Protein AF-A0A836FWQ5-F1 (afdb_monomer)

InterPro domains:
  IPR000597 Large ribosomal subunit protein uL3 [PF00297] (107-430)
  IPR009000 Translation protein, beta-barrel domain superfamily [SSF50447] (106-430)
  IPR019926 Large ribosomal subunit protein uL3, conserved site [PS00474] (271-294)
  IPR044892 Ribosomal protein L3, domain 3, archaeal-type superfamily [G3DSA:4.10.960.10] (285-333)
  IPR045077 Large ribosomal subunit protein uL3, archaea/eukaryota [PTHR11363] (89-448)

Radius of gyration: 33.54 Å; Cα contacts (8 Å, |Δi|>4): 773; chains: 1; bounding box: 115×96×82 Å

pLDDT: mean 82.11, std 23.27, range [23.09, 98.0]

Solvent-accessible surface area (backbone atoms only — not comparable to full-atom values): 28708 Å² total; per-residue (Å²): 136,87,81,83,86,82,84,80,83,75,84,75,82,78,78,84,78,80,78,86,76,84,78,83,82,84,83,83,82,80,81,83,83,88,76,92,79,81,89,84,87,87,83,90,90,85,88,81,87,82,83,83,87,81,93,79,78,86,73,75,72,71,77,73,88,65,66,96,66,90,71,82,74,71,63,78,83,87,60,77,80,69,49,70,44,94,53,88,58,49,77,82,88,73,78,52,86,55,54,44,46,53,78,53,24,32,26,41,44,69,48,42,32,33,24,65,33,88,40,93,94,45,99,54,40,80,31,78,44,80,45,51,28,25,38,26,39,37,56,48,24,36,25,46,30,40,36,25,23,22,79,49,100,94,42,79,42,78,76,53,72,50,69,43,75,69,77,54,71,35,57,53,34,57,82,37,95,57,56,87,83,48,89,72,65,73,64,50,67,58,40,59,41,51,72,38,74,67,31,45,51,50,49,52,50,52,54,52,47,32,66,74,53,36,79,45,47,27,35,34,33,30,42,44,56,81,78,61,73,42,90,70,61,75,68,68,51,30,58,70,49,75,28,50,63,40,64,84,53,68,64,56,42,50,52,53,52,59,75,41,46,65,34,74,48,51,65,73,83,72,48,64,68,27,36,49,26,20,40,32,13,38,31,52,67,68,48,78,32,49,27,35,81,62,44,64,48,74,68,48,60,91,85,45,80,94,62,32,68,50,74,87,78,66,63,61,77,78,63,89,58,76,53,90,86,51,82,63,60,40,61,29,52,27,32,71,47,72,47,71,74,34,38,29,54,43,71,42,61,26,45,89,80,36,61,45,56,40,37,35,94,74,31,82,58,83,31,42,72,46,21,46,95,24,30,81,92,42,41,73,72,55,52,24,31,40,32,30,54,39,86,68,69,38,51,66,68,41,44,27,32,44,28,49,50,75,67,85,72,76,48,68,85,53,60,41,78,60,61,63,39,44,58,60,19,30,24,73,71,80,83,47,86,41,61,45,73,65,58,46,44,65,72,65,49,88,45,73,71,52,51,54,53,49,51,52,49,52,50,50,52,53,52,53,52,51,51,55,49,52,56,54,60,74,75,106

Mean predicted aligned error: 12.19 Å

Foldseek 3Di:
DDDDDDDDDDPDDDDPDDDDDDDDDDDDDDDDDDDDDDDDDDDDDDDDDDDDDDDDDPPPPDPDPDPPDDDPQLDDPPDPPPDFDPDLAFDPPDAAQAFKWFWWFFWFAKFKFWFQDCDPPDPRHRHIDIFIWTKTFWFWKAFFKKWFWFQDPVGTDTLDIGGFLDDDLLQLCVVDPDCVPDPSCPCVVVSVLCPDPVNVVVNVVSLVVRLVGGPWMKTKMWGDVVVQPWPLLPRSHIDIDIMTGHDDHSVVSSVVNVVRHRHTDTPCVRDPALAWWKKKHFAAWDWWDALCVQRVDDWADPPDPPHTRHDDDQDDVPVVDRDPSGRGIGTHTSHIDIHAGWTWHDWFAFCVVQVQGFAFPQRNPRHDLAAVVGRVSTGHRGGIMTMTTDDDGYDGRRIMIIGHGNDDQPDPSRNDRHGTNGIARFDPPPDGDDRDPVVVCVVVPQDPVNVVVVVVVVVVVVVVVVVVVVVVVVVD

Secondary structure (DSSP, 8-state):
---PPPP-----------------------------------------PPPP---------------SS----SS-TT-------S-SS---SS--SSS-EEEEEEEEEEEEEEEE---TTSTTTTSEEEEEEEEEEE--EEEEEEEEEEEETTEEEEEEEEE-SS--HHHHGGG-SSSTTS---TTHHHHHHHTSHHHHHHHHHHHHHHHHH-SEEEEEEEE-HHHH--TT----SPPEEEEE--SS-HHHHHHHHHHTBTSEEPSTTT--TT-EEEEEEEPPEEEEE-HHHHH-PPPPPTT-TT-SSS-S----SSSSS--TTS---EEEE--EEEEEEEEEEEEEPPTTT-TTTT--SS------SSPTT-BTTTB---SEEEEEES--SS-TT-EEEEE--SS-TTSHHHH-----SEE--S-SSS----SSHHHHHHHH-S-HHHHHHHHHHHHHHHHHHHHHHHHHHTT-

Nearest PDB structures (foldseek):
  8rxx-assembly1_LB  TM=9.877E-01  e=3.585E-64  Leishmania major strain Friedlin
  8ova-assembly1_Bf  TM=9.818E-01  e=2.870E-60  Trypanosoma brucei brucei
  3jcs-assembly1_B  TM=9.809E-01  e=3.199E-59  Leishmania donovani
  5t5h-assembly1_f  TM=9.812E-01  e=2.178E-58  Trypanosoma cruzi
  6zj3-assembly1_LQ  TM=9.698E-01  e=3.526E-45  Euglena gracilis

Sequence (476 aa):
MQPAPREGGTVGSQKCRWRRCSLEHEETVHLCAATKVGGIEPNVPTAFRPPHSLHSLFFLLPPLPLAKKLKYSHEQLRRPPYLTASSCIPATATLASFRGSAPAFPKAGATHIVRDVDRPGSKVNKKEVVEPLTILEALPMVIAGIVGYRQTPVGLKTIGTVWAHHTSVEFRRRYYKNWKQSAQLAFTRQKQFANTKEGKVAEARTLNAFAKKASVIRVIAHTQLRKLRNHRVRVKKAHVQEIQINGGNIAAKIALAKSLLEKEVRVDSVFQQSEACDVCSVTKGHGTEGVVKRWGVACLPRKTHRGLRKVACIGAWHPARVMYTVARAGQHGYHHRTQLNKKIYQIGRTVAVEPNQATTTYDLTAKTITPMGGFVGYGTVRNDYVMLKGSVSGPRRRVMILRRPMAPQTSRQLKEKIVLKFIDTSSKIGHGRFQTKKEKNQWFGPLKKDHIRREERLRKERAARAVERKAKTAKK

Structure (mmCIF, N/CA/C/O backbone):
data_AF-A0A836FWQ5-F1
#
_entry.id   AF-A0A836FWQ5-F1
#
loop_
_atom_site.group_PDB
_atom_site.id
_atom_site.type_symbol
_atom_site.label_atom_id
_atom_site.label_alt_id
_atom_site.label_comp_id
_atom_site.label_asym_id
_atom_site.label_entity_id
_atom_site.label_seq_id
_atom_site.pdbx_PDB_ins_code
_atom_site.Cartn_x
_atom_site.Cartn_y
_atom_site.Cartn_z
_atom_site.occupancy
_atom_site.B_iso_or_equiv
_atom_site.auth_seq_id
_atom_site.auth_comp_id
_atom_site.auth_asym_id
_atom_site.auth_atom_id
_atom_site.pdbx_PDB_model_num
ATOM 1 N N . MET A 1 1 ? 29.828 59.776 19.372 1.00 40.69 1 MET A N 1
ATOM 2 C CA . MET A 1 1 ? 28.974 59.580 18.180 1.00 40.69 1 MET A CA 1
ATOM 3 C C . MET A 1 1 ? 28.463 58.146 18.171 1.00 40.69 1 MET A C 1
ATOM 5 O O . MET A 1 1 ? 29.248 57.226 17.990 1.00 40.69 1 MET A O 1
ATOM 9 N N . GLN A 1 2 ? 27.178 57.960 18.471 1.00 26.41 2 GLN A N 1
ATOM 10 C CA . GLN A 1 2 ? 26.480 56.673 18.383 1.00 26.41 2 GLN A CA 1
ATOM 11 C C . GLN A 1 2 ? 26.198 56.311 16.916 1.00 26.41 2 GLN A C 1
ATOM 13 O O . GLN A 1 2 ? 25.947 57.214 16.117 1.00 26.41 2 GLN A O 1
ATOM 18 N N . PRO A 1 3 ? 26.079 55.016 16.588 1.00 35.44 3 PRO A N 1
ATOM 19 C CA . PRO A 1 3 ? 25.149 54.563 15.568 1.00 35.44 3 PRO A CA 1
ATOM 20 C C . PRO A 1 3 ? 23.999 53.758 16.195 1.00 35.44 3 PRO A C 1
ATOM 22 O O . PRO A 1 3 ? 24.201 52.867 17.019 1.00 35.44 3 PRO A O 1
ATOM 25 N N . ALA A 1 4 ? 22.784 54.124 15.790 1.00 32.44 4 ALA A N 1
ATOM 26 C CA . ALA A 1 4 ? 21.494 53.658 16.287 1.00 32.44 4 ALA A CA 1
ATOM 27 C C . ALA A 1 4 ? 21.219 52.146 16.076 1.00 32.44 4 ALA A C 1
ATOM 29 O O . ALA A 1 4 ? 21.748 51.541 15.136 1.00 32.44 4 ALA A O 1
ATOM 30 N N . PRO A 1 5 ? 20.348 51.530 16.902 1.00 33.69 5 PRO A N 1
ATOM 31 C CA . PRO A 1 5 ? 19.986 50.120 16.790 1.00 33.69 5 PRO A CA 1
ATOM 32 C C . PRO A 1 5 ? 18.973 49.878 15.659 1.00 33.69 5 PRO A C 1
ATOM 34 O O . PRO A 1 5 ? 17.991 50.600 15.509 1.00 33.69 5 PRO A O 1
ATOM 37 N N . ARG A 1 6 ? 19.198 48.819 14.869 1.00 31.66 6 ARG A N 1
ATOM 38 C CA . ARG A 1 6 ? 18.245 48.330 13.861 1.00 31.66 6 ARG A CA 1
ATOM 39 C C . ARG A 1 6 ? 17.145 47.517 14.541 1.00 31.66 6 ARG A C 1
ATOM 41 O O . ARG A 1 6 ? 17.424 46.498 15.170 1.00 31.66 6 ARG A O 1
ATOM 48 N N . GLU A 1 7 ? 15.906 47.960 14.374 1.00 29.78 7 GLU A N 1
ATOM 49 C CA . GLU A 1 7 ? 14.700 47.283 14.844 1.00 29.78 7 GLU A CA 1
ATOM 50 C C . GLU A 1 7 ? 14.543 45.889 14.214 1.00 29.78 7 GLU A C 1
ATOM 52 O O . GLU A 1 7 ? 14.527 45.712 12.993 1.00 29.78 7 GLU A O 1
ATOM 57 N N . GLY A 1 8 ? 14.412 44.879 15.075 1.00 27.28 8 GLY A N 1
ATOM 58 C CA . GLY A 1 8 ? 14.025 43.524 14.706 1.00 27.28 8 GLY A CA 1
ATOM 59 C C . GLY A 1 8 ? 12.507 43.411 14.597 1.00 27.28 8 GLY A C 1
ATOM 60 O O . GLY A 1 8 ? 11.810 43.326 15.606 1.00 27.28 8 GLY A O 1
ATOM 61 N N . GLY A 1 9 ? 11.993 43.362 13.368 1.00 25.41 9 GLY A N 1
ATOM 62 C CA . GLY A 1 9 ? 10.592 43.051 13.090 1.00 25.41 9 GLY A CA 1
ATOM 63 C C . GLY A 1 9 ? 10.250 41.613 13.483 1.00 25.41 9 GLY A C 1
ATOM 64 O O . GLY A 1 9 ? 10.668 40.648 12.841 1.00 25.41 9 GLY A O 1
ATOM 65 N N . THR A 1 10 ? 9.461 41.467 14.543 1.00 26.88 10 THR A N 1
ATOM 66 C CA . THR A 1 10 ? 8.831 40.214 14.955 1.00 26.88 10 THR A CA 1
ATOM 67 C C . THR A 1 10 ? 7.721 39.845 13.966 1.00 26.88 10 THR A C 1
ATOM 69 O O . THR A 1 10 ? 6.765 40.587 13.756 1.00 26.88 10 THR A O 1
ATOM 72 N N . VAL A 1 11 ? 7.820 38.665 13.344 1.00 29.00 11 VAL A N 1
ATOM 73 C CA . VAL A 1 11 ? 6.736 38.103 12.524 1.00 29.00 11 VAL A CA 1
ATOM 74 C C . VAL A 1 11 ? 5.619 37.642 13.460 1.00 29.00 11 VAL A C 1
ATOM 76 O O . VAL A 1 11 ? 5.648 36.540 14.011 1.00 29.00 11 VAL A O 1
ATOM 79 N N . GLY A 1 12 ? 4.631 38.512 13.656 1.00 25.30 12 GLY A N 1
ATOM 80 C CA . GLY A 1 12 ? 3.389 38.205 14.352 1.00 25.30 12 GLY A CA 1
ATOM 81 C C . GLY A 1 12 ? 2.617 37.091 13.643 1.00 25.30 12 GLY A C 1
ATOM 82 O O . GLY A 1 12 ? 2.091 37.259 12.545 1.00 25.30 12 GLY A O 1
ATOM 83 N N . SER A 1 13 ? 2.514 35.939 14.301 1.00 27.95 13 SER A N 1
ATOM 84 C CA . SER A 1 13 ? 1.574 34.871 13.962 1.00 27.95 13 SER A CA 1
ATOM 85 C C . SER A 1 13 ? 0.138 35.376 14.175 1.00 27.95 13 SER A C 1
ATOM 87 O O . SER A 1 13 ? -0.398 35.289 15.284 1.00 27.95 13 SER A O 1
ATOM 89 N N . GLN A 1 14 ? -0.523 35.859 13.121 1.00 27.41 14 GLN A N 1
ATOM 90 C CA . GLN A 1 14 ? -1.970 36.075 13.149 1.00 27.41 14 GLN A CA 1
ATOM 91 C C . GLN A 1 14 ? -2.697 34.725 13.258 1.00 27.41 14 GLN A C 1
ATOM 93 O O . GLN A 1 14 ? -2.849 33.969 12.298 1.00 27.41 14 GLN A O 1
ATOM 98 N N . LYS A 1 15 ? -3.177 34.425 14.469 1.00 25.61 15 LYS A N 1
ATOM 99 C CA . LYS A 1 15 ? -4.247 33.452 14.705 1.00 25.61 15 LYS A CA 1
ATOM 100 C C . LYS A 1 15 ? -5.527 33.985 14.051 1.00 25.61 15 LYS A C 1
ATOM 102 O O . LYS A 1 15 ? -6.195 34.842 14.622 1.00 25.61 15 LYS A O 1
ATOM 107 N N . CYS A 1 16 ? -5.913 33.447 12.894 1.00 25.22 16 CYS A N 1
ATOM 108 C CA . CYS A 1 16 ? -7.276 33.610 12.384 1.00 25.22 16 CYS A CA 1
ATOM 109 C C . CYS A 1 16 ? -8.263 32.915 13.334 1.00 25.22 16 CYS A C 1
ATOM 111 O O . CYS A 1 16 ? -8.414 31.690 13.335 1.00 25.22 16 CYS A O 1
ATOM 113 N N . ARG A 1 17 ? -8.929 33.722 14.160 1.00 23.09 17 ARG A N 1
ATOM 114 C CA . ARG A 1 17 ? -10.080 33.340 14.977 1.00 23.09 17 ARG A CA 1
ATOM 115 C C . ARG A 1 17 ? -11.294 33.254 14.049 1.00 23.09 17 ARG A C 1
ATOM 117 O O . ARG A 1 17 ? -11.836 34.273 13.640 1.00 23.09 17 ARG A O 1
ATOM 124 N N . TRP A 1 18 ? -11.702 32.041 13.690 1.00 24.38 18 TRP A N 1
ATOM 125 C CA . TRP A 1 18 ? -12.935 31.818 12.937 1.00 24.38 18 TRP A CA 1
ATOM 126 C C . TRP A 1 18 ? -14.138 32.132 13.833 1.00 24.38 18 TRP A C 1
ATOM 128 O O . TRP A 1 18 ? -14.396 31.412 14.800 1.00 24.38 18 TRP A O 1
ATOM 138 N N . ARG A 1 19 ? -14.869 33.211 13.521 1.00 23.22 19 ARG A N 1
ATOM 139 C CA . ARG A 1 19 ? -16.236 33.402 14.016 1.00 23.22 19 ARG A CA 1
ATOM 140 C C . ARG A 1 19 ? -17.137 32.391 13.310 1.00 23.22 19 ARG A C 1
ATOM 142 O O . ARG A 1 19 ? -17.136 32.274 12.088 1.00 23.22 19 ARG A O 1
ATOM 149 N N . ARG A 1 20 ? -17.869 31.637 14.123 1.00 23.50 20 ARG A N 1
ATOM 150 C CA . ARG A 1 20 ? -18.936 30.727 13.722 1.00 23.50 20 ARG A CA 1
ATOM 151 C C . ARG A 1 20 ? -20.109 31.608 13.277 1.00 23.50 20 ARG A C 1
ATOM 153 O O . ARG A 1 20 ? -20.725 32.244 14.120 1.00 23.50 20 ARG A O 1
ATOM 160 N N . CYS A 1 21 ? -20.335 31.718 11.971 1.00 23.19 21 CYS A N 1
ATOM 161 C CA . CYS A 1 21 ? -21.526 32.362 11.426 1.00 23.19 21 CYS A CA 1
ATOM 162 C C . CYS A 1 21 ? -22.594 31.276 11.270 1.00 23.19 21 CYS A C 1
ATOM 164 O O . CYS A 1 21 ? -22.398 30.305 10.535 1.00 23.19 21 CYS A O 1
ATOM 166 N N . SER A 1 22 ? -23.641 31.396 12.077 1.00 24.84 22 SER A N 1
ATOM 167 C CA . SER A 1 22 ? -24.874 30.622 12.022 1.00 24.84 22 SER A CA 1
ATOM 168 C C . SER A 1 22 ? -25.531 30.889 10.669 1.00 24.84 22 SER A C 1
ATOM 170 O O . SER A 1 22 ? -25.873 32.028 10.378 1.00 24.84 22 SER A O 1
ATOM 172 N N . LEU A 1 23 ? -25.644 29.866 9.825 1.00 28.00 23 LEU A N 1
ATOM 173 C CA . LEU A 1 23 ? -26.474 29.916 8.625 1.00 28.00 23 LEU A CA 1
ATOM 174 C C . LEU A 1 23 ? -27.812 29.283 8.990 1.00 28.00 23 LEU A C 1
ATOM 176 O O . LEU A 1 23 ? -27.917 28.057 9.068 1.00 28.00 23 LEU A O 1
ATOM 180 N N . GLU A 1 24 ? -28.792 30.136 9.261 1.00 25.58 24 GLU A N 1
ATOM 181 C CA . GLU A 1 24 ? -30.205 29.778 9.241 1.00 25.58 24 GLU A CA 1
ATOM 182 C C . GLU A 1 24 ? -30.552 29.296 7.823 1.00 25.58 24 GLU A C 1
ATOM 184 O O . GLU A 1 24 ? -30.154 29.896 6.823 1.00 25.58 24 GLU A O 1
ATOM 189 N N . HIS A 1 25 ? -31.175 28.121 7.748 1.00 26.64 25 HIS A N 1
ATOM 190 C CA . HIS A 1 25 ? -31.728 27.557 6.523 1.00 26.64 25 HIS A CA 1
ATOM 191 C C . HIS A 1 25 ? -33.131 28.133 6.342 1.00 26.64 25 HIS A C 1
ATOM 193 O O . HIS A 1 25 ? -34.018 27.800 7.122 1.00 26.64 25 HIS A O 1
ATOM 199 N N . GLU A 1 26 ? -33.341 28.936 5.301 1.00 26.06 26 GLU A N 1
ATOM 200 C CA . GLU A 1 26 ? -34.670 29.091 4.715 1.00 26.06 26 GLU A CA 1
ATOM 201 C C . GLU A 1 26 ? -34.849 28.012 3.644 1.00 26.06 26 GLU A C 1
ATOM 203 O O . GLU A 1 26 ? -34.188 27.995 2.602 1.00 26.06 26 GLU A O 1
ATOM 208 N N . GLU A 1 27 ? -35.719 27.056 3.960 1.00 26.47 27 GLU A N 1
ATOM 209 C CA . GLU A 1 27 ? -36.221 26.037 3.051 1.00 26.47 27 GLU A CA 1
ATOM 210 C C . GLU A 1 27 ? -37.269 26.665 2.123 1.00 26.47 27 GLU A C 1
ATOM 212 O O . GLU A 1 27 ? -38.349 27.049 2.560 1.00 26.47 27 GLU A O 1
ATOM 217 N N . THR A 1 28 ? -36.990 26.732 0.821 1.00 25.84 28 THR A N 1
ATOM 218 C CA . THR A 1 28 ? -38.036 26.878 -0.203 1.00 25.84 28 THR A CA 1
ATOM 219 C C . THR A 1 28 ? -38.283 25.513 -0.832 1.00 25.84 28 THR A C 1
ATOM 221 O O . THR A 1 28 ? -37.531 25.020 -1.674 1.00 25.84 28 THR A O 1
ATOM 224 N N . VAL A 1 29 ? -39.346 24.871 -0.351 1.00 26.84 29 VAL A N 1
ATOM 225 C CA . VAL A 1 29 ? -39.895 23.613 -0.853 1.00 26.84 29 VAL A CA 1
ATOM 226 C C . VAL A 1 29 ? -40.663 23.906 -2.144 1.00 26.84 29 VAL A C 1
ATOM 228 O O . VAL A 1 29 ? -41.748 24.477 -2.107 1.00 26.84 29 VAL A O 1
ATOM 231 N N . HIS A 1 30 ? -40.137 23.488 -3.296 1.00 27.27 30 HIS A N 1
ATOM 232 C CA . HIS A 1 30 ? -40.954 23.358 -4.504 1.00 27.27 30 HIS A CA 1
ATOM 233 C C . HIS A 1 30 ? -41.689 22.014 -4.464 1.00 27.27 30 HIS A C 1
ATOM 235 O O . HIS A 1 30 ? -41.099 20.956 -4.695 1.00 27.27 30 HIS A O 1
ATOM 241 N N . LEU A 1 31 ? -42.987 22.075 -4.152 1.00 26.61 31 LEU A N 1
ATOM 242 C CA . LEU A 1 31 ? -43.926 20.973 -4.330 1.00 26.61 31 LEU A CA 1
ATOM 243 C C . LEU A 1 31 ? -44.011 20.593 -5.814 1.00 26.61 31 LEU A C 1
ATOM 245 O O . LEU A 1 31 ? -44.342 21.409 -6.672 1.00 26.61 31 LEU A O 1
ATOM 249 N N . CYS A 1 32 ? -43.752 19.319 -6.091 1.00 25.22 32 CYS A N 1
ATOM 250 C CA . CYS A 1 32 ? -44.075 18.659 -7.345 1.00 25.22 32 CYS A CA 1
ATOM 251 C C . CYS A 1 32 ? -45.515 18.137 -7.217 1.00 25.22 32 CYS A C 1
ATOM 253 O O . CYS A 1 32 ? -45.751 17.144 -6.527 1.00 25.22 32 CYS A O 1
ATOM 255 N N . ALA A 1 33 ? -46.485 18.832 -7.814 1.00 28.22 33 ALA A N 1
ATOM 256 C CA . ALA A 1 33 ? -47.861 18.359 -7.901 1.00 28.22 33 ALA A CA 1
ATOM 257 C C . ALA A 1 33 ? -48.010 17.465 -9.138 1.00 28.22 33 ALA A C 1
ATOM 259 O O . ALA A 1 33 ? -47.867 17.911 -10.275 1.00 28.22 33 ALA A O 1
ATOM 260 N N . ALA A 1 34 ? -48.280 16.187 -8.891 1.00 27.75 34 ALA A N 1
ATOM 261 C CA . ALA A 1 34 ? -48.691 15.226 -9.896 1.00 27.75 34 ALA A CA 1
ATOM 262 C C . ALA A 1 34 ? -50.158 15.474 -10.272 1.00 27.75 34 ALA A C 1
ATOM 264 O O . ALA A 1 34 ? -51.036 15.402 -9.416 1.00 27.75 34 ALA A O 1
ATOM 265 N N . THR A 1 35 ? -50.435 15.690 -11.554 1.00 28.30 35 THR A N 1
ATOM 266 C CA . THR A 1 35 ? -51.776 15.531 -12.125 1.00 28.30 35 THR A CA 1
ATOM 267 C C . THR A 1 35 ? -51.698 14.560 -13.300 1.00 28.30 35 THR A C 1
ATOM 269 O O . THR A 1 35 ? -51.032 14.792 -14.304 1.00 28.30 35 THR A O 1
ATOM 272 N N . LYS A 1 36 ? -52.351 13.409 -13.111 1.00 27.17 36 LYS A N 1
ATOM 273 C CA . LYS A 1 36 ? -52.742 12.461 -14.157 1.00 27.17 36 LYS A CA 1
ATOM 274 C C . LYS A 1 36 ? -53.762 13.152 -15.059 1.00 27.17 36 LYS A C 1
ATOM 276 O O . LYS A 1 36 ? -54.812 13.534 -14.555 1.00 27.17 36 LYS A O 1
ATOM 281 N N . VAL A 1 37 ? -53.520 13.193 -16.364 1.00 29.11 37 VAL A N 1
ATOM 282 C CA . VAL A 1 37 ? -54.595 13.280 -17.360 1.00 29.11 37 VAL A CA 1
ATOM 283 C C . VAL A 1 37 ? -54.244 12.320 -18.490 1.00 29.11 37 VAL A C 1
ATOM 285 O O . VAL A 1 37 ? -53.177 12.415 -19.093 1.00 29.11 37 VAL A O 1
ATOM 288 N N . GLY A 1 38 ? -55.106 11.325 -18.683 1.00 25.75 38 GLY A N 1
ATOM 289 C CA . GLY A 1 38 ? -55.040 10.381 -19.788 1.00 25.75 38 GLY A CA 1
ATOM 290 C C . GLY A 1 38 ? -55.798 10.902 -21.006 1.00 25.75 38 GLY A C 1
ATOM 291 O O . GLY A 1 38 ? -56.756 11.646 -20.848 1.00 25.75 38 GLY A O 1
ATOM 292 N N . GLY A 1 39 ? -55.312 10.472 -22.173 1.00 24.03 39 GLY A N 1
ATOM 293 C CA . GLY A 1 39 ? -56.017 10.171 -23.425 1.00 24.03 39 GLY A CA 1
ATOM 294 C C . GLY A 1 39 ? -57.147 11.081 -23.907 1.00 24.03 39 GLY A C 1
ATOM 295 O O . GLY A 1 39 ? -58.186 11.160 -23.266 1.00 24.03 39 GLY A O 1
ATOM 296 N N . ILE A 1 40 ? -56.986 11.619 -25.121 1.00 26.81 40 ILE A N 1
ATOM 297 C CA . ILE A 1 40 ? -57.778 11.302 -26.333 1.00 26.81 40 ILE A CA 1
ATOM 298 C C . ILE A 1 40 ? -57.338 12.278 -27.452 1.00 26.81 40 ILE A C 1
ATOM 300 O O . ILE A 1 40 ? -57.400 13.494 -27.298 1.00 26.81 40 ILE A O 1
ATOM 304 N N . GLU A 1 41 ? -56.846 11.726 -28.561 1.00 25.61 41 GLU A N 1
ATOM 305 C CA . GLU A 1 41 ? -56.751 12.345 -29.902 1.00 25.61 41 GLU A CA 1
ATOM 306 C C . GLU A 1 41 ? -58.062 12.069 -30.687 1.00 25.61 41 GLU A C 1
ATOM 308 O O . GLU A 1 41 ? -58.831 11.219 -30.233 1.00 25.61 41 GLU A O 1
ATOM 313 N N . PRO A 1 42 ? -58.277 12.535 -31.941 1.00 51.38 42 PRO A N 1
ATOM 314 C CA . PRO A 1 42 ? -57.915 13.787 -32.638 1.00 51.38 42 PRO A CA 1
ATOM 315 C C . PRO A 1 42 ? -59.120 14.368 -33.449 1.00 51.38 42 PRO A C 1
ATOM 317 O O . PRO A 1 42 ? -60.153 13.716 -33.548 1.00 51.38 42 PRO A O 1
ATOM 320 N N . ASN A 1 43 ? -58.999 15.566 -34.060 1.00 28.30 43 ASN A N 1
ATOM 321 C CA . ASN A 1 43 ? -59.454 15.882 -35.446 1.00 28.30 43 ASN A CA 1
ATOM 322 C C . ASN A 1 43 ? -59.401 17.398 -35.811 1.00 28.30 43 ASN A C 1
ATOM 324 O O . ASN A 1 43 ? -60.175 18.196 -35.298 1.00 28.30 43 ASN A O 1
ATOM 328 N N . VAL A 1 44 ? -58.428 17.761 -36.668 1.00 29.30 44 VAL A N 1
ATOM 329 C CA . VAL A 1 44 ? -58.425 18.553 -37.944 1.00 29.30 44 VAL A CA 1
ATOM 330 C C . VAL A 1 44 ? -59.677 19.419 -38.311 1.00 29.30 44 VAL A C 1
ATOM 332 O O . VAL A 1 44 ? -60.781 18.989 -38.008 1.00 29.30 44 VAL A O 1
ATOM 335 N N . PRO A 1 45 ? -59.620 20.443 -39.214 1.00 43.41 45 PRO A N 1
ATOM 336 C CA . PRO A 1 45 ? -58.775 21.656 -39.369 1.00 43.41 45 PRO A CA 1
ATOM 337 C C . PRO A 1 45 ? -59.602 22.963 -39.637 1.00 43.41 45 PRO A C 1
ATOM 339 O O . PRO A 1 45 ? -60.806 22.903 -39.837 1.00 43.41 45 PRO A O 1
ATOM 342 N N . THR A 1 46 ? -58.941 24.130 -39.769 1.00 28.83 46 THR A N 1
ATOM 343 C CA . THR A 1 46 ? -59.091 25.165 -40.846 1.00 28.83 46 THR A CA 1
ATOM 344 C C . THR A 1 46 ? -58.995 26.636 -40.395 1.00 28.83 46 THR A C 1
ATOM 346 O O . THR A 1 46 ? -59.688 27.097 -39.502 1.00 28.83 46 THR A O 1
ATOM 349 N N . ALA A 1 47 ? -58.094 27.341 -41.095 1.00 30.09 47 ALA A N 1
ATOM 350 C CA . ALA A 1 47 ? -58.100 28.738 -41.545 1.00 30.09 47 ALA A CA 1
ATOM 351 C C . ALA A 1 47 ? -58.634 29.865 -40.637 1.00 30.09 47 ALA A C 1
ATOM 353 O O . ALA A 1 47 ? -59.834 30.013 -40.482 1.00 30.09 47 ALA A O 1
ATOM 354 N N . PHE A 1 48 ? -57.752 30.803 -40.265 1.00 27.45 48 PHE A N 1
ATOM 355 C CA . PHE A 1 48 ? -57.961 32.239 -40.526 1.00 27.45 48 PHE A CA 1
ATOM 356 C C . PHE A 1 48 ? -56.618 32.997 -40.453 1.00 27.45 48 PHE A C 1
ATOM 358 O O . PHE A 1 48 ? -55.841 32.832 -39.514 1.00 27.45 48 PHE A O 1
ATOM 365 N N . ARG A 1 49 ? -56.311 33.791 -41.487 1.00 28.19 49 ARG A N 1
ATOM 366 C CA . ARG A 1 49 ? -55.133 34.680 -41.568 1.00 28.19 49 ARG A CA 1
ATOM 367 C C . ARG A 1 49 ? -55.274 35.856 -40.585 1.00 28.19 49 ARG A C 1
ATOM 369 O O . ARG A 1 49 ? -56.364 36.420 -40.536 1.00 28.19 49 ARG A O 1
ATOM 376 N N . PRO A 1 50 ? -54.198 36.338 -39.934 1.00 31.91 50 PRO A N 1
ATOM 377 C CA . PRO A 1 50 ? -54.157 37.698 -39.407 1.00 31.91 50 PRO A CA 1
ATOM 378 C C . PRO A 1 50 ? -53.541 38.673 -40.437 1.00 31.91 50 PRO A C 1
ATOM 380 O O . PRO A 1 50 ? -52.680 38.268 -41.227 1.00 31.91 50 PRO A O 1
ATOM 383 N N . PRO A 1 51 ? -53.973 39.947 -40.458 1.00 34.34 51 PRO A N 1
ATOM 384 C CA . PRO A 1 51 ? -53.446 40.956 -41.361 1.00 34.34 51 PRO A CA 1
ATOM 385 C C . PRO A 1 51 ? -52.134 41.569 -40.852 1.00 34.34 51 PRO A C 1
ATOM 387 O O . PRO A 1 51 ? -51.646 41.311 -39.755 1.00 34.34 51 PRO A O 1
ATOM 390 N N . HIS A 1 52 ? -51.572 42.359 -41.753 1.00 31.59 52 HIS A N 1
ATOM 391 C CA . HIS A 1 52 ? -50.237 42.917 -41.814 1.00 31.59 52 HIS A CA 1
ATOM 392 C C . HIS A 1 52 ? -49.743 43.748 -40.619 1.00 31.59 52 HIS A C 1
ATOM 394 O O . HIS A 1 52 ? -50.494 44.357 -39.868 1.00 31.59 52 HIS A O 1
ATOM 400 N N . SER A 1 53 ? -48.408 43.848 -40.623 1.00 33.25 53 SER A N 1
ATOM 401 C CA . SER A 1 53 ? -47.561 44.928 -40.112 1.00 33.25 53 SER A CA 1
ATOM 402 C C . SER A 1 53 ? -47.487 45.111 -38.603 1.00 33.25 53 SER A C 1
ATOM 404 O O . SER A 1 53 ? -48.315 45.785 -38.015 1.00 33.25 53 SER A O 1
ATOM 406 N N . LEU A 1 54 ? -46.381 44.630 -38.031 1.00 31.03 54 LEU A N 1
ATOM 407 C CA . LEU A 1 54 ? -45.442 45.453 -37.265 1.00 31.03 54 LEU A CA 1
ATOM 408 C C . LEU A 1 54 ? -44.065 44.769 -37.330 1.00 31.03 54 LEU A C 1
ATOM 410 O O . LEU A 1 54 ? -43.743 43.855 -36.577 1.00 31.03 54 LEU A O 1
ATOM 414 N N . HIS A 1 55 ? -43.256 45.190 -38.301 1.00 34.69 55 HIS A N 1
ATOM 415 C CA . HIS A 1 55 ? -41.810 45.009 -38.238 1.00 34.69 55 HIS A CA 1
ATOM 416 C C . HIS A 1 55 ? -41.302 45.886 -37.090 1.00 34.69 55 HIS A C 1
ATOM 418 O O . HIS A 1 55 ? -41.394 47.105 -37.182 1.00 34.69 55 HIS A O 1
ATOM 424 N N . SER A 1 56 ? -40.765 45.294 -36.026 1.00 34.09 56 SER A N 1
ATOM 425 C CA . SER A 1 56 ? -39.519 45.756 -35.399 1.00 34.09 56 SER A CA 1
ATOM 426 C C . SER A 1 56 ? -39.176 44.937 -34.151 1.00 34.09 56 SER A C 1
ATOM 428 O O . SER A 1 56 ? -40.029 44.602 -33.339 1.00 34.09 56 SER A O 1
ATOM 430 N N . LEU A 1 57 ? -37.877 44.657 -34.015 1.00 35.22 57 LEU A N 1
ATOM 431 C CA . LEU A 1 57 ? -37.198 44.194 -32.801 1.00 35.22 57 LEU A CA 1
ATOM 432 C C . LEU A 1 57 ? -37.385 42.721 -32.402 1.00 35.22 57 LEU A C 1
ATOM 434 O O . LEU A 1 57 ? -37.588 42.385 -31.238 1.00 35.22 57 LEU A O 1
ATOM 438 N N . PHE A 1 58 ? -37.090 41.815 -33.341 1.00 28.88 58 PHE A N 1
ATOM 439 C CA . PHE A 1 58 ? -36.383 40.586 -32.966 1.00 28.88 58 PHE A CA 1
ATOM 440 C C . PHE A 1 58 ? -34.979 40.982 -32.479 1.00 28.88 58 PHE A C 1
ATOM 442 O O . PHE A 1 58 ? -34.031 41.091 -33.257 1.00 28.88 58 PHE A O 1
ATOM 449 N N . PHE A 1 59 ? -34.850 41.251 -31.178 1.00 31.36 59 PHE A N 1
ATOM 450 C CA . PHE A 1 59 ? -33.551 41.291 -30.521 1.00 31.36 59 PHE A CA 1
ATOM 451 C C . PHE A 1 59 ? -32.922 39.903 -30.673 1.00 31.36 59 PHE A C 1
ATOM 453 O O . PHE A 1 59 ? -33.284 38.945 -29.991 1.00 31.36 59 PHE A O 1
ATOM 460 N N . LEU A 1 60 ? -31.981 39.815 -31.611 1.00 39.44 60 LEU A N 1
ATOM 461 C CA . LEU A 1 60 ? -30.918 38.825 -31.647 1.00 39.44 60 LEU A CA 1
ATOM 462 C C . LEU A 1 60 ? -30.290 38.751 -30.249 1.00 39.44 60 LEU A C 1
ATOM 464 O O . LEU A 1 60 ? -29.398 39.530 -29.918 1.00 39.44 60 LEU A O 1
ATOM 468 N N . LEU A 1 61 ? -30.741 37.809 -29.420 1.00 36.78 61 LEU A N 1
ATOM 469 C CA . LEU A 1 61 ? -29.915 37.300 -28.335 1.00 36.78 61 LEU A CA 1
ATOM 470 C C . LEU A 1 61 ? -28.641 36.773 -29.009 1.00 36.78 61 LEU A C 1
ATOM 472 O O . LEU A 1 61 ? -28.735 35.832 -29.805 1.00 36.78 61 LEU A O 1
ATOM 476 N N . PRO A 1 62 ? -27.463 37.381 -28.770 1.00 39.44 62 PRO A N 1
ATOM 477 C CA . PRO A 1 62 ? -26.240 36.871 -29.355 1.00 39.44 62 PRO A CA 1
ATOM 478 C C . PRO A 1 62 ? -26.085 35.417 -28.897 1.00 39.44 62 PRO A C 1
ATOM 480 O O . PRO A 1 62 ? -26.341 35.125 -27.722 1.00 39.44 62 PRO A O 1
ATOM 483 N N . PRO A 1 63 ? -25.687 34.489 -29.786 1.00 45.44 63 PRO A N 1
ATOM 484 C CA . PRO A 1 63 ? -25.424 33.125 -29.370 1.00 45.44 63 PRO A CA 1
ATOM 485 C C . PRO A 1 63 ? -24.420 33.188 -28.220 1.00 45.44 63 PRO A C 1
ATOM 487 O O . PRO A 1 63 ? -23.346 33.782 -28.361 1.00 45.44 63 PRO A O 1
ATOM 490 N N . LEU A 1 64 ? -24.795 32.616 -27.068 1.00 48.81 64 LEU A N 1
ATOM 491 C CA . LEU A 1 64 ? -23.893 32.418 -25.933 1.00 48.81 64 LEU A CA 1
ATOM 492 C C . LEU A 1 64 ? -22.535 31.974 -26.488 1.00 48.81 64 LEU A C 1
ATOM 494 O O . LEU A 1 64 ? -22.530 31.100 -27.361 1.00 48.81 64 LEU A O 1
ATOM 498 N N . PRO A 1 65 ? -21.402 32.550 -26.046 1.00 49.97 65 PRO A N 1
ATOM 499 C CA . PRO A 1 65 ? -20.103 32.252 -26.628 1.00 49.97 65 PRO A CA 1
ATOM 500 C C . PRO A 1 65 ? -19.742 30.795 -26.335 1.00 49.97 65 PRO A C 1
ATOM 502 O O . PRO A 1 65 ? -19.094 30.458 -25.344 1.00 49.97 65 PRO A O 1
ATOM 505 N N . LEU A 1 66 ? -20.191 29.907 -27.213 1.00 56.16 66 LEU A N 1
ATOM 506 C CA . LEU A 1 66 ? -19.799 28.519 -27.250 1.00 56.16 66 LEU A CA 1
ATOM 507 C C . LEU A 1 66 ? -18.339 28.496 -27.688 1.00 56.16 66 LEU A C 1
ATOM 509 O O . LEU A 1 66 ? -17.915 29.224 -28.591 1.00 56.16 66 LEU A O 1
ATOM 513 N N . ALA A 1 67 ? -17.535 27.680 -27.011 1.00 65.44 67 ALA A N 1
ATOM 514 C CA . ALA A 1 67 ? -16.148 27.492 -27.400 1.00 65.44 67 ALA A CA 1
ATOM 515 C C . ALA A 1 67 ? -16.090 27.128 -28.893 1.00 65.44 67 ALA A C 1
ATOM 517 O O . ALA A 1 67 ? -16.751 26.182 -29.314 1.00 65.44 67 ALA A O 1
ATOM 518 N N . LYS A 1 68 ? -15.259 27.837 -29.677 1.00 76.12 68 LYS A N 1
ATOM 519 C CA . LYS A 1 68 ? -15.126 27.635 -31.139 1.00 76.12 68 LYS A CA 1
ATOM 520 C C . LYS A 1 68 ? -14.903 26.169 -31.543 1.00 76.12 68 LYS A C 1
ATOM 522 O O . LYS A 1 68 ? -15.195 25.789 -32.669 1.00 76.12 68 LYS A O 1
ATOM 527 N N . LYS A 1 69 ? -14.347 25.355 -30.638 1.00 82.31 69 LYS A N 1
ATOM 528 C CA . LYS A 1 69 ? -14.307 23.891 -30.726 1.00 82.31 69 LYS A CA 1
ATOM 529 C C . LYS A 1 69 ? -14.575 23.295 -29.349 1.00 82.31 69 LYS A C 1
ATOM 531 O O . LYS A 1 69 ? -13.945 23.705 -28.370 1.00 82.31 69 LYS A O 1
ATOM 536 N N . LEU A 1 70 ? -15.444 22.291 -29.292 1.00 81.75 70 LEU A N 1
ATOM 537 C CA . LEU A 1 70 ? -15.688 21.519 -28.079 1.00 81.75 70 LEU A CA 1
ATOM 538 C C . LEU A 1 70 ? -14.489 20.614 -27.780 1.00 81.75 70 LEU A C 1
ATOM 540 O O . LEU A 1 70 ? -13.949 19.939 -28.656 1.00 81.75 70 LEU A O 1
ATOM 544 N N . LYS A 1 71 ? -14.064 20.613 -26.519 1.00 80.69 71 LYS A N 1
ATOM 545 C CA . LYS A 1 71 ? -13.060 19.697 -25.975 1.00 80.69 71 LYS A CA 1
ATOM 546 C C . LYS A 1 71 ? -13.554 19.202 -24.626 1.00 80.69 71 LYS A C 1
ATOM 548 O O . LYS A 1 71 ? -14.200 19.953 -23.896 1.00 80.69 71 LYS A O 1
ATOM 553 N N . TYR A 1 72 ? -13.213 17.967 -24.274 1.00 82.44 72 TYR A N 1
ATOM 554 C CA . TYR A 1 72 ? -13.441 17.477 -22.918 1.00 82.44 72 TYR A CA 1
ATOM 555 C C . TYR A 1 72 ? -12.704 18.357 -21.906 1.00 82.44 72 TYR A C 1
ATOM 557 O O . TYR A 1 72 ? -11.581 18.808 -22.150 1.00 82.44 72 TYR A O 1
ATOM 565 N N . SER A 1 73 ? -13.326 18.580 -20.749 1.00 76.25 73 SER A N 1
ATOM 566 C CA . SER A 1 73 ? -12.663 19.235 -19.626 1.00 76.25 73 SER A CA 1
ATOM 567 C C . SER A 1 73 ? -11.411 18.451 -19.227 1.00 76.25 73 SER A C 1
ATOM 569 O O . SER A 1 73 ? -11.453 17.225 -19.125 1.00 76.25 73 SER A O 1
ATOM 571 N N . HIS A 1 74 ? -10.317 19.158 -18.946 1.00 70.50 74 HIS A N 1
ATOM 572 C CA . HIS A 1 74 ? -9.008 18.552 -18.686 1.00 70.50 74 HIS A CA 1
ATOM 573 C C . HIS A 1 74 ? -8.950 17.619 -17.452 1.00 70.50 74 HIS A C 1
ATOM 575 O O . HIS A 1 74 ? -8.017 16.827 -17.352 1.00 70.50 74 HIS A O 1
ATOM 581 N N . GLU A 1 75 ? -9.928 17.639 -16.532 1.00 64.75 75 GLU A N 1
ATOM 582 C CA . GLU A 1 75 ? -9.965 16.702 -15.397 1.00 64.75 75 GLU A CA 1
ATOM 583 C C . GLU A 1 75 ? -11.391 16.366 -14.914 1.00 64.75 75 GLU A C 1
ATOM 585 O O . GLU A 1 75 ? -12.355 17.085 -15.169 1.00 64.75 75 GLU A O 1
ATOM 590 N N . GLN A 1 76 ? -11.514 15.265 -14.161 1.00 63.22 76 GLN A N 1
ATOM 591 C CA . GLN A 1 76 ? -12.695 14.946 -13.357 1.00 63.22 76 GLN A CA 1
ATOM 592 C C . GLN A 1 76 ? -12.876 15.988 -12.239 1.00 63.22 76 GLN A C 1
ATOM 594 O O . GLN A 1 76 ? -12.232 15.912 -11.192 1.00 63.22 76 GLN A O 1
ATOM 599 N N . LEU A 1 77 ? -13.824 16.909 -12.415 1.00 57.25 77 LEU A N 1
ATOM 600 C CA . LEU A 1 77 ? -14.193 17.974 -11.463 1.00 57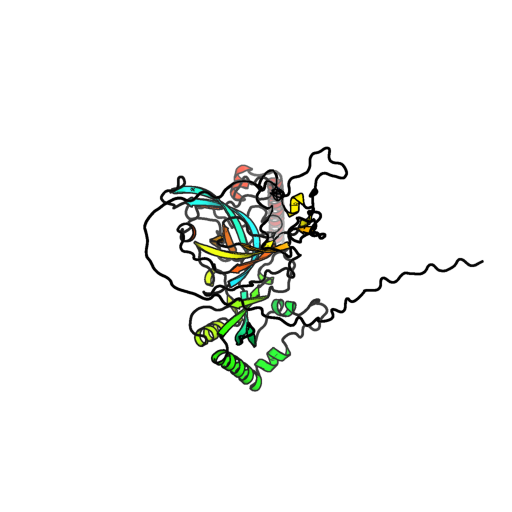.25 77 LEU A CA 1
ATOM 601 C C . LEU A 1 77 ? -14.640 17.484 -10.066 1.00 57.25 77 LEU A C 1
ATOM 603 O O . LEU A 1 77 ? -14.817 18.282 -9.154 1.00 57.25 77 LEU A O 1
ATOM 607 N N . ARG A 1 78 ? -14.786 16.169 -9.863 1.00 54.28 78 ARG A N 1
ATOM 608 C CA . ARG A 1 78 ? -15.291 15.539 -8.630 1.00 54.28 78 ARG A CA 1
ATOM 609 C C . ARG A 1 78 ? -14.242 15.326 -7.525 1.00 54.28 78 ARG A C 1
ATOM 611 O O . ARG A 1 78 ? -14.528 14.618 -6.564 1.00 54.28 78 ARG A O 1
ATOM 618 N N . ARG A 1 79 ? -13.011 15.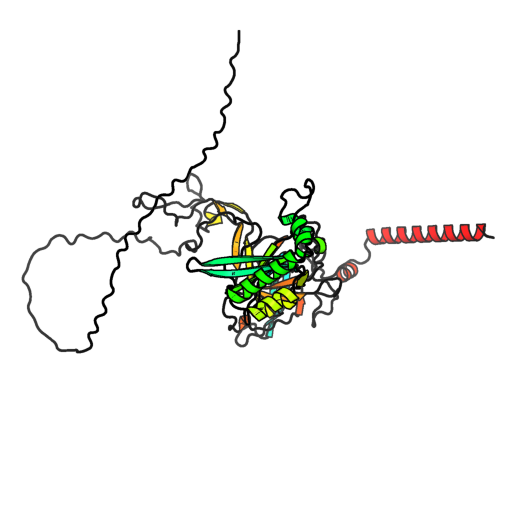837 -7.674 1.00 57.97 79 ARG A N 1
ATOM 619 C CA . ARG A 1 79 ? -11.897 15.587 -6.729 1.00 57.97 79 ARG A CA 1
ATOM 620 C C . ARG A 1 79 ? -11.189 16.811 -6.094 1.00 57.97 79 ARG A C 1
ATOM 622 O O . ARG A 1 79 ? -10.045 16.634 -5.664 1.00 57.97 79 ARG A O 1
ATOM 629 N N . PRO A 1 80 ? -11.781 18.015 -5.972 1.00 57.56 80 PRO A N 1
ATOM 630 C CA . PRO A 1 80 ? -11.256 19.028 -5.061 1.00 57.56 80 PRO A CA 1
ATOM 631 C C . PRO A 1 80 ? -11.588 18.672 -3.592 1.00 57.56 80 PRO A C 1
ATOM 633 O O . PRO A 1 80 ? -12.613 18.042 -3.338 1.00 57.56 80 PRO A O 1
ATOM 636 N N . PRO A 1 81 ? -10.753 19.066 -2.611 1.00 64.94 81 PRO A N 1
ATOM 637 C CA . PRO A 1 81 ? -9.511 19.821 -2.760 1.00 64.94 81 PRO A CA 1
ATOM 638 C C . PRO A 1 81 ? -8.286 18.928 -3.052 1.00 64.94 81 PRO A C 1
ATOM 640 O O . PRO A 1 81 ? -8.063 17.892 -2.423 1.00 64.94 81 PRO A O 1
ATOM 643 N N . TYR A 1 82 ? -7.435 19.367 -3.985 1.00 63.94 82 TYR A N 1
ATOM 644 C CA . TYR A 1 82 ? -6.154 18.721 -4.306 1.00 63.94 82 TYR A CA 1
ATOM 645 C C . TYR A 1 82 ? -5.055 19.206 -3.358 1.00 63.94 82 TYR A C 1
ATOM 647 O O . TYR A 1 82 ? -4.191 20.004 -3.731 1.00 63.94 82 TYR A O 1
ATOM 655 N N . LEU A 1 83 ? -5.144 18.742 -2.114 1.00 73.12 83 LEU A N 1
ATOM 656 C CA . LEU A 1 83 ? -4.202 19.030 -1.037 1.00 73.12 83 LEU A CA 1
ATOM 657 C C . LEU A 1 83 ? -3.379 17.791 -0.685 1.00 73.12 83 LEU A C 1
ATOM 659 O O . LEU A 1 83 ? -3.709 16.658 -1.052 1.00 73.12 83 LEU A O 1
ATOM 663 N N . THR A 1 84 ? -2.298 18.015 0.057 1.00 59.62 84 THR A N 1
ATOM 664 C CA . THR A 1 84 ? -1.535 16.932 0.670 1.00 59.62 84 THR A CA 1
ATOM 665 C C . THR A 1 84 ? -2.454 16.100 1.562 1.00 59.62 84 THR A C 1
ATOM 667 O O . THR A 1 84 ? -3.245 16.625 2.344 1.00 59.62 84 THR A O 1
ATOM 670 N N . ALA A 1 85 ? -2.368 14.774 1.440 1.00 64.56 85 ALA A N 1
ATOM 671 C CA . ALA A 1 85 ? -3.092 13.887 2.333 1.00 64.56 85 ALA A CA 1
ATOM 672 C C . ALA A 1 85 ? -2.686 14.176 3.787 1.00 64.56 85 ALA A C 1
ATOM 674 O O . ALA A 1 85 ? -1.500 14.255 4.106 1.0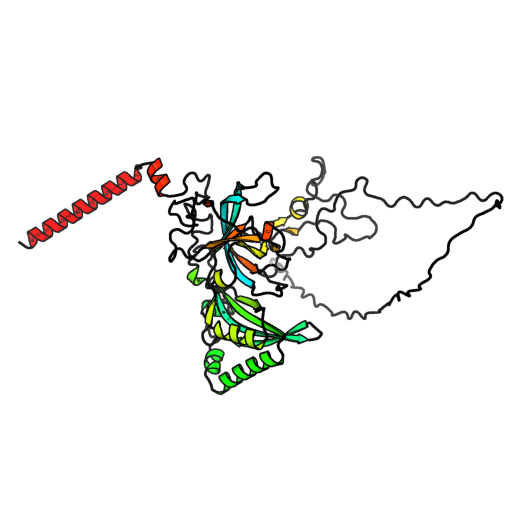0 64.56 85 ALA A O 1
ATOM 675 N N . SER A 1 86 ? -3.671 14.279 4.678 1.00 69.44 86 SER A N 1
ATOM 676 C CA . SER A 1 86 ? -3.453 14.566 6.102 1.00 69.44 86 SER A CA 1
ATOM 677 C C . SER A 1 86 ? -2.640 13.487 6.828 1.00 69.44 86 SER A C 1
ATOM 679 O O . SER A 1 86 ? -2.098 13.725 7.904 1.00 69.44 86 SER A O 1
ATOM 681 N N . SER A 1 87 ? -2.538 12.288 6.250 1.00 69.44 87 SER A N 1
ATOM 682 C CA . SER A 1 87 ? -1.872 11.140 6.855 1.00 69.44 87 SER A CA 1
ATOM 683 C C . SER A 1 87 ? -1.017 10.364 5.853 1.00 69.44 87 SER A C 1
ATOM 685 O O . SER A 1 87 ? -1.342 10.218 4.676 1.00 69.44 87 SER A O 1
ATOM 687 N N . CYS A 1 88 ? 0.108 9.837 6.346 1.00 56.12 88 CYS A N 1
ATOM 688 C CA . CYS A 1 88 ? 1.006 8.977 5.568 1.00 56.12 88 CYS A CA 1
ATOM 689 C C . CYS A 1 88 ? 0.449 7.556 5.371 1.00 56.12 88 CYS A C 1
ATOM 691 O O . CYS A 1 88 ? 0.939 6.820 4.514 1.00 56.12 88 CYS A O 1
ATOM 693 N N . ILE A 1 89 ? -0.517 7.162 6.208 1.00 67.38 89 ILE A N 1
ATOM 694 C CA . ILE A 1 89 ? -1.249 5.897 6.129 1.00 67.38 89 ILE A CA 1
ATOM 695 C C . ILE A 1 89 ? -2.593 6.230 5.483 1.00 67.38 89 ILE A C 1
ATOM 697 O O . ILE A 1 89 ? -3.253 7.144 5.968 1.00 67.38 89 ILE A O 1
ATOM 701 N N . PRO A 1 90 ? -2.996 5.542 4.409 1.00 58.59 90 PRO A N 1
ATOM 702 C CA . PRO A 1 90 ? -4.294 5.785 3.794 1.00 58.59 90 PRO A CA 1
ATOM 703 C C . PRO A 1 90 ? -5.429 5.492 4.785 1.00 58.59 90 PRO A C 1
ATOM 705 O O . PRO A 1 90 ? -5.278 4.667 5.680 1.00 58.59 90 PRO A O 1
ATOM 708 N N . ALA A 1 91 ? -6.564 6.162 4.621 1.00 63.62 91 ALA A N 1
ATOM 709 C CA . ALA A 1 91 ? -7.744 5.937 5.443 1.00 63.62 91 ALA A CA 1
ATOM 710 C C . ALA A 1 91 ? -8.809 5.222 4.609 1.00 63.62 91 ALA A C 1
ATOM 712 O O . ALA A 1 91 ? -9.172 5.665 3.519 1.00 63.62 91 ALA A O 1
ATOM 713 N N . THR A 1 92 ? -9.351 4.122 5.119 1.00 57.44 92 THR A N 1
ATOM 714 C CA . THR A 1 92 ? -10.543 3.498 4.537 1.00 57.44 92 THR A CA 1
ATOM 715 C C . THR A 1 92 ? -11.777 4.288 4.960 1.00 57.44 92 THR A C 1
ATOM 717 O O . THR A 1 92 ? -12.307 4.077 6.046 1.00 57.44 92 THR A O 1
ATOM 720 N N . ALA A 1 93 ? -12.211 5.218 4.104 1.00 43.38 93 ALA A N 1
ATOM 721 C CA . ALA A 1 93 ? -13.392 6.053 4.345 1.00 43.38 93 ALA A CA 1
ATOM 722 C C . ALA A 1 93 ? -14.703 5.244 4.346 1.00 43.38 93 ALA A C 1
ATOM 724 O O . ALA A 1 93 ? -15.611 5.540 5.114 1.00 43.38 93 ALA A O 1
ATOM 725 N N . THR A 1 94 ? -14.782 4.196 3.523 1.00 53.03 94 THR A N 1
ATOM 726 C CA . THR A 1 94 ? -15.912 3.263 3.463 1.00 53.03 94 THR A CA 1
ATOM 727 C C . THR A 1 94 ? -15.403 1.829 3.549 1.00 53.03 94 THR A C 1
ATOM 729 O O . THR A 1 94 ? -14.371 1.473 2.966 1.00 53.03 94 THR A O 1
ATOM 732 N N . LEU A 1 95 ? -16.113 1.006 4.316 1.00 54.31 95 LEU A N 1
ATOM 733 C CA . LEU A 1 95 ? -15.825 -0.414 4.477 1.00 54.31 95 LEU A CA 1
ATOM 734 C C . LEU A 1 95 ? -16.947 -1.204 3.801 1.00 54.31 95 LEU A C 1
ATOM 736 O O . LEU A 1 95 ? -18.120 -0.895 3.990 1.00 54.31 95 LEU A O 1
ATOM 740 N N . ALA A 1 96 ? -16.575 -2.185 2.974 1.00 39.00 96 ALA A N 1
ATOM 741 C CA . ALA A 1 96 ? -17.531 -3.073 2.320 1.00 39.00 96 ALA A CA 1
ATOM 742 C C . ALA A 1 96 ? -18.344 -3.852 3.367 1.00 39.00 96 ALA A C 1
ATOM 744 O O . ALA A 1 96 ? -17.854 -4.111 4.467 1.00 39.00 96 ALA A O 1
ATOM 745 N N . SER A 1 97 ? -19.557 -4.264 3.001 1.00 34.00 97 SER A N 1
ATOM 746 C CA . SER A 1 97 ? -20.507 -5.019 3.831 1.00 34.00 97 SER A CA 1
ATOM 747 C C . SER A 1 97 ? -20.115 -6.484 4.080 1.00 34.00 97 SER A C 1
ATOM 749 O O . SER A 1 97 ? -20.773 -7.168 4.861 1.00 34.00 97 SER A O 1
ATOM 751 N N . PHE A 1 98 ? -19.022 -6.978 3.487 1.00 28.30 98 PHE A N 1
ATOM 752 C CA . PHE A 1 98 ? -18.594 -8.376 3.605 1.00 28.30 98 PHE A CA 1
ATOM 753 C C . PHE A 1 98 ? -17.105 -8.507 3.984 1.00 28.30 98 PHE A C 1
ATOM 755 O O . PHE A 1 98 ? -16.306 -7.622 3.699 1.00 28.30 98 PHE A O 1
ATOM 762 N N . ARG A 1 99 ? -16.779 -9.556 4.754 1.00 36.06 99 ARG A N 1
ATOM 763 C CA . ARG A 1 99 ? -15.584 -9.800 5.612 1.00 36.06 99 ARG A CA 1
ATOM 764 C C . ARG A 1 99 ? -14.315 -8.956 5.349 1.00 36.06 99 ARG A C 1
ATOM 766 O O . ARG A 1 99 ? -13.662 -9.164 4.345 1.00 36.06 99 ARG A O 1
ATOM 773 N N . GLY A 1 100 ? -13.915 -8.120 6.319 1.00 40.06 100 GLY A N 1
ATOM 774 C CA . GLY A 1 100 ? -12.521 -7.721 6.599 1.00 40.06 100 GLY A CA 1
ATOM 775 C C . GLY A 1 100 ? -11.763 -6.871 5.559 1.00 40.06 100 GLY A C 1
ATOM 776 O O . GLY A 1 100 ? -11.595 -7.229 4.401 1.00 40.06 100 GLY A O 1
ATOM 777 N N . SER A 1 101 ? -11.197 -5.744 5.990 1.00 46.03 101 SER A N 1
ATOM 778 C CA . SER A 1 101 ? -10.084 -5.065 5.300 1.00 46.03 101 SER A CA 1
ATOM 779 C C . SER A 1 101 ? -8.753 -5.524 5.906 1.00 46.03 101 SER A C 1
ATOM 781 O O . SER A 1 101 ? -8.635 -5.459 7.126 1.00 46.03 101 SER A O 1
ATOM 783 N N . ALA A 1 102 ? -7.741 -5.919 5.126 1.00 48.25 102 ALA A N 1
ATOM 784 C CA . ALA A 1 102 ? -6.430 -6.268 5.686 1.00 48.25 102 ALA A CA 1
ATOM 785 C C . ALA A 1 102 ? -5.456 -5.061 5.668 1.00 48.25 102 ALA A C 1
ATOM 787 O O . ALA A 1 102 ? -5.205 -4.468 4.611 1.00 48.25 102 ALA A O 1
ATOM 788 N N . PRO A 1 103 ? -4.902 -4.666 6.827 1.00 54.75 103 PRO A N 1
ATOM 789 C CA . PRO A 1 103 ? -3.940 -3.578 6.927 1.00 54.75 103 PRO A CA 1
ATOM 790 C C . PRO A 1 103 ? -2.603 -3.795 6.210 1.00 54.75 103 PRO A C 1
ATOM 792 O O . PRO A 1 103 ? -1.961 -4.831 6.302 1.00 54.75 103 PRO A O 1
ATOM 795 N N . ALA A 1 104 ? -2.125 -2.683 5.657 1.00 57.62 104 ALA A N 1
ATOM 796 C CA . ALA A 1 104 ? -0.748 -2.212 5.745 1.00 57.62 104 ALA A CA 1
ATOM 797 C C . ALA A 1 104 ? 0.386 -3.095 5.179 1.00 57.62 104 ALA A C 1
ATOM 799 O O . ALA A 1 104 ? 1.287 -3.534 5.891 1.00 57.62 104 ALA A O 1
ATOM 800 N N . PHE A 1 105 ? 0.439 -3.177 3.853 1.00 71.00 105 PHE A N 1
ATOM 801 C CA . PHE A 1 105 ? 1.527 -3.797 3.106 1.00 71.00 105 PHE A CA 1
ATOM 802 C C . PHE A 1 105 ? 2.516 -2.740 2.596 1.00 71.00 105 PHE A C 1
ATOM 804 O O . PHE A 1 105 ? 2.120 -1.869 1.809 1.00 71.00 105 PHE A O 1
ATOM 811 N N . PRO A 1 106 ? 3.796 -2.738 3.008 1.00 83.44 106 PRO A N 1
ATOM 812 C CA . PRO A 1 106 ? 4.807 -1.946 2.327 1.00 83.44 106 PRO A CA 1
ATOM 813 C C . PRO A 1 106 ? 5.000 -2.425 0.882 1.00 83.44 106 PRO A C 1
ATOM 815 O O . PRO A 1 106 ? 5.329 -3.581 0.617 1.00 83.44 106 PRO A O 1
ATOM 818 N N . LYS A 1 107 ? 4.857 -1.505 -0.078 1.00 94.81 107 LYS A N 1
ATOM 819 C CA . LYS A 1 107 ? 5.187 -1.784 -1.483 1.00 94.81 107 LYS A CA 1
ATOM 820 C C . LYS A 1 107 ? 6.674 -2.096 -1.626 1.00 94.81 107 LYS A C 1
ATOM 822 O O . LYS A 1 107 ? 7.499 -1.198 -1.432 1.00 94.81 107 LYS A O 1
ATOM 827 N N . ALA A 1 108 ? 7.011 -3.322 -2.010 1.00 94.00 108 ALA A N 1
ATOM 828 C CA . ALA A 1 108 ? 8.393 -3.746 -2.197 1.00 94.00 108 ALA A CA 1
ATOM 829 C C . ALA A 1 108 ? 8.938 -3.266 -3.548 1.00 94.00 108 ALA A C 1
ATOM 831 O O . ALA A 1 108 ? 9.955 -2.574 -3.624 1.00 94.00 108 ALA A O 1
ATOM 832 N N . GLY A 1 109 ? 8.199 -3.551 -4.617 1.00 94.25 109 GLY A N 1
ATOM 833 C CA . GLY A 1 109 ? 8.607 -3.242 -5.979 1.00 94.25 109 GLY A CA 1
ATOM 834 C C . GLY A 1 109 ? 7.594 -3.723 -7.008 1.00 94.25 109 GLY A C 1
ATOM 835 O O . GLY A 1 109 ? 6.425 -3.944 -6.691 1.00 94.25 109 GLY A O 1
ATOM 836 N N . ALA A 1 110 ? 8.051 -3.841 -8.248 1.00 95.94 110 ALA A N 1
ATOM 837 C CA . ALA A 1 110 ? 7.277 -4.370 -9.359 1.00 95.94 110 ALA A CA 1
ATOM 838 C C . ALA A 1 110 ? 8.146 -5.331 -10.174 1.00 95.94 110 ALA A C 1
ATOM 840 O O . ALA A 1 110 ? 9.369 -5.178 -10.212 1.00 95.94 110 ALA A O 1
ATOM 841 N N . THR A 1 111 ? 7.504 -6.305 -10.802 1.00 96.75 111 THR A N 1
ATOM 842 C CA . THR A 1 111 ? 8.115 -7.199 -11.790 1.00 96.75 111 THR A CA 1
ATOM 843 C C . THR A 1 111 ? 7.070 -7.535 -12.861 1.00 96.75 111 THR A C 1
ATOM 845 O O . THR A 1 111 ? 6.049 -6.847 -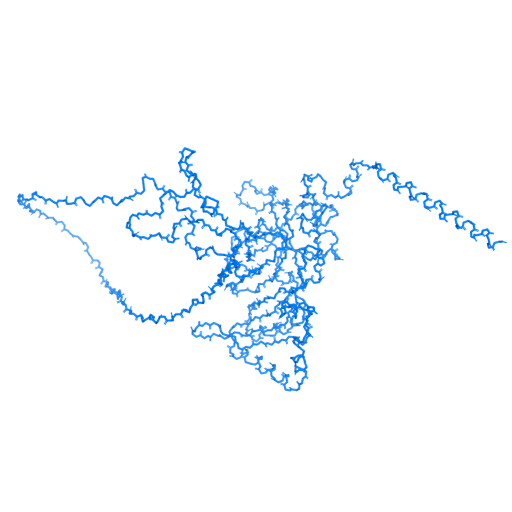12.945 1.00 96.75 111 THR A O 1
ATOM 848 N N . HIS A 1 112 ? 7.309 -8.537 -13.695 1.00 97.75 112 HIS A N 1
ATOM 849 C CA . HIS A 1 112 ? 6.322 -9.084 -14.617 1.00 97.75 112 HIS A CA 1
ATOM 850 C C . HIS A 1 112 ? 6.246 -10.609 -14.483 1.00 97.75 112 HIS A C 1
ATOM 852 O O . HIS A 1 112 ? 7.145 -11.245 -13.929 1.00 97.75 112 HIS A O 1
ATOM 858 N N . ILE A 1 113 ? 5.139 -11.169 -14.959 1.00 97.44 113 ILE A N 1
ATOM 859 C CA . ILE A 1 113 ? 4.892 -12.611 -15.042 1.00 97.44 113 ILE A CA 1
ATOM 860 C C . ILE A 1 113 ? 4.530 -13.005 -16.463 1.00 97.44 113 ILE A C 1
ATOM 862 O O . ILE A 1 113 ? 4.089 -12.155 -17.237 1.00 97.44 113 ILE A O 1
ATOM 866 N N . VAL A 1 114 ? 4.610 -14.303 -16.736 1.00 98.00 114 VAL A N 1
ATOM 867 C CA . VAL A 1 114 ? 3.902 -14.951 -17.841 1.00 98.00 114 VAL A CA 1
ATOM 868 C C . VAL A 1 114 ? 2.826 -15.860 -17.264 1.00 98.00 114 VAL A C 1
ATOM 870 O O . VAL A 1 114 ? 3.056 -16.584 -16.289 1.00 98.00 114 VAL A O 1
ATOM 873 N N . ARG A 1 115 ? 1.642 -15.818 -17.866 1.00 95.62 115 ARG A N 1
ATOM 874 C CA . ARG A 1 115 ? 0.542 -16.744 -17.592 1.00 95.62 115 ARG A CA 1
ATOM 875 C C . ARG A 1 115 ? -0.251 -16.999 -18.861 1.00 95.62 115 ARG A C 1
ATOM 877 O O . ARG A 1 115 ? -0.281 -16.139 -19.742 1.00 95.62 115 ARG A O 1
ATOM 884 N N . ASP A 1 116 ? -0.969 -18.110 -18.886 1.00 94.38 116 ASP A N 1
ATOM 885 C CA . ASP A 1 116 ? -2.008 -18.316 -19.887 1.00 94.38 116 ASP A CA 1
ATOM 886 C C . ASP A 1 116 ? -3.252 -17.502 -19.544 1.00 94.38 116 ASP A C 1
ATOM 888 O O . ASP A 1 116 ? -3.590 -17.266 -18.375 1.00 94.38 116 ASP A O 1
ATOM 892 N N . VAL A 1 117 ? -3.931 -17.039 -20.589 1.00 94.44 117 VAL A N 1
ATOM 893 C CA . VAL A 1 117 ? -5.198 -16.325 -20.470 1.00 94.44 117 VAL A CA 1
ATOM 894 C C . VAL A 1 117 ? -6.339 -17.245 -20.875 1.00 94.44 117 VAL A C 1
ATOM 896 O O . VAL A 1 117 ? -6.449 -17.623 -22.038 1.00 94.44 117 VAL A O 1
ATOM 899 N N . ASP A 1 118 ? -7.228 -17.545 -19.932 1.00 92.88 118 ASP A N 1
ATOM 900 C CA . ASP A 1 118 ? -8.471 -18.268 -20.204 1.00 92.88 118 ASP A CA 1
ATOM 901 C C . ASP A 1 118 ? -9.623 -17.270 -20.371 1.00 92.88 118 ASP A C 1
ATOM 903 O O . ASP A 1 118 ? -10.258 -16.813 -19.415 1.00 92.88 118 ASP A O 1
ATOM 907 N N . ARG A 1 119 ? -9.833 -16.842 -21.617 1.00 92.88 119 ARG A N 1
ATOM 908 C CA . ARG A 1 119 ? -10.885 -15.895 -22.001 1.00 92.88 119 ARG A CA 1
ATOM 909 C C . ARG A 1 119 ? -11.490 -16.304 -23.341 1.00 92.88 119 ARG A C 1
ATOM 911 O O . ARG A 1 119 ? -11.077 -15.768 -24.375 1.00 92.88 119 ARG A O 1
ATOM 918 N N . PRO A 1 120 ? -12.486 -17.208 -23.338 1.00 92.69 120 PRO A N 1
ATOM 919 C CA . PRO A 1 120 ? -13.224 -17.582 -24.540 1.00 92.69 120 PRO A CA 1
ATOM 920 C C . PRO A 1 120 ? -13.740 -16.346 -25.291 1.00 92.69 120 PRO A C 1
ATOM 922 O O . PRO A 1 120 ? -14.275 -15.426 -24.673 1.00 92.69 120 PRO A O 1
ATOM 925 N N . GLY A 1 121 ? -13.528 -16.311 -26.608 1.00 92.62 121 GLY A N 1
ATOM 926 C CA . GLY A 1 121 ? -13.868 -15.176 -27.478 1.00 92.62 121 GLY A CA 1
ATOM 927 C C . GLY A 1 121 ? -12.783 -14.096 -27.606 1.00 92.62 121 GLY A C 1
ATOM 928 O O . GLY A 1 121 ? -12.900 -13.208 -28.445 1.00 92.62 121 GLY A O 1
ATOM 929 N N . SER A 1 122 ? -11.701 -14.152 -26.822 1.00 94.69 122 SER A N 1
ATOM 930 C CA . SER A 1 122 ? -10.568 -13.233 -26.979 1.00 94.69 122 SER A CA 1
ATOM 931 C C . SER A 1 122 ? -9.531 -13.759 -27.975 1.00 94.69 122 SER A C 1
ATOM 933 O O . SER A 1 122 ? -9.213 -14.946 -27.976 1.00 94.69 122 SER A O 1
ATOM 935 N N . LYS A 1 123 ? -8.892 -12.864 -28.744 1.00 95.81 123 LYS A N 1
ATOM 936 C CA . LYS A 1 123 ? -7.754 -13.206 -29.629 1.00 95.81 123 LYS A CA 1
ATOM 937 C C . LYS A 1 123 ? -6.553 -13.810 -28.883 1.00 95.81 123 LYS A C 1
ATOM 939 O O . LYS A 1 123 ? -5.713 -14.476 -29.494 1.00 95.81 123 LYS A O 1
ATOM 944 N N . VAL A 1 124 ? -6.465 -13.546 -27.576 1.00 95.31 124 VAL A N 1
ATOM 945 C CA . VAL A 1 124 ? -5.413 -14.044 -26.674 1.00 95.31 124 VAL A CA 1
ATOM 946 C C . VAL A 1 124 ? -5.859 -15.245 -25.837 1.00 95.31 124 VAL A C 1
ATOM 948 O O . VAL A 1 124 ? -5.189 -15.593 -24.871 1.00 95.31 124 VAL A O 1
ATOM 951 N N . ASN A 1 125 ? -6.989 -15.876 -26.166 1.00 94.81 125 ASN A N 1
ATOM 952 C CA . ASN A 1 125 ? -7.434 -17.069 -25.456 1.00 94.81 125 ASN A CA 1
ATOM 953 C C . ASN A 1 125 ? -6.414 -18.207 -25.602 1.00 94.81 125 ASN A C 1
ATOM 955 O O . ASN A 1 125 ? -5.955 -18.469 -26.713 1.00 94.81 125 ASN A O 1
ATOM 959 N N . LYS A 1 126 ? -6.084 -18.879 -24.495 1.00 93.69 126 LYS A N 1
ATOM 960 C CA . LYS A 1 126 ? -5.081 -19.955 -24.412 1.00 93.69 126 LYS A CA 1
ATOM 961 C C . LYS A 1 126 ? -3.692 -19.560 -24.933 1.00 93.69 126 LYS A C 1
ATOM 963 O O . LYS A 1 126 ? -2.905 -20.420 -25.311 1.00 93.69 126 LYS A O 1
ATOM 968 N N . LYS A 1 127 ? -3.391 -18.259 -24.964 1.00 95.69 127 LYS A N 1
ATOM 969 C CA . LYS A 1 127 ? -2.062 -17.738 -25.286 1.00 95.69 127 LYS A CA 1
ATOM 970 C C . LYS A 1 127 ? -1.410 -17.178 -24.035 1.00 95.69 127 LYS A C 1
ATOM 972 O O . LYS A 1 127 ? -2.083 -16.677 -23.128 1.00 95.69 127 LYS A O 1
ATOM 977 N N . GLU A 1 128 ? -0.090 -17.232 -24.035 1.00 96.56 128 GLU A N 1
ATOM 978 C CA . GLU A 1 128 ? 0.730 -16.641 -22.994 1.00 96.56 128 GLU A CA 1
ATOM 979 C C . GLU A 1 128 ? 0.704 -15.118 -23.099 1.00 96.56 128 GLU A C 1
ATOM 981 O O . GLU A 1 128 ? 0.874 -14.537 -24.173 1.00 96.56 128 GLU A O 1
ATOM 986 N N . VAL A 1 129 ? 0.488 -14.456 -21.966 1.00 97.19 129 VAL A N 1
ATOM 987 C CA . VAL A 1 129 ? 0.531 -12.998 -21.872 1.00 97.19 129 VAL A CA 1
ATOM 988 C C . VAL A 1 129 ? 1.489 -12.590 -20.769 1.00 97.19 129 VAL A C 1
ATOM 990 O O . VAL A 1 129 ? 1.455 -13.117 -19.654 1.00 97.19 129 VAL A O 1
ATOM 993 N N . VAL A 1 130 ? 2.314 -11.592 -21.086 1.00 97.94 130 VAL A N 1
ATOM 994 C CA . VAL A 1 130 ? 3.177 -10.925 -20.118 1.00 97.94 130 VAL A CA 1
ATOM 995 C C . VAL A 1 130 ? 2.388 -9.825 -19.423 1.00 97.94 130 VAL A C 1
ATOM 997 O O . VAL A 1 130 ? 1.902 -8.894 -20.067 1.00 97.94 130 VAL A O 1
ATOM 1000 N N . GLU A 1 131 ? 2.270 -9.896 -18.100 1.00 97.25 131 GLU A N 1
ATOM 1001 C CA . GLU A 1 131 ? 1.561 -8.875 -17.330 1.00 97.25 131 GLU A CA 1
ATOM 1002 C C . GLU A 1 131 ? 2.459 -8.262 -16.246 1.00 97.25 131 GLU A C 1
ATOM 1004 O O . GLU A 1 131 ? 3.117 -8.987 -15.491 1.00 97.25 131 GLU A O 1
ATOM 1009 N N . PRO A 1 132 ? 2.484 -6.920 -16.122 1.00 97.56 132 PRO A N 1
ATOM 1010 C CA . PRO A 1 132 ? 3.200 -6.264 -15.044 1.00 97.56 132 PRO A CA 1
ATOM 1011 C C . PRO A 1 132 ? 2.462 -6.473 -13.724 1.00 97.56 132 PRO A C 1
ATOM 1013 O O . PRO A 1 132 ? 1.229 -6.476 -13.667 1.00 97.56 132 PRO A O 1
ATOM 1016 N N . LEU A 1 133 ? 3.221 -6.567 -12.641 1.00 95.88 133 LEU A N 1
ATOM 1017 C CA . LEU A 1 133 ? 2.694 -6.812 -11.308 1.00 95.88 133 LEU A CA 1
ATOM 1018 C C . LEU A 1 133 ? 3.442 -6.009 -10.251 1.00 95.88 133 LEU A C 1
ATOM 1020 O O . LEU A 1 133 ? 4.604 -5.631 -10.415 1.00 95.88 133 LEU A O 1
ATOM 1024 N N . THR A 1 134 ? 2.770 -5.756 -9.137 1.00 97.31 134 THR A N 1
ATOM 1025 C CA . THR A 1 134 ? 3.361 -5.124 -7.959 1.00 97.31 134 THR A CA 1
ATOM 1026 C C . THR A 1 134 ? 3.384 -6.091 -6.792 1.00 97.31 134 THR A C 1
ATOM 1028 O O . THR A 1 134 ? 2.411 -6.792 -6.528 1.00 97.31 134 THR A O 1
ATOM 1031 N N . ILE A 1 135 ? 4.514 -6.109 -6.088 1.00 96.75 135 ILE A N 1
ATOM 1032 C CA . ILE A 1 135 ? 4.727 -6.964 -4.923 1.00 96.75 135 ILE A CA 1
ATOM 1033 C C . ILE A 1 135 ? 4.575 -6.113 -3.675 1.00 96.75 135 ILE A C 1
ATOM 1035 O O . ILE A 1 135 ? 5.242 -5.081 -3.509 1.00 96.75 135 ILE A O 1
ATOM 1039 N N . LEU A 1 136 ? 3.687 -6.565 -2.804 1.00 95.81 136 LEU A N 1
ATOM 1040 C CA . LEU A 1 136 ? 3.401 -5.965 -1.518 1.00 95.81 136 LEU A CA 1
ATOM 1041 C C . LEU A 1 136 ? 3.833 -6.947 -0.431 1.00 95.81 136 LEU A C 1
ATOM 1043 O O . LEU A 1 136 ? 3.296 -8.047 -0.358 1.00 95.81 136 LEU A O 1
ATOM 1047 N N . GLU A 1 137 ? 4.810 -6.575 0.394 1.00 93.88 137 GLU A N 1
ATOM 1048 C CA . GLU A 1 137 ? 5.228 -7.434 1.505 1.00 93.88 137 GLU A CA 1
ATOM 1049 C C . GLU A 1 137 ? 4.187 -7.346 2.627 1.00 93.88 137 GLU A C 1
ATOM 1051 O O . GLU A 1 137 ? 3.750 -6.261 3.006 1.00 93.88 137 GLU A O 1
ATOM 1056 N N . ALA A 1 138 ? 3.766 -8.503 3.119 1.00 91.06 138 ALA A N 1
ATOM 1057 C CA . ALA A 1 138 ? 2.690 -8.719 4.065 1.00 91.06 138 ALA A CA 1
ATOM 1058 C C . ALA A 1 138 ? 3.265 -9.190 5.397 1.00 91.06 138 ALA A C 1
ATOM 1060 O O . ALA A 1 138 ? 3.777 -10.301 5.523 1.00 91.06 138 ALA A O 1
ATOM 1061 N N . LEU A 1 139 ? 3.175 -8.339 6.412 1.00 89.94 139 LEU A N 1
ATOM 1062 C CA . LEU A 1 139 ? 3.507 -8.737 7.774 1.00 89.94 139 LEU A CA 1
ATOM 1063 C C . LEU A 1 139 ? 2.256 -9.315 8.434 1.00 89.94 139 LEU A C 1
ATOM 1065 O O . LEU A 1 139 ? 1.181 -8.739 8.247 1.00 89.94 139 LEU A O 1
ATOM 1069 N N . PRO A 1 140 ? 2.374 -10.376 9.250 1.00 90.25 140 PRO A N 1
ATOM 1070 C CA . PRO A 1 140 ? 1.287 -10.743 10.140 1.00 90.25 140 PRO A CA 1
ATOM 1071 C C . PRO A 1 140 ? 0.979 -9.575 11.084 1.00 90.25 140 PRO A C 1
ATOM 1073 O O . PRO A 1 140 ? 1.857 -8.790 11.468 1.00 90.25 140 PRO A O 1
ATOM 1076 N N . MET A 1 141 ? -0.294 -9.435 11.427 1.00 90.44 141 MET A N 1
ATOM 1077 C CA . MET A 1 141 ? -0.799 -8.312 12.210 1.00 90.44 141 MET A CA 1
ATOM 1078 C C . MET A 1 141 ? -1.354 -8.813 13.520 1.00 90.44 141 MET A C 1
ATOM 1080 O O . MET A 1 141 ? -2.046 -9.821 13.544 1.00 90.44 141 MET A O 1
ATOM 1084 N N . VAL A 1 142 ? -1.097 -8.084 14.596 1.00 93.56 142 VAL A N 1
ATOM 1085 C CA . VAL A 1 142 ? -1.624 -8.438 15.915 1.00 93.56 142 VAL A CA 1
ATOM 1086 C C . VAL A 1 142 ? -2.870 -7.619 16.178 1.00 93.56 142 VAL A C 1
ATOM 1088 O O . VAL A 1 142 ? -2.869 -6.401 15.962 1.00 93.56 142 VAL A O 1
ATOM 1091 N N . ILE A 1 143 ? -3.920 -8.278 16.655 1.00 93.94 143 ILE A N 1
ATOM 1092 C CA . ILE A 1 143 ? -5.123 -7.599 17.130 1.00 93.94 143 ILE A CA 1
ATOM 1093 C C . ILE A 1 143 ? -4.914 -7.192 18.586 1.00 93.94 143 ILE A C 1
ATOM 1095 O O . ILE A 1 143 ? -4.700 -8.025 19.462 1.00 93.94 143 ILE A O 1
ATOM 1099 N N . ALA A 1 144 ? -4.971 -5.886 18.830 1.00 94.94 144 ALA A N 1
ATOM 1100 C CA . ALA A 1 144 ? -4.721 -5.275 20.129 1.00 94.94 144 ALA A CA 1
ATOM 1101 C C . ALA A 1 144 ? -5.999 -4.807 20.836 1.00 94.94 144 ALA A C 1
ATOM 1103 O O . ALA A 1 144 ? -5.935 -4.465 22.011 1.00 94.94 144 ALA A O 1
ATOM 1104 N N . GLY A 1 145 ? -7.146 -4.753 20.156 1.00 95.50 145 GLY A N 1
ATOM 1105 C CA . GLY A 1 145 ? -8.391 -4.323 20.788 1.00 95.50 145 GLY A CA 1
ATOM 1106 C C . GLY A 1 145 ? -9.632 -4.496 19.922 1.00 95.50 145 GLY A C 1
ATOM 1107 O O . GLY A 1 145 ? -9.544 -4.833 18.741 1.00 95.50 145 GLY A O 1
ATOM 1108 N N . ILE A 1 146 ? -10.791 -4.240 20.520 1.00 96.38 146 ILE A N 1
ATOM 1109 C CA . ILE A 1 146 ? -12.126 -4.361 19.931 1.00 96.38 146 ILE A CA 1
ATOM 1110 C C . ILE A 1 146 ? -12.881 -3.056 20.189 1.00 96.38 146 ILE A C 1
ATOM 1112 O O . ILE A 1 146 ? -12.892 -2.548 21.308 1.00 96.38 146 ILE A O 1
ATOM 1116 N N . VAL A 1 147 ? -13.532 -2.522 19.162 1.00 96.81 147 VAL A N 1
ATOM 1117 C CA . VAL A 1 147 ? -14.319 -1.286 19.208 1.00 96.81 147 VAL A CA 1
ATOM 1118 C C . VAL A 1 147 ? -15.742 -1.581 18.763 1.00 96.81 147 VAL A C 1
ATOM 1120 O O . VAL A 1 147 ? -15.960 -2.170 17.701 1.00 96.81 147 VAL A O 1
ATOM 1123 N N . GLY A 1 148 ? -16.712 -1.140 19.560 1.00 96.81 148 GLY A N 1
ATOM 1124 C CA . GLY A 1 148 ? -18.127 -1.171 19.202 1.00 96.81 148 GLY A CA 1
ATOM 1125 C C . GLY A 1 148 ? -18.634 0.208 18.795 1.00 96.81 148 GLY A C 1
ATOM 1126 O O . GLY A 1 148 ? -18.405 1.193 19.500 1.00 96.81 148 GLY A O 1
ATOM 1127 N N . TYR A 1 149 ? -19.362 0.275 17.684 1.00 96.75 149 TYR A N 1
ATOM 1128 C CA . TYR A 1 149 ? -20.053 1.475 17.222 1.00 96.75 149 TYR A CA 1
ATOM 1129 C C . TYR A 1 149 ? -21.559 1.281 17.301 1.00 96.75 149 TYR A C 1
ATOM 1131 O O . TYR A 1 149 ? -22.069 0.272 16.817 1.00 96.75 149 TYR A O 1
ATOM 1139 N N . ARG A 1 150 ? -22.264 2.273 17.848 1.00 96.44 150 ARG A N 1
ATOM 1140 C CA . ARG A 1 150 ? -23.726 2.370 17.783 1.00 96.44 150 ARG A CA 1
ATOM 1141 C C . ARG A 1 150 ? -24.152 3.335 16.687 1.00 96.44 150 ARG A C 1
ATOM 1143 O O . ARG A 1 150 ? -23.468 4.332 16.442 1.00 96.44 150 ARG A O 1
ATOM 1150 N N . GLN A 1 151 ? -25.294 3.059 16.077 1.00 96.44 151 GLN A N 1
ATOM 1151 C CA . GLN A 1 151 ? -25.948 3.982 15.160 1.00 96.44 151 GLN A CA 1
ATOM 1152 C C . GLN A 1 151 ? -26.699 5.050 15.957 1.00 96.44 151 GLN A C 1
ATOM 1154 O O . GLN A 1 151 ? -27.447 4.741 16.881 1.00 96.44 151 GLN A O 1
ATOM 1159 N N . THR A 1 152 ? -26.461 6.312 15.624 1.00 96.25 152 THR A N 1
ATOM 1160 C CA . THR A 1 152 ? -27.252 7.458 16.072 1.00 96.25 152 THR A CA 1
ATOM 1161 C C . THR A 1 152 ? -27.725 8.233 14.837 1.00 96.25 152 THR A C 1
ATOM 1163 O O . THR A 1 152 ? -27.143 8.048 13.766 1.00 96.25 152 THR A O 1
ATOM 1166 N N . PRO A 1 153 ? -28.727 9.124 14.947 1.00 96.12 153 PRO A N 1
ATOM 1167 C CA . PRO A 1 153 ? -29.194 9.923 13.805 1.00 96.12 153 PRO A CA 1
ATOM 1168 C C . PRO A 1 153 ? -28.084 10.753 13.134 1.00 96.12 153 PRO A C 1
ATOM 1170 O O . PRO A 1 153 ? -28.097 10.962 11.930 1.00 96.12 153 PRO A O 1
ATOM 1173 N N . VAL A 1 154 ? -27.068 11.161 13.904 1.00 95.38 154 VAL A N 1
ATOM 1174 C CA . VAL A 1 154 ? -25.892 11.902 13.406 1.00 95.38 154 VAL A CA 1
ATOM 1175 C C . VAL A 1 154 ? -24.888 10.997 12.670 1.00 95.38 154 VAL A C 1
ATOM 1177 O O . VAL A 1 154 ? -24.102 11.472 11.855 1.00 95.38 154 VAL A O 1
ATOM 1180 N N . GLY A 1 155 ? -24.849 9.697 12.981 1.00 93.75 155 GLY A N 1
ATOM 1181 C CA . GLY A 1 155 ? -23.909 8.740 12.394 1.00 93.75 155 GLY A CA 1
ATOM 1182 C C . GLY A 1 155 ? -23.465 7.648 13.368 1.00 93.75 155 GLY A C 1
ATOM 1183 O O . GLY A 1 155 ? -24.120 7.357 14.364 1.00 93.75 155 GLY A O 1
ATOM 1184 N N . LEU A 1 156 ? -22.320 7.018 13.097 1.00 94.50 156 LEU A N 1
ATOM 1185 C CA . LEU A 1 156 ? -21.770 5.981 13.975 1.00 94.50 156 LEU A CA 1
ATOM 1186 C C . LEU A 1 156 ? -20.941 6.606 15.105 1.00 94.50 156 LEU A C 1
ATOM 1188 O O . LEU A 1 156 ? -19.971 7.323 14.854 1.00 94.50 156 LEU A O 1
ATOM 1192 N N . LYS A 1 157 ? -21.288 6.301 16.359 1.00 96.12 157 LYS A N 1
ATOM 1193 C CA . LYS A 1 157 ? -20.552 6.751 17.553 1.00 96.12 157 LYS A CA 1
ATOM 1194 C C . LYS A 1 157 ? -19.936 5.568 18.290 1.00 96.12 157 LYS A C 1
ATOM 1196 O O . LYS A 1 157 ? -20.568 4.523 18.433 1.00 96.12 157 LYS A O 1
ATOM 1201 N N . THR A 1 158 ? -18.710 5.739 18.773 1.00 96.88 158 THR A N 1
ATOM 1202 C CA . THR A 1 158 ? -17.997 4.731 19.567 1.00 96.88 158 THR A CA 1
ATOM 1203 C C . THR A 1 158 ? -18.667 4.554 20.926 1.00 96.88 158 THR A C 1
ATOM 1205 O O . THR A 1 158 ? -18.875 5.535 21.636 1.00 96.88 158 THR A O 1
ATOM 1208 N N . ILE A 1 159 ? -18.979 3.314 21.296 1.00 96.12 159 ILE A N 1
ATOM 1209 C CA . ILE A 1 159 ? -19.476 2.960 22.634 1.00 96.12 159 ILE A CA 1
ATOM 1210 C C . ILE A 1 159 ? -18.306 2.907 23.620 1.00 96.12 159 ILE A C 1
ATOM 1212 O O . ILE A 1 159 ? -18.386 3.437 24.720 1.00 96.12 159 ILE A O 1
ATOM 1216 N N . GLY A 1 160 ? -17.216 2.263 23.209 1.00 95.19 160 GLY A N 1
ATOM 1217 C CA . GLY A 1 160 ? -16.024 2.047 24.016 1.00 95.19 160 GLY A CA 1
ATOM 1218 C C . GLY A 1 160 ? -15.034 1.158 23.275 1.00 95.19 160 GLY A C 1
ATOM 1219 O O . GLY A 1 160 ? -15.322 0.674 22.175 1.00 95.19 160 GLY A O 1
ATOM 1220 N N . THR A 1 161 ? -13.873 0.938 23.886 1.00 96.19 161 THR A N 1
ATOM 1221 C CA . THR A 1 161 ? -12.838 0.054 23.347 1.00 96.19 161 THR A CA 1
ATOM 1222 C C . THR A 1 161 ? -12.365 -0.917 24.414 1.00 96.19 161 THR A C 1
ATOM 1224 O O . THR A 1 161 ? -11.960 -0.492 25.495 1.00 96.19 161 THR A O 1
ATOM 1227 N N . VAL A 1 162 ? -12.362 -2.201 24.082 1.00 95.75 162 VAL A N 1
ATOM 1228 C CA . VAL A 1 162 ? -11.736 -3.248 24.889 1.00 95.75 162 VAL A CA 1
ATOM 1229 C C . VAL A 1 162 ? -10.329 -3.465 24.354 1.00 95.75 162 VAL A C 1
ATOM 1231 O O . VAL A 1 162 ? -10.146 -3.578 23.143 1.00 95.75 162 VAL A O 1
ATOM 1234 N N . TRP A 1 163 ? -9.335 -3.490 25.234 1.00 96.06 163 TRP A N 1
ATOM 1235 C CA . TRP A 1 163 ? -7.931 -3.668 24.869 1.00 96.06 163 TRP A CA 1
ATOM 1236 C C . TRP A 1 163 ? -7.443 -5.053 25.278 1.00 96.06 163 TRP A C 1
ATOM 1238 O O . TRP A 1 163 ? -7.915 -5.612 26.259 1.00 96.06 163 TRP A O 1
ATOM 1248 N N . ALA A 1 164 ? -6.460 -5.566 24.546 1.00 93.88 164 ALA A N 1
ATOM 1249 C CA . ALA A 1 164 ? -5.664 -6.716 24.945 1.00 93.88 164 ALA A CA 1
ATOM 1250 C C . ALA A 1 164 ? -4.916 -6.452 26.265 1.00 93.88 164 ALA A C 1
ATOM 1252 O O . ALA A 1 164 ? -4.481 -5.325 26.525 1.00 93.88 164 ALA A O 1
ATOM 1253 N N . HIS A 1 165 ? -4.695 -7.501 27.058 1.00 91.75 165 HIS A N 1
ATOM 1254 C CA . HIS A 1 165 ? -3.897 -7.439 28.285 1.00 91.75 165 HIS A CA 1
ATOM 1255 C C . HIS A 1 165 ? -2.407 -7.247 27.963 1.00 91.75 165 HIS A C 1
ATOM 1257 O O . HIS A 1 165 ? -1.680 -6.525 28.657 1.00 91.75 165 HIS A O 1
ATOM 1263 N N . HIS A 1 166 ? -1.942 -7.857 26.872 1.00 92.75 166 HIS A N 1
ATOM 1264 C CA . HIS A 1 166 ? -0.565 -7.787 26.409 1.00 92.75 166 HIS A CA 1
ATOM 1265 C C . HIS A 1 166 ? -0.452 -6.952 25.132 1.00 92.75 166 HIS A C 1
ATOM 1267 O O . HIS A 1 166 ? -0.838 -7.359 24.040 1.00 92.75 166 HIS A O 1
ATOM 1273 N N . THR A 1 167 ? 0.149 -5.766 25.256 1.00 93.69 167 THR A N 1
ATOM 1274 C CA . THR A 1 167 ? 0.422 -4.882 24.116 1.00 93.69 167 THR A CA 1
ATOM 1275 C C . THR A 1 167 ? 1.900 -4.876 23.740 1.00 93.69 167 THR A C 1
ATOM 1277 O O . THR A 1 167 ? 2.798 -4.833 24.585 1.00 93.69 167 THR A O 1
ATOM 1280 N N . SER A 1 168 ? 2.171 -4.884 22.434 1.00 93.88 168 SER A N 1
ATOM 1281 C CA . SER A 1 168 ? 3.535 -4.843 21.912 1.00 93.88 168 SER A CA 1
ATOM 1282 C C . SER A 1 168 ? 4.190 -3.465 22.101 1.00 93.88 168 SER A C 1
ATOM 1284 O O . SER A 1 168 ? 3.543 -2.412 22.098 1.00 93.88 168 SER A O 1
ATOM 1286 N N . VAL A 1 169 ? 5.523 -3.446 22.200 1.00 94.56 169 VAL A N 1
ATOM 1287 C CA . VAL A 1 169 ? 6.299 -2.196 22.305 1.00 94.56 169 VAL A CA 1
ATOM 1288 C C . VAL A 1 169 ? 6.116 -1.314 21.061 1.00 94.56 169 VAL A C 1
ATOM 1290 O O . VAL A 1 169 ? 6.041 -0.092 21.160 1.00 94.56 169 VAL A O 1
ATOM 1293 N N . GLU A 1 170 ? 6.031 -1.913 19.871 1.00 93.25 170 GLU A N 1
ATOM 1294 C CA . GLU A 1 170 ? 5.829 -1.183 18.611 1.00 93.25 170 GLU A CA 1
ATOM 1295 C C . GLU A 1 170 ? 4.441 -0.541 18.494 1.00 93.25 170 GLU A C 1
ATOM 1297 O O . GLU A 1 170 ? 4.327 0.536 17.903 1.00 93.25 170 GLU A O 1
ATOM 1302 N N . PHE A 1 171 ? 3.418 -1.149 19.102 1.00 95.19 171 PHE A N 1
ATOM 1303 C CA . PHE A 1 171 ? 2.090 -0.561 19.238 1.00 95.19 171 PHE A CA 1
ATOM 1304 C C . PHE A 1 171 ? 2.115 0.640 20.187 1.00 95.19 171 PHE A C 1
ATOM 1306 O O . PHE A 1 171 ? 1.745 1.748 19.795 1.00 95.19 171 PHE A O 1
ATOM 1313 N N . ARG A 1 172 ? 2.673 0.472 21.394 1.00 95.19 172 ARG A N 1
ATOM 1314 C CA . ARG A 1 172 ? 2.826 1.559 22.380 1.00 95.19 172 ARG A CA 1
ATOM 1315 C C . ARG A 1 172 ? 3.637 2.739 21.844 1.00 95.19 172 ARG A C 1
ATOM 1317 O O . ARG A 1 172 ? 3.314 3.888 22.134 1.00 95.19 172 ARG A O 1
ATOM 1324 N N . ARG A 1 173 ? 4.631 2.493 20.981 1.00 95.50 173 ARG A N 1
ATOM 1325 C CA . ARG A 1 173 ? 5.395 3.545 20.280 1.00 95.50 173 ARG A CA 1
ATOM 1326 C C . ARG A 1 173 ? 4.530 4.510 19.478 1.00 95.50 173 ARG A C 1
ATOM 1328 O O . ARG A 1 173 ? 4.984 5.619 19.216 1.00 95.50 173 ARG A O 1
ATOM 1335 N N . ARG A 1 174 ? 3.314 4.129 19.075 1.00 94.38 174 ARG A N 1
ATOM 1336 C CA . ARG A 1 174 ? 2.411 5.019 18.335 1.00 94.38 174 ARG A CA 1
ATOM 1337 C C . ARG A 1 174 ? 1.922 6.205 19.173 1.00 94.38 174 ARG A C 1
ATOM 1339 O O . ARG A 1 174 ? 1.641 7.250 18.592 1.00 94.38 174 ARG A O 1
ATOM 1346 N N . TYR A 1 175 ? 1.876 6.056 20.495 1.00 95.75 175 TYR A N 1
ATOM 1347 C CA . TYR A 1 175 ? 1.417 7.082 21.437 1.00 95.75 175 TYR A CA 1
ATOM 1348 C C . TYR A 1 175 ? 2.490 8.127 21.760 1.00 95.75 175 TYR A C 1
ATOM 1350 O O . TYR A 1 175 ? 2.180 9.180 22.306 1.00 95.75 175 TYR A O 1
ATOM 1358 N N . TYR A 1 176 ? 3.746 7.876 21.383 1.00 96.00 176 TYR A N 1
ATOM 1359 C CA . TYR A 1 176 ? 4.864 8.771 21.655 1.00 96.00 176 TYR A CA 1
ATOM 1360 C C . TYR A 1 176 ? 5.411 9.373 20.365 1.00 96.00 176 TYR A C 1
ATOM 1362 O O . TYR A 1 176 ? 5.709 8.662 19.403 1.00 96.00 176 TYR A O 1
ATOM 1370 N N . LYS A 1 177 ? 5.627 10.693 20.362 1.00 94.62 177 LYS A N 1
ATOM 1371 C CA . LYS A 1 177 ? 6.433 11.346 19.319 1.00 94.62 177 LYS A CA 1
ATOM 1372 C C . LYS A 1 177 ? 7.915 10.997 19.494 1.00 94.62 177 LYS A C 1
ATOM 1374 O O . LYS A 1 177 ? 8.556 10.580 18.532 1.00 94.62 177 LYS A O 1
ATOM 1379 N N . ASN A 1 178 ? 8.418 11.079 20.729 1.00 95.81 178 ASN A N 1
ATOM 1380 C CA . ASN A 1 178 ? 9.760 10.645 21.110 1.00 95.81 178 ASN A CA 1
ATOM 1381 C C . ASN A 1 178 ? 9.676 9.494 22.124 1.00 95.81 178 ASN A C 1
ATOM 1383 O O . ASN A 1 178 ? 9.392 9.702 23.294 1.00 95.81 178 ASN A O 1
ATOM 1387 N N . TRP A 1 179 ? 9.887 8.260 21.660 1.00 95.44 179 TRP A N 1
ATOM 1388 C CA . TRP A 1 179 ? 9.820 7.070 22.520 1.00 95.44 179 TRP A CA 1
ATOM 1389 C C . TRP A 1 179 ? 11.025 6.941 23.457 1.00 95.44 179 TRP A C 1
ATOM 1391 O O . TRP A 1 179 ? 10.876 6.538 24.605 1.00 95.44 179 TRP A O 1
ATOM 1401 N N . LYS A 1 180 ? 12.233 7.220 22.949 1.00 95.75 180 LYS A N 1
ATOM 1402 C CA . LYS A 1 180 ? 13.477 6.948 23.685 1.00 95.75 180 LYS A CA 1
ATOM 1403 C C . LYS A 1 180 ? 13.639 7.884 24.881 1.00 95.75 180 LYS A C 1
ATOM 1405 O O . LYS A 1 180 ? 14.077 7.435 25.926 1.00 95.75 180 LYS A O 1
ATOM 1410 N N . GLN A 1 181 ? 13.237 9.140 24.718 1.00 96.44 181 GLN A N 1
ATOM 1411 C CA . GLN A 1 181 ? 13.247 10.159 25.763 1.00 96.44 181 GLN A CA 1
ATOM 1412 C C . GLN A 1 181 ? 11.853 10.275 26.392 1.00 96.44 181 GLN A C 1
ATOM 1414 O O . GLN A 1 181 ? 11.196 11.308 26.325 1.00 96.44 181 GLN A O 1
ATOM 1419 N N . SER A 1 182 ? 11.335 9.164 26.903 1.00 96.06 182 SER A N 1
ATOM 1420 C CA . SER A 1 182 ? 10.057 9.148 27.612 1.00 96.06 182 SER A CA 1
ATOM 1421 C C . SER A 1 182 ? 10.086 8.074 28.687 1.00 96.06 182 SER A C 1
ATOM 1423 O O . SER A 1 182 ? 10.840 7.110 28.566 1.00 96.06 182 SER A O 1
ATOM 1425 N N . ALA A 1 183 ? 9.212 8.192 29.685 1.00 95.69 183 ALA A N 1
ATOM 1426 C CA . ALA A 1 183 ? 9.036 7.163 30.710 1.00 95.69 183 ALA A CA 1
ATOM 1427 C C . ALA A 1 183 ? 8.382 5.869 30.171 1.00 95.69 183 ALA A C 1
ATOM 1429 O O . ALA A 1 183 ? 8.320 4.863 30.866 1.00 95.69 183 ALA A O 1
ATOM 1430 N N . GLN A 1 184 ? 7.877 5.876 28.927 1.00 95.44 184 GLN A N 1
ATOM 1431 C CA . GLN A 1 184 ? 7.296 4.707 28.247 1.00 95.44 184 GLN A CA 1
ATOM 1432 C C . GLN A 1 184 ? 6.114 4.041 28.991 1.00 95.44 184 GLN A C 1
ATOM 1434 O O . GLN A 1 184 ? 5.824 2.872 28.756 1.00 95.44 184 GLN A O 1
ATOM 1439 N N . LEU A 1 185 ? 5.373 4.778 29.823 1.00 95.50 185 LEU A N 1
ATOM 1440 C CA . LEU A 1 185 ? 4.282 4.275 30.677 1.00 95.50 185 LEU A CA 1
ATOM 1441 C C . LEU A 1 185 ? 2.911 4.067 29.986 1.00 95.50 185 LEU A C 1
ATOM 1443 O O . LEU A 1 185 ? 1.903 3.848 30.653 1.00 95.50 185 LEU A O 1
ATOM 1447 N N . ALA A 1 186 ? 2.812 4.127 28.656 1.00 94.50 186 ALA A N 1
ATOM 1448 C CA . ALA A 1 186 ? 1.539 3.880 27.972 1.00 94.50 186 ALA A CA 1
ATOM 1449 C C . ALA A 1 186 ? 1.048 2.441 28.217 1.00 94.50 186 ALA A C 1
ATOM 1451 O O . ALA A 1 186 ? 1.825 1.495 28.077 1.00 94.50 186 ALA A O 1
ATOM 1452 N N . PHE A 1 187 ? -0.248 2.295 28.521 1.00 95.12 187 PHE A N 1
ATOM 1453 C CA . PHE A 1 187 ? -0.942 1.037 28.854 1.00 95.12 187 PHE A CA 1
ATOM 1454 C C . PHE A 1 187 ? -0.507 0.335 30.152 1.00 95.12 187 PHE A C 1
ATOM 1456 O O . PHE A 1 187 ? -1.026 -0.736 30.446 1.00 95.12 187 PHE A O 1
ATOM 1463 N N . THR A 1 188 ? 0.373 0.910 30.979 1.00 94.25 188 THR A N 1
ATOM 1464 C CA . THR A 1 188 ? 0.809 0.242 32.225 1.00 94.25 188 THR A CA 1
ATOM 1465 C C . THR A 1 188 ? -0.318 0.141 33.254 1.00 94.25 188 THR A C 1
ATOM 1467 O O . THR A 1 188 ? -0.626 -0.956 33.711 1.00 94.25 188 THR A O 1
ATOM 1470 N N . ARG A 1 189 ? -0.995 1.259 33.553 1.00 94.12 189 ARG A N 1
ATOM 1471 C CA . ARG A 1 189 ? -2.130 1.291 34.494 1.00 94.12 189 ARG A CA 1
ATOM 1472 C C . ARG A 1 189 ? -3.317 0.474 33.995 1.00 94.12 189 ARG A C 1
ATOM 1474 O O . ARG A 1 189 ? -3.937 -0.235 34.775 1.00 94.12 189 ARG A O 1
ATOM 1481 N N . GLN A 1 190 ? -3.610 0.538 32.694 1.00 93.44 190 GLN A N 1
ATOM 1482 C CA . GLN A 1 190 ? -4.693 -0.254 32.105 1.00 93.44 190 GLN A CA 1
ATOM 1483 C C . GLN A 1 190 ? -4.397 -1.754 32.204 1.00 93.44 190 GLN A C 1
ATOM 1485 O O . GLN A 1 190 ? -5.296 -2.506 32.559 1.00 93.44 190 GLN A O 1
ATOM 1490 N N . LYS A 1 191 ? -3.148 -2.181 31.976 1.00 93.31 191 LYS A N 1
ATOM 1491 C CA . LYS A 1 191 ? -2.741 -3.581 32.141 1.00 93.31 191 LYS A CA 1
ATOM 1492 C C . LYS A 1 191 ? -2.899 -4.060 33.587 1.00 93.31 191 LYS A C 1
ATOM 1494 O O . LYS A 1 191 ? -3.387 -5.161 33.806 1.00 93.31 191 LYS A O 1
ATOM 1499 N N . GLN A 1 192 ? -2.497 -3.242 34.561 1.00 93.62 192 GLN A N 1
ATOM 1500 C CA . GLN A 1 192 ? -2.671 -3.554 35.986 1.00 93.62 192 GLN A CA 1
ATOM 1501 C C . GLN A 1 192 ? -4.156 -3.646 36.353 1.00 93.62 192 GLN A C 1
ATOM 1503 O O . GLN A 1 192 ? -4.582 -4.629 36.951 1.00 93.62 192 GLN A O 1
ATOM 1508 N N . PHE A 1 193 ? -4.952 -2.661 35.929 1.00 94.25 193 PHE A N 1
ATOM 1509 C CA . PHE A 1 193 ? -6.386 -2.608 36.196 1.00 94.25 193 PHE A CA 1
ATOM 1510 C C . PHE A 1 193 ? -7.146 -3.771 35.552 1.00 94.25 193 PHE A C 1
ATOM 1512 O O . PHE A 1 193 ? -7.995 -4.362 36.198 1.00 94.25 193 PHE A O 1
ATOM 1519 N N . ALA A 1 194 ? -6.812 -4.170 34.322 1.00 91.81 194 ALA A N 1
ATOM 1520 C CA . ALA A 1 194 ? -7.495 -5.268 33.630 1.00 91.81 194 ALA A CA 1
ATOM 1521 C C . ALA A 1 194 ? -7.400 -6.619 34.369 1.00 91.81 194 ALA A C 1
ATOM 1523 O O . ALA A 1 194 ? -8.237 -7.494 34.161 1.00 91.81 194 ALA A O 1
ATOM 1524 N N . ASN A 1 195 ? -6.407 -6.785 35.250 1.00 92.12 195 ASN A N 1
ATOM 1525 C CA . ASN A 1 195 ? -6.237 -7.998 36.046 1.00 92.12 195 ASN A CA 1
ATOM 1526 C C . ASN A 1 195 ? -7.014 -7.974 37.374 1.00 92.12 195 ASN A C 1
ATOM 1528 O O . ASN A 1 195 ? -7.202 -9.035 37.973 1.00 92.12 195 ASN A O 1
ATOM 1532 N N . THR A 1 196 ? -7.481 -6.808 37.836 1.00 95.62 196 THR A N 1
ATOM 1533 C CA . THR A 1 196 ? -8.269 -6.699 39.072 1.00 95.62 196 THR A CA 1
ATOM 1534 C C . THR A 1 196 ? -9.695 -7.217 38.868 1.00 95.62 196 THR A C 1
ATOM 1536 O O . THR A 1 196 ? -10.191 -7.310 37.741 1.00 95.62 196 THR A O 1
ATOM 1539 N N . LYS A 1 197 ? -10.386 -7.556 39.968 1.00 94.69 197 LYS A N 1
ATOM 1540 C CA . LYS A 1 197 ? -11.795 -7.994 39.922 1.00 94.69 197 LYS A CA 1
ATOM 1541 C C . LYS A 1 197 ? -12.679 -6.934 39.251 1.00 94.69 197 LYS A C 1
ATOM 1543 O O . LYS A 1 197 ? -13.450 -7.255 38.351 1.00 94.69 197 LYS A O 1
ATOM 1548 N N . GLU A 1 198 ? -12.497 -5.669 39.622 1.00 94.94 198 GLU A N 1
ATOM 1549 C CA . GLU A 1 198 ? -13.232 -4.538 39.046 1.00 94.94 198 GLU A CA 1
ATOM 1550 C C . GLU A 1 198 ? -12.946 -4.335 37.555 1.00 94.94 198 GLU A C 1
ATOM 1552 O O . GLU A 1 198 ? -13.871 -4.079 36.783 1.00 94.94 198 GLU A O 1
ATOM 1557 N N . GLY A 1 199 ? -11.692 -4.497 37.119 1.00 93.81 199 GLY A N 1
ATOM 1558 C CA . GLY A 1 199 ? -11.327 -4.358 35.711 1.00 93.81 199 GLY A CA 1
ATOM 1559 C C . GLY A 1 199 ? -11.962 -5.419 34.821 1.00 93.81 199 GLY A C 1
ATOM 1560 O O . GLY A 1 199 ? -12.491 -5.086 33.760 1.00 93.81 199 GLY A O 1
ATOM 1561 N N . LYS A 1 200 ? -12.010 -6.674 35.284 1.00 93.50 200 LYS A N 1
ATOM 1562 C CA . LYS A 1 200 ? -12.707 -7.763 34.579 1.00 93.50 200 LYS A CA 1
ATOM 1563 C C . LYS A 1 200 ? -14.210 -7.497 34.466 1.00 93.50 200 LYS A C 1
ATOM 1565 O O . LYS A 1 200 ? -14.802 -7.714 33.407 1.00 93.50 200 LYS A O 1
ATOM 1570 N N . VAL A 1 201 ? -14.828 -6.968 35.526 1.00 96.00 201 VAL A N 1
ATOM 1571 C CA . VAL A 1 201 ? -16.243 -6.558 35.509 1.00 96.00 201 VAL A CA 1
ATOM 1572 C C . VAL A 1 201 ? -16.465 -5.396 34.536 1.00 96.00 201 VAL A C 1
ATOM 1574 O O . VAL A 1 201 ? -17.438 -5.408 33.780 1.00 96.00 201 VAL A O 1
ATOM 1577 N N . ALA A 1 202 ? -15.567 -4.409 34.503 1.00 94.56 202 ALA A N 1
ATOM 1578 C CA . ALA A 1 202 ? -15.642 -3.289 33.567 1.00 94.56 202 ALA A CA 1
ATOM 1579 C C . ALA A 1 202 ? -15.514 -3.753 32.106 1.00 94.56 202 ALA A C 1
ATOM 1581 O O . ALA A 1 202 ? -16.283 -3.315 31.247 1.00 94.56 202 ALA A O 1
ATOM 1582 N N . GLU A 1 203 ? -14.604 -4.685 31.821 1.00 93.56 203 GLU A N 1
ATOM 1583 C CA . GLU A 1 203 ? -14.457 -5.280 30.495 1.00 93.56 203 GLU A CA 1
ATOM 1584 C C . GLU A 1 203 ? -15.734 -6.019 30.073 1.00 93.56 203 GLU A C 1
ATOM 1586 O O . GLU A 1 203 ? -16.313 -5.715 29.024 1.00 93.56 203 GLU A O 1
ATOM 1591 N N . ALA A 1 204 ? -16.250 -6.911 30.925 1.00 95.00 204 ALA A N 1
ATOM 1592 C CA . ALA A 1 204 ? -17.504 -7.619 30.677 1.00 95.00 204 ALA A CA 1
ATOM 1593 C C . ALA A 1 204 ? -18.680 -6.650 30.468 1.00 95.00 204 ALA A C 1
ATOM 1595 O O . ALA A 1 204 ? -19.480 -6.831 29.549 1.00 95.00 204 ALA A O 1
ATOM 1596 N N . ARG A 1 205 ? -18.747 -5.559 31.245 1.00 96.00 205 ARG A N 1
ATOM 1597 C CA . ARG A 1 205 ? -19.748 -4.493 31.087 1.00 96.00 205 ARG A CA 1
ATOM 1598 C C . ARG A 1 205 ? -19.672 -3.845 29.706 1.00 96.00 205 ARG A C 1
ATOM 1600 O O . ARG A 1 205 ? -20.708 -3.660 29.068 1.00 96.00 205 ARG A O 1
ATOM 1607 N N . THR A 1 206 ? -18.473 -3.520 29.219 1.00 95.44 206 THR A N 1
ATOM 1608 C CA . THR A 1 206 ? -18.303 -2.935 27.876 1.00 95.44 206 THR A CA 1
ATOM 1609 C C . THR A 1 206 ? -18.656 -3.915 26.758 1.00 95.44 206 THR A C 1
ATOM 1611 O O . THR A 1 206 ? -19.325 -3.532 25.801 1.00 95.44 206 THR A O 1
ATOM 1614 N N . LEU A 1 207 ? -18.306 -5.194 26.904 1.00 95.19 207 LEU A N 1
ATOM 1615 C CA . LEU A 1 207 ? -18.672 -6.246 25.954 1.00 95.19 207 LEU A CA 1
ATOM 1616 C C . LEU A 1 207 ? -20.189 -6.478 25.914 1.00 95.19 207 LEU A C 1
ATOM 1618 O O . LEU A 1 207 ? -20.766 -6.603 24.834 1.00 95.19 207 LEU A O 1
ATOM 1622 N N . ASN A 1 208 ? -20.851 -6.445 27.072 1.00 96.75 208 ASN A N 1
ATOM 1623 C CA . ASN A 1 208 ? -22.309 -6.501 27.168 1.00 96.75 208 ASN A CA 1
ATOM 1624 C C . ASN A 1 208 ? -22.958 -5.258 26.541 1.00 96.75 208 ASN A C 1
ATOM 1626 O O . ASN A 1 208 ? -23.976 -5.364 25.857 1.00 96.75 208 ASN A O 1
ATOM 1630 N N . ALA A 1 209 ? -22.353 -4.078 26.705 1.00 96.50 209 ALA A N 1
ATOM 1631 C CA . ALA A 1 209 ? -22.806 -2.867 26.026 1.00 96.50 209 ALA A CA 1
ATOM 1632 C C . ALA A 1 209 ? -22.666 -2.978 24.498 1.00 96.50 209 ALA A C 1
ATOM 1634 O O . ALA A 1 209 ? -23.545 -2.501 23.779 1.00 96.50 209 ALA A O 1
ATOM 1635 N N . PHE A 1 210 ? -21.616 -3.637 23.993 1.00 96.44 210 PHE A N 1
ATOM 1636 C CA . PHE A 1 210 ? -21.488 -3.926 22.563 1.00 96.44 210 PHE A CA 1
ATOM 1637 C C . PHE A 1 210 ? -22.591 -4.862 22.079 1.00 96.44 210 PHE A C 1
ATOM 1639 O O . PHE A 1 210 ? -23.218 -4.563 21.069 1.00 96.44 210 PHE A O 1
ATOM 1646 N N . ALA A 1 211 ? -22.874 -5.942 22.809 1.00 95.81 211 ALA A N 1
ATOM 1647 C CA . ALA A 1 211 ? -23.933 -6.879 22.442 1.00 95.81 211 ALA A CA 1
ATOM 1648 C C . ALA A 1 211 ? -25.318 -6.208 22.370 1.00 95.81 211 ALA A C 1
ATOM 1650 O O . ALA A 1 211 ? -26.099 -6.530 21.482 1.00 95.81 211 ALA A O 1
ATOM 1651 N N . LYS A 1 212 ? -25.601 -5.252 23.268 1.00 96.00 212 LYS A N 1
ATOM 1652 C CA . LYS A 1 212 ? -26.895 -4.552 23.333 1.00 96.00 212 LYS A CA 1
ATOM 1653 C C . LYS A 1 212 ? -27.036 -3.395 22.339 1.00 96.00 212 LYS A C 1
ATOM 1655 O O . LYS A 1 212 ? -28.111 -3.196 21.793 1.00 96.00 212 LYS A O 1
ATOM 1660 N N . LYS A 1 213 ? -25.993 -2.570 22.175 1.00 95.94 213 LYS A N 1
ATOM 1661 C CA . LYS A 1 213 ? -26.098 -1.257 21.499 1.00 95.94 213 LYS A CA 1
ATOM 1662 C C . LYS A 1 213 ? -25.285 -1.141 20.213 1.00 95.94 213 LYS A C 1
ATOM 1664 O O . LYS A 1 213 ? -25.511 -0.196 19.456 1.00 95.94 213 LYS A O 1
ATOM 1669 N N . ALA A 1 214 ? -24.284 -1.995 19.992 1.00 95.50 214 ALA A N 1
ATOM 1670 C CA . ALA A 1 214 ? -23.460 -1.867 18.795 1.00 95.50 214 ALA A CA 1
ATOM 1671 C C . ALA A 1 214 ? -24.252 -2.326 17.573 1.00 95.50 214 ALA A C 1
ATOM 1673 O O . ALA A 1 214 ? -24.997 -3.287 17.658 1.00 95.50 214 ALA A O 1
ATOM 1674 N N . SER A 1 215 ? -24.046 -1.671 16.436 1.00 93.44 215 SER A N 1
ATOM 1675 C CA . SER A 1 215 ? -24.425 -2.166 15.109 1.00 93.44 215 SER A CA 1
ATOM 1676 C C . SER A 1 215 ? -23.198 -2.657 14.332 1.00 93.44 215 SER A C 1
ATOM 1678 O O . SER A 1 215 ? -23.265 -3.618 13.562 1.00 93.44 215 SER A O 1
ATOM 1680 N N . VAL A 1 216 ? -22.037 -2.038 14.577 1.00 94.44 216 VAL A N 1
ATOM 1681 C CA . VAL A 1 216 ? -20.775 -2.344 13.897 1.00 94.44 216 VAL A CA 1
ATOM 1682 C C . VAL A 1 216 ? -19.688 -2.661 14.917 1.00 94.44 216 VAL A C 1
ATOM 1684 O O . VAL A 1 216 ? -19.428 -1.880 15.830 1.00 94.44 216 VAL A O 1
ATOM 1687 N N . ILE A 1 217 ? -19.012 -3.793 14.721 1.00 95.19 217 ILE A N 1
ATOM 1688 C CA . ILE A 1 217 ? -17.845 -4.206 15.506 1.00 95.19 217 ILE A CA 1
ATOM 1689 C C . ILE A 1 217 ? -16.596 -4.105 14.635 1.00 95.19 217 ILE A C 1
ATOM 1691 O O . ILE A 1 217 ? -16.567 -4.585 13.495 1.00 95.19 217 ILE A O 1
ATOM 1695 N N . ARG A 1 218 ? -15.549 -3.491 15.184 1.00 94.69 218 ARG A N 1
ATOM 1696 C CA . ARG A 1 218 ? -14.227 -3.403 14.565 1.00 94.69 218 ARG A CA 1
ATOM 1697 C C . ARG A 1 218 ? -13.157 -3.921 15.513 1.00 94.69 218 ARG A C 1
ATOM 1699 O O . ARG A 1 218 ? -13.297 -3.816 16.724 1.00 94.69 218 ARG A O 1
ATOM 1706 N N . VAL A 1 219 ? -12.074 -4.444 14.960 1.00 94.38 219 VAL A N 1
ATOM 1707 C CA . VAL A 1 219 ? -10.866 -4.805 15.705 1.00 94.38 219 VAL A CA 1
ATOM 1708 C C . VAL A 1 219 ? -9.754 -3.817 15.397 1.00 94.38 219 VAL A C 1
ATOM 1710 O O . VAL A 1 219 ? -9.565 -3.427 14.248 1.00 94.38 219 VAL A O 1
ATOM 1713 N N . ILE A 1 220 ? -9.011 -3.404 16.416 1.00 94.31 220 ILE A N 1
ATOM 1714 C CA . ILE A 1 220 ? -7.809 -2.587 16.273 1.00 94.31 220 ILE A CA 1
ATOM 1715 C C . ILE A 1 220 ? -6.651 -3.539 16.023 1.00 94.31 220 ILE A C 1
ATOM 1717 O O . ILE A 1 220 ? -6.269 -4.307 16.904 1.00 94.31 220 ILE A O 1
ATOM 1721 N N . ALA A 1 221 ? -6.083 -3.472 14.827 1.00 91.88 221 ALA A N 1
ATOM 1722 C CA . ALA A 1 221 ? -4.936 -4.269 14.432 1.00 91.88 221 ALA A CA 1
ATOM 1723 C C . ALA A 1 221 ? -3.721 -3.377 14.183 1.00 91.88 221 ALA A C 1
ATOM 1725 O O . ALA A 1 221 ? -3.844 -2.220 13.762 1.00 91.88 221 ALA A O 1
ATOM 1726 N N . HIS A 1 222 ? -2.532 -3.927 14.412 1.00 92.12 222 HIS A N 1
ATOM 1727 C CA . HIS A 1 222 ? -1.289 -3.245 14.092 1.00 92.12 222 HIS A CA 1
ATOM 1728 C C . HIS A 1 222 ? -0.284 -4.145 13.371 1.00 92.12 222 HIS A C 1
ATOM 1730 O O . HIS A 1 222 ? -0.213 -5.351 13.597 1.00 92.12 222 HIS A O 1
ATOM 1736 N N . THR A 1 223 ? 0.534 -3.538 12.511 1.00 90.56 223 THR A N 1
ATOM 1737 C CA . THR A 1 223 ? 1.627 -4.231 11.808 1.00 90.56 223 THR A CA 1
ATOM 1738 C C . THR A 1 223 ? 2.777 -4.582 12.742 1.00 90.56 223 THR A C 1
ATOM 1740 O O . THR A 1 223 ? 3.124 -3.761 13.598 1.00 90.56 223 THR A O 1
ATOM 1743 N N . GLN A 1 224 ? 3.451 -5.704 12.483 1.00 90.56 224 GLN A N 1
ATOM 1744 C CA . GLN A 1 224 ? 4.679 -6.091 13.179 1.00 90.56 224 GLN A CA 1
ATOM 1745 C C . GLN A 1 224 ? 5.953 -5.667 12.435 1.00 90.56 224 GLN A C 1
ATOM 1747 O O . GLN A 1 224 ? 6.590 -6.445 11.722 1.00 90.56 224 GLN A O 1
ATOM 1752 N N . LEU A 1 225 ? 6.369 -4.411 12.596 1.00 90.31 225 LEU A N 1
ATOM 1753 C CA . LEU A 1 225 ? 7.493 -3.838 11.844 1.00 90.31 225 LEU A CA 1
ATOM 1754 C C . LEU A 1 225 ? 8.851 -4.413 12.249 1.00 90.31 225 LEU A C 1
ATOM 1756 O O . LEU A 1 225 ? 9.784 -4.404 11.445 1.00 90.31 225 LEU A O 1
ATOM 1760 N N . ARG A 1 226 ? 8.983 -4.956 13.465 1.00 90.00 226 ARG A N 1
ATOM 1761 C CA . ARG A 1 226 ? 10.220 -5.644 13.871 1.00 90.00 226 ARG A CA 1
ATOM 1762 C C . ARG A 1 226 ? 10.493 -6.888 13.013 1.00 90.00 226 ARG A C 1
ATOM 1764 O O . ARG A 1 226 ? 11.658 -7.168 12.725 1.00 90.00 226 ARG A O 1
ATOM 1771 N N . LYS A 1 227 ? 9.446 -7.596 12.565 1.00 90.38 227 LYS A N 1
ATOM 1772 C CA . LYS A 1 227 ? 9.565 -8.777 11.690 1.00 90.38 227 LYS A CA 1
ATOM 1773 C C . LYS A 1 227 ? 9.919 -8.419 10.246 1.00 90.38 227 LYS A C 1
ATOM 1775 O O . LYS A 1 227 ? 10.585 -9.199 9.573 1.00 90.38 227 LYS A O 1
ATOM 1780 N N . LEU A 1 228 ? 9.603 -7.198 9.805 1.00 87.69 228 LEU A N 1
ATOM 1781 C CA . LEU A 1 228 ? 9.960 -6.715 8.467 1.00 87.69 228 LEU A CA 1
ATOM 1782 C C . LEU A 1 228 ? 11.470 -6.767 8.205 1.00 87.69 228 LEU A C 1
ATOM 1784 O O . LEU A 1 228 ? 11.890 -7.009 7.079 1.00 87.69 228 LEU A O 1
ATOM 1788 N N . ARG A 1 229 ? 12.292 -6.540 9.243 1.00 86.19 229 ARG A N 1
ATOM 1789 C CA . ARG A 1 229 ? 13.768 -6.544 9.178 1.00 86.19 229 ARG A CA 1
ATOM 1790 C C . ARG A 1 229 ? 14.312 -5.839 7.920 1.00 86.19 229 ARG A C 1
ATOM 1792 O O . ARG A 1 229 ? 15.266 -6.310 7.299 1.00 86.19 229 ARG A O 1
ATOM 1799 N N . ASN A 1 230 ? 13.706 -4.711 7.541 1.00 88.19 230 ASN A N 1
ATOM 1800 C CA . ASN A 1 230 ? 14.062 -3.957 6.343 1.00 88.19 230 ASN A CA 1
ATOM 1801 C C . ASN A 1 230 ? 14.859 -2.696 6.710 1.00 88.19 230 ASN A C 1
ATOM 1803 O O . ASN A 1 230 ? 14.347 -1.774 7.340 1.00 88.19 230 ASN A O 1
ATOM 1807 N N . HIS A 1 231 ? 16.111 -2.634 6.253 1.00 85.50 231 HIS A N 1
ATOM 1808 C CA . HIS A 1 231 ? 17.046 -1.534 6.514 1.00 85.50 231 HIS A CA 1
ATOM 1809 C C . HIS A 1 231 ? 16.584 -0.162 5.983 1.00 85.50 231 HIS A C 1
ATOM 1811 O O . HIS A 1 231 ? 17.005 0.880 6.494 1.00 85.50 231 HIS A O 1
ATOM 1817 N N . ARG A 1 232 ? 15.720 -0.127 4.957 1.00 91.19 232 ARG A N 1
ATOM 1818 C CA . ARG A 1 232 ? 15.234 1.124 4.345 1.00 91.19 232 ARG A CA 1
ATOM 1819 C C . ARG A 1 232 ? 13.934 1.621 4.956 1.00 91.19 232 ARG A C 1
ATOM 1821 O O . ARG A 1 232 ? 13.640 2.812 4.847 1.00 91.19 232 ARG A O 1
ATOM 1828 N N . VAL A 1 233 ? 13.164 0.737 5.585 1.00 90.06 233 VAL A N 1
ATOM 1829 C CA . VAL A 1 233 ? 11.964 1.082 6.351 1.00 90.06 233 VAL A CA 1
ATOM 1830 C C . VAL A 1 233 ? 12.391 1.271 7.804 1.00 90.06 233 VAL A C 1
ATOM 1832 O O . VAL A 1 233 ? 12.334 0.364 8.621 1.00 90.06 233 VAL A O 1
ATOM 1835 N N . ARG A 1 234 ? 12.874 2.476 8.123 1.00 89.19 234 ARG A N 1
ATOM 1836 C CA . ARG A 1 234 ? 13.443 2.789 9.449 1.00 89.19 234 ARG A CA 1
ATOM 1837 C C . ARG A 1 234 ? 12.396 3.040 10.536 1.00 89.19 234 ARG A C 1
ATOM 1839 O O . ARG A 1 234 ? 12.746 3.187 11.706 1.00 89.19 234 ARG A O 1
ATOM 1846 N N . VAL A 1 235 ? 11.121 3.140 10.161 1.00 91.44 235 VAL A N 1
ATOM 1847 C CA . VAL A 1 235 ? 10.037 3.391 11.110 1.00 91.44 235 VAL A CA 1
ATOM 1848 C C . VAL A 1 235 ? 9.877 2.186 12.042 1.00 91.44 235 VAL A C 1
ATOM 1850 O O . VAL A 1 235 ? 9.741 1.057 11.590 1.00 91.44 235 VAL A O 1
ATOM 1853 N N . LYS A 1 236 ? 9.925 2.438 13.356 1.00 91.88 236 LYS A N 1
ATOM 1854 C CA . LYS A 1 236 ? 9.752 1.413 14.407 1.00 91.88 236 LYS A CA 1
ATOM 1855 C C . LYS A 1 236 ? 8.390 1.481 15.108 1.00 91.88 236 LYS A C 1
ATOM 1857 O O . LYS A 1 236 ? 8.098 0.635 15.944 1.00 91.88 236 LYS A O 1
ATOM 1862 N N . LYS A 1 237 ? 7.594 2.523 14.838 1.00 92.62 237 LYS A N 1
ATOM 1863 C CA . LYS A 1 237 ? 6.225 2.666 15.360 1.00 92.62 237 LYS A CA 1
ATOM 1864 C C . LYS A 1 237 ? 5.268 1.896 14.462 1.00 92.62 237 LYS A C 1
ATOM 1866 O O . LYS A 1 237 ? 5.298 2.111 13.253 1.00 92.62 237 LYS A O 1
ATOM 1871 N N . ALA A 1 238 ? 4.431 1.043 15.036 1.00 92.75 238 ALA A N 1
ATOM 1872 C CA . ALA A 1 238 ? 3.495 0.249 14.258 1.00 92.75 238 ALA A CA 1
ATOM 1873 C C . ALA A 1 238 ? 2.458 1.127 13.540 1.00 92.75 238 ALA A C 1
ATOM 1875 O O . ALA A 1 238 ? 2.046 2.203 14.007 1.00 92.75 238 ALA A O 1
ATOM 1876 N N . HIS A 1 239 ? 2.020 0.649 12.380 1.00 91.44 239 HIS A N 1
ATOM 1877 C CA . HIS A 1 239 ? 0.852 1.182 11.703 1.00 91.44 239 HIS A CA 1
ATOM 1878 C C . HIS A 1 239 ? -0.377 0.527 12.328 1.00 91.44 239 HIS A C 1
ATOM 1880 O O . HIS A 1 239 ? -0.496 -0.691 12.296 1.00 91.44 239 HIS A O 1
ATOM 1886 N N . VAL A 1 240 ? -1.234 1.344 12.941 1.00 91.56 240 VAL A N 1
ATOM 1887 C CA . VAL A 1 240 ? -2.456 0.922 13.633 1.00 91.56 240 VAL A CA 1
ATOM 1888 C C . VAL A 1 240 ? -3.646 1.324 12.779 1.00 91.56 240 VAL A C 1
ATOM 1890 O O . VAL A 1 240 ? -3.679 2.461 12.297 1.00 91.56 240 VAL A O 1
ATOM 1893 N N . GLN A 1 241 ? -4.602 0.418 12.612 1.00 90.12 241 GLN A N 1
ATOM 1894 C CA . GLN A 1 241 ? -5.892 0.719 12.004 1.00 90.12 241 GLN A CA 1
ATOM 1895 C C . GLN A 1 241 ? -6.995 -0.149 12.602 1.00 90.12 241 GLN A C 1
ATOM 1897 O O . GLN A 1 241 ? -6.741 -1.221 13.149 1.00 90.12 241 GLN A O 1
ATOM 1902 N N . GLU A 1 242 ? -8.228 0.295 12.421 1.00 90.62 242 GLU A N 1
ATOM 1903 C CA . GLU A 1 242 ? -9.404 -0.516 12.693 1.00 90.62 242 GLU A CA 1
ATOM 1904 C C . GLU A 1 242 ? -9.795 -1.334 11.462 1.00 90.62 242 GLU A C 1
ATOM 1906 O O . GLU A 1 242 ? -9.748 -0.851 10.330 1.00 90.62 242 GLU A O 1
ATOM 1911 N N . ILE A 1 243 ? -10.223 -2.568 11.693 1.00 90.19 243 ILE A N 1
ATOM 1912 C CA . ILE A 1 243 ? -10.742 -3.484 10.685 1.00 90.19 243 ILE A CA 1
ATOM 1913 C C . ILE A 1 243 ? -12.154 -3.864 11.090 1.00 90.19 243 ILE A C 1
ATOM 1915 O O . ILE A 1 243 ? -12.372 -4.381 12.182 1.00 90.19 243 ILE A O 1
ATOM 1919 N N . GLN A 1 244 ? -13.120 -3.654 10.208 1.00 91.81 244 GLN A N 1
ATOM 1920 C CA . GLN A 1 244 ? -14.489 -4.078 10.471 1.00 91.81 244 GLN A CA 1
ATOM 1921 C C . GLN A 1 244 ? -14.663 -5.584 10.276 1.00 91.81 244 GLN A C 1
ATOM 1923 O O . GLN A 1 244 ? -14.256 -6.142 9.252 1.00 91.81 244 GLN A O 1
ATOM 1928 N N . ILE A 1 245 ? -15.304 -6.227 11.254 1.00 91.19 245 ILE A N 1
ATOM 1929 C CA . ILE A 1 245 ? -15.738 -7.618 11.146 1.00 91.19 245 ILE A CA 1
ATOM 1930 C C . ILE A 1 245 ? -17.127 -7.623 10.513 1.00 91.19 245 ILE A C 1
ATOM 1932 O O . ILE A 1 245 ? -18.067 -7.002 11.013 1.00 91.19 245 ILE A O 1
ATOM 1936 N N . ASN A 1 246 ? -17.255 -8.352 9.412 1.00 88.81 246 ASN A N 1
ATOM 1937 C CA . ASN A 1 246 ? -18.509 -8.500 8.683 1.00 88.81 246 ASN A CA 1
ATOM 1938 C C . ASN A 1 246 ? -18.944 -9.969 8.663 1.00 88.81 246 ASN A C 1
ATOM 1940 O O . ASN A 1 246 ? -18.102 -10.866 8.731 1.00 88.81 246 ASN A O 1
ATOM 1944 N N . GLY A 1 247 ? -20.248 -10.189 8.487 1.00 85.44 247 GLY A N 1
ATOM 1945 C CA . GLY A 1 247 ? -20.889 -11.505 8.534 1.00 85.44 247 GLY A CA 1
ATOM 1946 C C . GLY A 1 247 ? -21.401 -11.877 9.930 1.00 85.44 247 GLY A C 1
ATOM 1947 O O . GLY A 1 247 ? -20.825 -11.456 10.934 1.00 85.44 247 GLY A O 1
ATOM 1948 N N . GLY A 1 248 ? -22.489 -12.653 9.962 1.00 90.44 248 GLY A N 1
ATOM 1949 C CA . GLY A 1 248 ? -23.127 -13.160 11.180 1.00 90.44 248 GLY A CA 1
ATOM 1950 C C . GLY A 1 248 ? -23.758 -12.094 12.084 1.00 90.44 248 GLY A C 1
ATOM 1951 O O . GLY A 1 248 ? -23.743 -10.893 11.792 1.00 90.44 248 GLY A O 1
ATOM 1952 N N . ASN A 1 249 ? -24.280 -12.564 13.218 1.00 94.25 249 ASN A N 1
ATOM 1953 C CA . ASN A 1 249 ? -24.881 -11.730 14.259 1.00 94.25 249 ASN A CA 1
ATOM 1954 C C . ASN A 1 249 ? -23.801 -11.021 15.090 1.00 94.25 249 ASN A C 1
ATOM 1956 O O . ASN A 1 249 ? -22.633 -11.413 15.109 1.00 94.25 249 ASN A O 1
ATOM 1960 N N . ILE A 1 250 ? -24.183 -9.976 15.822 1.00 94.31 250 ILE A N 1
ATOM 1961 C CA . ILE A 1 250 ? -23.247 -9.151 16.605 1.00 94.31 250 ILE A CA 1
ATOM 1962 C C . ILE A 1 250 ? -22.529 -9.973 17.680 1.00 94.31 250 ILE A C 1
ATOM 1964 O O . ILE A 1 250 ? -21.317 -9.834 17.843 1.00 94.31 250 ILE A O 1
ATOM 1968 N N . ALA A 1 251 ? -23.236 -10.899 18.331 1.00 94.88 251 ALA A N 1
ATOM 1969 C CA . ALA A 1 251 ? -22.644 -11.841 19.278 1.00 94.88 251 ALA A CA 1
ATOM 1970 C C . ALA A 1 251 ? -21.535 -12.695 18.632 1.00 94.88 251 ALA A C 1
ATOM 1972 O O . ALA A 1 251 ? -20.436 -12.793 19.176 1.00 94.88 251 ALA A O 1
ATOM 1973 N N . ALA A 1 252 ? -21.775 -13.222 17.425 1.00 94.94 252 ALA A N 1
ATOM 1974 C CA . ALA A 1 252 ? -20.783 -13.997 16.679 1.00 94.94 252 ALA A CA 1
ATOM 1975 C C . ALA A 1 252 ? -19.562 -13.145 16.285 1.00 94.94 252 ALA A C 1
ATOM 1977 O O . ALA A 1 252 ? -18.424 -13.606 16.375 1.00 94.94 252 ALA A O 1
ATOM 1978 N N . LYS A 1 253 ? -19.772 -11.871 15.918 1.00 94.12 253 LYS A N 1
ATOM 1979 C CA . LYS A 1 253 ? -18.673 -10.929 15.639 1.00 94.12 253 LYS A CA 1
ATOM 1980 C C . LYS A 1 253 ? -17.813 -10.675 16.875 1.00 94.12 253 LYS A C 1
ATOM 1982 O O . LYS A 1 253 ? -16.592 -10.644 16.758 1.00 94.12 253 LYS A O 1
ATOM 1987 N N . ILE A 1 254 ? -18.433 -10.505 18.044 1.00 94.88 254 ILE A N 1
ATOM 1988 C CA . ILE A 1 254 ? -17.720 -10.315 19.316 1.00 94.88 254 ILE A CA 1
ATOM 1989 C C . ILE A 1 254 ? -16.939 -11.581 19.682 1.00 94.88 254 ILE A C 1
ATOM 1991 O O . ILE A 1 254 ? -15.776 -11.475 20.063 1.00 94.88 254 ILE A O 1
ATOM 1995 N N . ALA A 1 255 ? -17.533 -12.768 19.528 1.00 95.31 255 ALA A N 1
ATOM 1996 C CA . ALA A 1 255 ? -16.859 -14.039 19.792 1.00 95.31 255 ALA A CA 1
ATOM 1997 C C . ALA A 1 255 ? -15.616 -14.218 18.904 1.00 95.31 255 ALA A C 1
ATOM 1999 O O . ALA A 1 255 ? -14.527 -14.497 19.408 1.00 95.31 255 ALA A O 1
ATOM 2000 N N . LEU A 1 256 ? -15.745 -13.948 17.600 1.00 94.00 256 LEU A N 1
ATOM 2001 C CA . LEU A 1 256 ? -14.616 -13.962 16.670 1.00 94.00 256 LEU A CA 1
ATOM 2002 C C . LEU A 1 256 ? -13.551 -12.931 17.070 1.00 94.00 256 LEU A C 1
ATOM 2004 O O . LEU A 1 256 ? -12.371 -13.267 17.136 1.00 94.00 256 LEU A O 1
ATOM 2008 N N . ALA A 1 257 ? -13.954 -11.699 17.393 1.00 93.88 257 ALA A N 1
ATOM 2009 C CA . ALA A 1 257 ? -13.040 -10.639 17.818 1.00 93.88 257 ALA A CA 1
ATOM 2010 C C . ALA A 1 257 ? -12.245 -11.019 19.079 1.00 93.88 257 ALA A C 1
ATOM 2012 O O . ALA A 1 257 ? -11.035 -10.811 19.119 1.00 93.88 257 ALA A O 1
ATOM 2013 N N . LYS A 1 258 ? -12.907 -11.622 20.076 1.00 94.25 258 LYS A N 1
ATOM 2014 C CA . LYS A 1 258 ? -12.269 -12.139 21.295 1.00 94.25 258 LYS A CA 1
ATOM 2015 C C . LYS A 1 258 ? -11.298 -13.274 20.986 1.00 94.25 258 LYS A C 1
ATOM 2017 O O . LYS A 1 258 ? -10.183 -13.270 21.488 1.00 94.25 258 LYS A O 1
ATOM 2022 N N . SER A 1 259 ? -11.693 -14.216 20.127 1.00 95.00 259 SER A N 1
ATOM 2023 C CA . SER A 1 259 ? -10.857 -15.374 19.781 1.00 95.00 259 SER A CA 1
ATOM 2024 C C . SER A 1 259 ? -9.535 -14.991 19.107 1.00 95.00 259 SER A C 1
ATOM 2026 O O . SER A 1 259 ? -8.552 -15.726 19.227 1.00 95.00 259 SER A O 1
ATOM 2028 N N . LEU A 1 260 ? -9.528 -13.853 18.403 1.00 92.62 260 LEU A N 1
ATOM 2029 C CA . LEU A 1 260 ? -8.389 -13.313 17.668 1.00 92.62 260 LEU A CA 1
ATOM 2030 C C . LEU A 1 260 ? -7.592 -12.261 18.457 1.00 92.62 260 LEU A C 1
ATOM 2032 O O . LEU A 1 260 ? -6.556 -11.809 17.971 1.00 92.62 260 LEU A O 1
ATOM 2036 N N . LEU A 1 261 ? -8.056 -11.853 19.641 1.00 92.56 261 LEU A N 1
ATOM 2037 C CA . LEU A 1 261 ? -7.358 -10.887 20.489 1.00 92.56 261 LEU A CA 1
ATOM 2038 C C . LEU A 1 261 ? -5.982 -11.447 20.888 1.00 92.56 261 LEU A C 1
ATOM 2040 O O . LEU A 1 261 ? -5.859 -12.637 21.162 1.00 92.56 261 LEU A O 1
ATOM 2044 N N . GLU A 1 262 ? -4.943 -10.607 20.854 1.00 91.25 262 GLU A N 1
ATOM 2045 C CA . GLU A 1 262 ? -3.528 -10.966 21.099 1.00 91.25 262 GLU A CA 1
ATOM 2046 C C . GLU A 1 262 ? -2.891 -11.926 20.083 1.00 91.25 262 GLU A C 1
ATOM 2048 O O . GLU A 1 262 ? -1.679 -12.145 20.114 1.00 91.25 262 GLU A O 1
ATOM 2053 N N . LYS A 1 263 ? -3.664 -12.445 19.126 1.00 93.00 263 LYS A N 1
ATOM 2054 C CA . LYS A 1 263 ? -3.172 -13.363 18.100 1.00 93.00 263 LYS A CA 1
ATOM 2055 C C . LYS A 1 263 ? -2.755 -12.635 16.831 1.00 93.00 263 LYS A C 1
ATOM 2057 O O . LYS A 1 263 ? -3.195 -11.525 16.517 1.00 93.00 263 LYS A O 1
ATOM 2062 N N . GLU A 1 264 ? -1.885 -13.306 16.086 1.00 91.44 264 GLU A N 1
ATOM 2063 C CA . GLU A 1 264 ? -1.424 -12.866 14.778 1.00 91.44 264 GLU A CA 1
ATOM 2064 C C . GLU A 1 264 ? -2.384 -13.325 13.677 1.00 91.44 264 GLU A C 1
ATOM 2066 O O . GLU A 1 264 ? -2.648 -14.514 13.512 1.00 91.44 264 GLU A O 1
ATOM 2071 N N . VAL A 1 265 ? -2.867 -12.373 12.884 1.00 91.19 265 VAL A N 1
ATOM 2072 C CA . VAL A 1 265 ? -3.659 -12.605 11.679 1.00 91.19 265 VAL A CA 1
ATOM 2073 C C . VAL A 1 265 ? -2.759 -12.435 10.465 1.00 91.19 265 VAL A C 1
ATOM 2075 O O . VAL A 1 265 ? -2.124 -11.393 10.271 1.00 91.19 265 VAL A O 1
ATOM 2078 N N . ARG A 1 266 ? -2.701 -13.483 9.649 1.00 91.19 266 ARG A N 1
ATOM 2079 C CA . ARG A 1 266 ? -1.941 -13.527 8.401 1.00 91.19 266 ARG A CA 1
ATOM 2080 C C . ARG A 1 266 ? -2.800 -13.074 7.220 1.00 91.19 266 ARG A C 1
ATOM 2082 O O . ARG A 1 266 ? -4.005 -12.887 7.346 1.00 91.19 266 ARG A O 1
ATOM 2089 N N . VAL A 1 267 ? -2.173 -12.838 6.069 1.00 90.44 267 VAL A N 1
ATOM 2090 C CA . VAL A 1 267 ? -2.881 -12.307 4.892 1.00 90.44 267 VAL A CA 1
ATOM 2091 C C . VAL A 1 267 ? -3.733 -13.357 4.173 1.00 90.44 267 VAL A C 1
ATOM 2093 O O . VAL A 1 267 ? -4.800 -13.027 3.666 1.00 90.44 267 VAL A O 1
ATOM 2096 N N . ASP A 1 268 ? -3.287 -14.608 4.173 1.00 90.88 268 ASP A N 1
ATOM 2097 C CA . ASP A 1 268 ? -3.954 -15.777 3.586 1.00 90.88 268 ASP A CA 1
ATOM 2098 C C . ASP A 1 268 ? -5.292 -16.116 4.259 1.00 90.88 268 ASP A C 1
ATOM 2100 O O . ASP A 1 268 ? -6.199 -16.629 3.613 1.00 90.88 268 ASP A O 1
ATOM 2104 N N . SER A 1 269 ? -5.457 -15.789 5.544 1.00 90.56 269 SER A N 1
ATOM 2105 C CA . SER A 1 269 ? -6.744 -15.956 6.229 1.00 90.56 269 SER A CA 1
ATOM 2106 C C . SER A 1 269 ? -7.756 -14.852 5.898 1.00 90.56 269 SER A C 1
ATOM 2108 O O . SER A 1 269 ? -8.953 -15.021 6.135 1.00 90.56 269 SER A O 1
ATOM 2110 N N . VAL A 1 270 ? -7.303 -13.722 5.339 1.00 89.94 270 VAL A N 1
ATOM 2111 C CA . VAL A 1 270 ? -8.166 -12.584 4.976 1.00 89.94 270 VAL A CA 1
ATOM 2112 C C . VAL A 1 270 ? -8.476 -12.566 3.486 1.00 89.94 270 VAL A C 1
ATOM 2114 O O . VAL A 1 270 ? -9.622 -12.294 3.111 1.00 89.94 270 VAL A O 1
ATOM 2117 N N . PHE A 1 271 ? -7.479 -12.852 2.651 1.00 92.50 271 PHE A N 1
ATOM 2118 C CA . PHE A 1 271 ? -7.602 -12.857 1.203 1.00 92.50 271 PHE A CA 1
ATOM 2119 C C . PHE A 1 271 ? -7.272 -14.219 0.604 1.00 92.50 271 PHE A C 1
ATOM 2121 O O . PHE A 1 271 ? -6.430 -14.953 1.111 1.00 92.50 271 PHE A O 1
ATOM 2128 N N . GLN A 1 272 ? -7.908 -14.519 -0.518 1.00 93.44 272 GLN A N 1
ATOM 2129 C CA . GLN A 1 272 ? -7.711 -15.731 -1.295 1.00 93.44 272 GLN A CA 1
ATOM 2130 C C . GLN A 1 272 ? -6.904 -15.449 -2.564 1.00 93.44 272 GLN A C 1
ATOM 2132 O O . GLN A 1 272 ? -6.882 -14.342 -3.108 1.00 93.44 272 GLN A O 1
ATOM 2137 N N . GLN A 1 273 ? -6.228 -16.477 -3.070 1.00 93.44 273 GLN A N 1
ATOM 2138 C CA . GLN A 1 273 ? -5.587 -16.390 -4.374 1.00 93.44 273 GLN A CA 1
ATOM 2139 C C . GLN A 1 273 ? -6.648 -16.252 -5.473 1.00 93.44 273 GLN A C 1
ATOM 2141 O O . GLN A 1 273 ? -7.714 -16.856 -5.401 1.00 93.44 273 GLN A O 1
ATOM 2146 N N . SER A 1 274 ? -6.348 -15.482 -6.522 1.00 94.69 274 SER A N 1
ATOM 2147 C CA . SER A 1 274 ? -7.271 -15.234 -7.636 1.00 94.69 274 SER A CA 1
ATOM 2148 C C . SER A 1 274 ? -8.565 -14.510 -7.258 1.00 94.69 274 SER A C 1
ATOM 2150 O O . SER A 1 274 ? -9.527 -14.574 -8.015 1.00 94.69 274 SER A O 1
ATOM 2152 N N . GLU A 1 275 ? -8.624 -13.755 -6.165 1.00 93.75 275 GLU A N 1
ATOM 2153 C CA . GLU A 1 275 ? -9.707 -12.783 -5.957 1.00 93.75 275 GLU A CA 1
ATOM 2154 C C . GLU A 1 275 ? -9.251 -11.358 -6.303 1.00 93.75 275 GLU A C 1
ATOM 2156 O O . GLU A 1 275 ? -8.074 -11.109 -6.570 1.00 93.75 275 GLU A O 1
ATOM 2161 N N . ALA A 1 276 ? -10.175 -10.400 -6.346 1.00 93.94 276 ALA A N 1
ATOM 2162 C CA . ALA A 1 276 ? -9.827 -8.990 -6.488 1.00 93.94 276 ALA A CA 1
ATOM 2163 C C . ALA A 1 276 ? -9.859 -8.274 -5.139 1.00 93.94 276 ALA A C 1
ATOM 2165 O O . ALA A 1 276 ? -10.605 -8.648 -4.243 1.00 93.94 276 ALA A O 1
ATOM 2166 N N . CYS A 1 277 ? -9.086 -7.203 -5.022 1.00 93.19 277 CYS A N 1
ATOM 2167 C CA . CYS A 1 277 ? -9.075 -6.308 -3.876 1.00 93.19 277 CYS A CA 1
ATOM 2168 C C . CYS A 1 277 ? -9.070 -4.844 -4.329 1.00 93.19 277 CYS A C 1
ATOM 2170 O O . CYS A 1 277 ? -8.656 -4.506 -5.440 1.00 93.19 277 CYS A O 1
ATOM 2172 N N . ASP A 1 278 ? -9.495 -3.964 -3.436 1.00 93.12 278 ASP A N 1
ATOM 2173 C CA . ASP A 1 278 ? -9.349 -2.525 -3.578 1.00 93.12 278 ASP A CA 1
ATOM 2174 C C . ASP A 1 278 ? -8.104 -2.076 -2.811 1.00 93.12 278 ASP A C 1
ATOM 2176 O O . ASP A 1 278 ? -7.875 -2.490 -1.674 1.00 93.12 278 ASP A O 1
ATOM 2180 N N . VAL A 1 279 ? -7.306 -1.192 -3.407 1.00 92.50 279 VAL A N 1
ATOM 2181 C CA . VAL A 1 279 ? -6.075 -0.694 -2.789 1.00 92.50 279 VAL A CA 1
ATOM 2182 C C . VAL A 1 279 ? -6.223 0.767 -2.410 1.00 92.50 279 VAL A C 1
ATOM 2184 O O . VAL A 1 279 ? -6.165 1.660 -3.262 1.00 92.50 279 VAL A O 1
ATOM 2187 N N . CYS A 1 280 ? -6.380 1.017 -1.114 1.00 91.75 280 CYS A N 1
ATOM 2188 C CA . CYS A 1 280 ? -6.324 2.352 -0.540 1.00 91.75 280 CYS A CA 1
ATOM 2189 C C . CYS A 1 280 ? -4.860 2.718 -0.296 1.00 91.75 280 CYS A C 1
ATOM 2191 O O . CYS A 1 280 ? -4.117 2.003 0.379 1.00 91.75 280 CYS A O 1
ATOM 2193 N N . SER A 1 281 ? -4.416 3.827 -0.879 1.00 91.06 281 SER A N 1
ATOM 2194 C CA . SER A 1 281 ? -3.019 4.254 -0.822 1.00 91.06 281 SER A CA 1
ATOM 2195 C C . SER A 1 281 ? -2.879 5.758 -1.035 1.00 91.06 281 SER A C 1
ATOM 2197 O O . SER A 1 281 ? -3.766 6.434 -1.554 1.00 91.06 281 SER A O 1
ATOM 2199 N N . VAL A 1 282 ? -1.737 6.302 -0.621 1.00 91.69 282 VAL A N 1
ATOM 2200 C CA . VAL A 1 282 ? -1.359 7.686 -0.928 1.00 91.69 282 VAL A CA 1
ATOM 2201 C C . VAL A 1 282 ? -0.463 7.677 -2.168 1.00 91.69 282 VAL A C 1
ATOM 2203 O O . VAL A 1 282 ? 0.474 6.876 -2.244 1.00 91.69 282 VAL A O 1
ATOM 2206 N N . THR A 1 283 ? -0.700 8.563 -3.136 1.00 94.50 283 THR A N 1
ATOM 2207 C CA . THR A 1 283 ? 0.080 8.653 -4.386 1.00 94.50 283 THR A CA 1
ATOM 2208 C C . THR A 1 283 ? 1.475 9.240 -4.166 1.00 94.50 283 THR A C 1
ATOM 2210 O O . THR A 1 283 ? 1.734 9.913 -3.166 1.00 94.50 283 THR A O 1
ATOM 2213 N N . LYS A 1 284 ? 2.425 8.993 -5.077 1.00 95.75 284 LYS A N 1
ATOM 2214 C CA . LYS A 1 284 ? 3.765 9.605 -4.997 1.00 95.75 284 LYS A CA 1
ATOM 2215 C C . LYS A 1 284 ? 3.626 11.135 -4.991 1.00 95.75 284 LYS A C 1
ATOM 2217 O O . LYS A 1 284 ? 2.781 11.662 -5.701 1.00 95.75 284 LYS A O 1
ATOM 2222 N N . GLY A 1 285 ? 4.379 11.817 -4.128 1.00 94.38 285 GLY A N 1
ATOM 2223 C CA . GLY A 1 285 ? 4.388 13.280 -4.068 1.00 94.38 285 GLY A CA 1
ATOM 2224 C C . GLY A 1 285 ? 5.314 13.854 -5.132 1.00 94.38 285 GLY A C 1
ATOM 2225 O O . GLY A 1 285 ? 6.400 13.309 -5.332 1.00 94.38 285 GLY A O 1
ATOM 2226 N N . HIS A 1 286 ? 4.872 14.927 -5.783 1.00 95.69 286 HIS A N 1
ATOM 2227 C CA . HIS A 1 286 ? 5.646 15.680 -6.773 1.00 95.69 286 HIS A CA 1
ATOM 2228 C C . HIS A 1 286 ? 5.843 17.154 -6.373 1.00 95.69 286 HIS A C 1
ATOM 2230 O O . HIS A 1 286 ? 6.572 17.866 -7.047 1.00 95.69 286 HIS A O 1
ATOM 2236 N N . GLY A 1 287 ? 5.265 17.588 -5.246 1.00 94.69 287 GLY A N 1
ATOM 2237 C CA . GLY A 1 287 ? 5.391 18.958 -4.745 1.00 94.69 287 GLY A CA 1
ATOM 2238 C C . GLY A 1 287 ? 4.498 19.931 -5.512 1.00 94.69 287 GLY A C 1
ATOM 2239 O O . GLY A 1 287 ? 3.449 19.537 -6.030 1.00 94.69 287 GLY A O 1
ATOM 2240 N N . THR A 1 288 ? 4.906 21.196 -5.566 1.00 96.44 288 THR A N 1
ATOM 2241 C CA . THR A 1 288 ? 4.222 22.229 -6.349 1.00 96.44 288 THR A CA 1
ATOM 2242 C C . THR A 1 288 ? 4.545 22.052 -7.828 1.00 96.44 288 THR A C 1
ATOM 2244 O O . THR A 1 288 ? 5.690 22.205 -8.239 1.00 96.44 288 THR A O 1
ATOM 2247 N N . GLU A 1 289 ? 3.529 21.758 -8.633 1.00 96.81 289 GLU A N 1
ATOM 2248 C CA . GLU A 1 289 ? 3.651 21.596 -10.081 1.00 96.81 289 GLU A CA 1
ATOM 2249 C C . GLU A 1 289 ? 2.816 22.646 -10.825 1.00 96.81 289 GLU A C 1
ATOM 2251 O O . GLU A 1 289 ? 1.765 23.107 -10.360 1.00 96.81 289 GLU A O 1
ATOM 2256 N N . GLY A 1 290 ? 3.290 23.013 -12.018 1.00 95.06 290 GLY A N 1
ATOM 2257 C CA . GLY A 1 290 ? 2.589 23.926 -12.920 1.00 95.06 290 GLY A CA 1
ATOM 2258 C C . GLY A 1 290 ? 1.334 23.300 -13.540 1.00 95.06 290 GLY A C 1
ATOM 2259 O O . GLY A 1 290 ? 1.158 22.080 -13.549 1.00 95.06 290 GLY A O 1
ATOM 2260 N N . VAL A 1 291 ? 0.474 24.137 -14.126 1.00 94.75 291 VAL A N 1
ATOM 2261 C CA . VAL A 1 291 ? -0.829 23.720 -14.684 1.00 94.75 291 VAL A CA 1
ATOM 2262 C C . VAL A 1 291 ? -0.735 22.605 -15.727 1.00 94.75 291 VAL A C 1
ATOM 2264 O O . VAL A 1 291 ? -1.570 21.708 -15.734 1.00 94.75 291 VAL A O 1
ATOM 2267 N N . VAL A 1 292 ? 0.318 22.614 -16.548 1.00 94.50 292 VAL A N 1
ATOM 2268 C CA . VAL A 1 292 ? 0.527 21.620 -17.610 1.00 94.50 292 VAL A CA 1
ATOM 2269 C C . VAL A 1 292 ? 0.710 20.218 -17.032 1.00 94.50 292 VAL A C 1
ATOM 2271 O O . VAL A 1 292 ? 0.006 19.299 -17.427 1.00 94.50 292 VAL A O 1
ATOM 2274 N N . LYS A 1 293 ? 1.628 20.030 -16.073 1.00 94.12 293 LYS A N 1
ATOM 2275 C CA . LYS A 1 293 ? 1.841 18.701 -15.475 1.00 94.12 293 LYS A CA 1
ATOM 2276 C C . LYS A 1 293 ? 0.727 18.322 -14.508 1.00 94.12 293 LYS A C 1
ATOM 2278 O O . LYS A 1 293 ? 0.394 17.147 -14.401 1.00 94.12 293 LYS A O 1
ATOM 2283 N N . ARG A 1 294 ? 0.168 19.305 -13.794 1.00 92.69 294 ARG A N 1
ATOM 2284 C CA . ARG A 1 294 ? -0.839 19.051 -12.767 1.00 92.69 294 ARG A CA 1
ATOM 2285 C C . ARG A 1 294 ? -2.178 18.609 -13.353 1.00 92.69 294 ARG A C 1
ATOM 2287 O O . ARG A 1 294 ? -2.744 17.663 -12.820 1.00 92.69 294 ARG A O 1
ATOM 2294 N N . TRP A 1 295 ? -2.622 19.275 -14.421 1.00 91.69 295 TRP A N 1
ATOM 2295 C CA . TRP A 1 295 ? -3.953 19.115 -15.020 1.00 91.69 295 TRP A CA 1
ATOM 2296 C C . TRP A 1 295 ? -3.925 18.604 -16.468 1.00 91.69 295 TRP A C 1
ATOM 2298 O O . TRP A 1 295 ? -4.977 18.366 -17.043 1.00 91.69 295 TRP A O 1
ATOM 2308 N N . GLY A 1 296 ? -2.755 18.472 -17.104 1.00 92.44 296 GLY A N 1
ATOM 2309 C CA . GLY A 1 296 ? -2.670 18.025 -18.501 1.00 92.44 296 GLY A CA 1
ATOM 2310 C C . GLY A 1 296 ? -3.167 19.056 -19.521 1.00 92.44 296 GLY A C 1
ATOM 2311 O O . GLY A 1 296 ? -3.637 18.680 -20.594 1.00 92.44 296 GLY A O 1
ATOM 2312 N N . VAL A 1 297 ? -3.103 20.354 -19.197 1.00 92.38 297 VAL A N 1
ATOM 2313 C CA . VAL A 1 297 ? -3.463 21.427 -20.142 1.00 92.38 297 VAL A CA 1
ATOM 2314 C C . VAL A 1 297 ? -2.423 21.505 -21.261 1.00 92.38 297 VAL A C 1
ATOM 2316 O O . VAL A 1 297 ? -1.226 21.354 -21.010 1.00 92.38 297 VAL A O 1
ATOM 2319 N N . ALA A 1 298 ? -2.876 21.772 -22.486 1.00 93.44 298 ALA A N 1
ATOM 2320 C CA . ALA A 1 298 ? -1.990 21.989 -23.625 1.00 93.44 298 ALA A CA 1
ATOM 2321 C C . ALA A 1 298 ? -1.034 23.173 -23.379 1.00 93.44 298 ALA A C 1
ATOM 2323 O O . ALA A 1 298 ? -1.436 24.217 -22.863 1.00 93.44 298 ALA A O 1
ATOM 2324 N N . CYS A 1 299 ? 0.233 23.016 -23.765 1.00 95.75 299 CYS A N 1
ATOM 2325 C CA . CYS A 1 299 ? 1.196 24.116 -23.759 1.00 95.75 299 CYS A CA 1
ATOM 2326 C C . CYS A 1 299 ? 0.830 25.161 -24.820 1.00 95.75 299 CYS A C 1
ATOM 2328 O O . CYS A 1 299 ? 0.345 24.815 -25.897 1.00 95.75 299 CYS A O 1
ATOM 2330 N N . LEU A 1 300 ? 1.115 26.430 -24.532 1.00 96.44 300 LEU A N 1
ATOM 2331 C CA . LEU A 1 300 ? 0.973 27.503 -25.510 1.00 96.44 300 LEU A CA 1
ATOM 2332 C C . LEU A 1 300 ? 2.084 27.445 -26.579 1.00 96.44 300 LEU A C 1
ATOM 2334 O O . LEU A 1 300 ? 3.116 26.802 -26.359 1.00 96.44 300 LEU A O 1
ATOM 2338 N N . PRO A 1 301 ? 1.899 28.118 -27.731 1.00 97.44 301 PRO A N 1
ATOM 2339 C CA . PRO A 1 301 ? 2.916 28.189 -28.776 1.00 97.44 301 PRO A CA 1
ATOM 2340 C C . PRO A 1 301 ? 4.259 28.736 -28.279 1.00 97.44 301 PRO A C 1
ATOM 2342 O O . PRO A 1 301 ? 4.318 29.589 -27.398 1.00 97.44 301 PRO A O 1
ATOM 2345 N N . ARG A 1 302 ? 5.359 28.312 -28.912 1.00 97.38 302 ARG A N 1
ATOM 2346 C CA . ARG A 1 302 ? 6.729 28.718 -28.540 1.00 97.38 302 ARG A CA 1
ATOM 2347 C C . ARG A 1 302 ? 6.924 30.241 -28.471 1.00 97.38 302 ARG A C 1
ATOM 2349 O O . ARG A 1 302 ? 7.690 30.709 -27.638 1.00 97.38 302 ARG A O 1
ATOM 2356 N N . LYS A 1 303 ? 6.239 31.002 -29.334 1.00 96.94 303 LYS A N 1
ATOM 2357 C CA . LYS A 1 303 ? 6.367 32.467 -29.458 1.00 96.94 303 LYS A CA 1
ATOM 2358 C C . LYS A 1 303 ? 5.574 33.262 -28.406 1.00 96.94 303 LYS A C 1
ATOM 2360 O O . LYS A 1 303 ? 5.529 34.483 -28.483 1.00 96.94 303 LYS A O 1
ATOM 2365 N N . THR A 1 304 ? 4.925 32.619 -27.432 1.00 95.94 304 THR A N 1
ATOM 2366 C CA . THR A 1 304 ? 4.186 33.366 -26.404 1.00 95.94 304 THR A CA 1
ATOM 2367 C C . THR A 1 304 ? 5.113 34.098 -25.444 1.00 95.94 304 THR A C 1
ATOM 2369 O O . THR A 1 304 ? 5.961 33.485 -24.793 1.00 95.94 304 THR A O 1
ATOM 2372 N N . HIS A 1 305 ? 4.871 35.393 -25.275 1.00 94.44 305 HIS A N 1
ATOM 2373 C CA . HIS A 1 305 ? 5.562 36.204 -24.286 1.00 94.44 305 HIS A CA 1
ATOM 2374 C C . HIS A 1 305 ? 5.180 35.800 -22.843 1.00 94.44 305 HIS A C 1
ATOM 2376 O O . HIS A 1 305 ? 4.048 35.382 -22.554 1.00 94.44 305 HIS A O 1
ATOM 2382 N N . ARG A 1 306 ? 6.143 35.919 -21.914 1.00 92.31 306 ARG A N 1
ATOM 2383 C CA . ARG A 1 306 ? 6.015 35.541 -20.489 1.00 92.31 306 ARG A CA 1
ATOM 2384 C C . ARG A 1 306 ? 5.644 34.065 -20.274 1.00 92.31 306 ARG A C 1
ATOM 2386 O O . ARG A 1 306 ? 4.800 33.738 -19.436 1.00 92.31 306 ARG A O 1
ATOM 2393 N N . GLY A 1 307 ? 6.252 33.181 -21.064 1.00 93.69 307 GLY A N 1
ATOM 2394 C CA . GLY A 1 307 ? 6.220 31.732 -20.872 1.00 93.69 307 GLY A CA 1
ATOM 2395 C C . GLY A 1 307 ? 5.006 31.011 -21.463 1.00 93.69 307 GLY A C 1
ATOM 2396 O O . GLY A 1 307 ? 3.907 31.552 -21.572 1.00 93.69 307 GLY A O 1
ATOM 2397 N N . LEU A 1 308 ? 5.227 29.739 -21.800 1.00 95.88 308 LEU A N 1
ATOM 2398 C CA . LEU A 1 308 ? 4.289 28.894 -22.549 1.00 95.88 308 LEU A CA 1
ATOM 2399 C C . LEU A 1 308 ? 3.507 27.879 -21.694 1.00 95.88 308 LEU A C 1
ATOM 2401 O O . LEU A 1 308 ? 2.496 27.333 -22.129 1.00 95.88 308 LEU A O 1
ATOM 2405 N N . ARG A 1 309 ? 3.952 27.598 -20.462 1.00 95.81 309 ARG A N 1
ATOM 2406 C CA . ARG A 1 309 ? 3.384 26.544 -19.593 1.00 95.81 309 ARG A CA 1
ATOM 2407 C C . ARG A 1 309 ? 2.308 27.088 -18.646 1.00 95.81 309 ARG A C 1
ATOM 2409 O O . ARG A 1 309 ? 2.376 26.871 -17.436 1.00 95.81 309 ARG A O 1
ATOM 2416 N N . LYS A 1 310 ? 1.331 27.808 -19.197 1.00 95.06 310 LYS A N 1
ATOM 2417 C CA . LYS A 1 310 ? 0.247 28.473 -18.457 1.00 95.06 310 LYS A CA 1
ATOM 2418 C C . LYS A 1 310 ? -1.107 28.247 -19.128 1.00 95.06 310 LYS A C 1
ATOM 2420 O O . LYS A 1 310 ? -1.168 27.930 -20.310 1.00 95.06 310 LYS A O 1
ATOM 2425 N N . VAL A 1 311 ? -2.184 28.435 -18.370 1.00 94.62 311 VAL A N 1
ATOM 2426 C CA . VAL A 1 311 ? -3.528 28.585 -18.944 1.00 94.62 311 VAL A CA 1
ATOM 2427 C C . VAL A 1 311 ? -3.636 30.021 -19.451 1.00 94.62 311 VAL A C 1
ATOM 2429 O O . VAL A 1 311 ? -3.305 30.939 -18.702 1.00 94.62 311 VAL A O 1
ATOM 2432 N N . ALA A 1 312 ? -4.050 30.213 -20.705 1.00 94.00 312 ALA A N 1
ATOM 2433 C CA . ALA A 1 312 ? -4.154 31.547 -21.299 1.00 94.00 312 ALA A CA 1
ATOM 2434 C C . ALA A 1 312 ? -5.316 32.356 -20.698 1.00 94.00 312 ALA A C 1
ATOM 2436 O O . ALA A 1 312 ? -5.081 33.390 -20.085 1.00 94.00 312 ALA A O 1
ATOM 2437 N N . CYS A 1 313 ? -6.551 31.863 -20.827 1.00 92.94 313 CYS A N 1
ATOM 2438 C CA . CYS A 1 313 ? -7.745 32.498 -20.269 1.00 92.94 313 CYS A CA 1
ATOM 2439 C C . CYS A 1 313 ? -8.203 31.752 -19.006 1.00 92.94 313 CYS A C 1
ATOM 2441 O O . CYS A 1 313 ? -8.463 30.550 -19.061 1.00 92.94 313 CYS A O 1
ATOM 2443 N N . ILE A 1 314 ? -8.270 32.451 -17.868 1.00 93.31 314 ILE A N 1
ATOM 2444 C CA . ILE A 1 314 ? -8.632 31.880 -16.555 1.00 93.31 314 ILE A CA 1
ATOM 2445 C C . ILE A 1 314 ? -10.099 32.117 -16.164 1.00 93.31 314 ILE A C 1
ATOM 2447 O O . ILE A 1 314 ? -10.502 31.711 -15.078 1.00 93.31 314 ILE A O 1
ATOM 2451 N N . GLY A 1 315 ? -10.885 32.768 -17.018 1.00 92.44 315 GLY A N 1
ATOM 2452 C CA . GLY A 1 315 ? -12.292 33.082 -16.783 1.00 92.44 315 GLY A CA 1
ATOM 2453 C C . GLY A 1 315 ? -12.794 34.145 -17.758 1.00 92.44 315 GLY A C 1
ATOM 2454 O O . GLY A 1 315 ? -11.993 34.874 -18.342 1.00 92.44 315 GLY A O 1
ATOM 2455 N N . ALA A 1 316 ? -14.111 34.211 -17.940 1.00 93.06 316 ALA A N 1
ATOM 2456 C CA . ALA A 1 316 ? -14.758 35.342 -18.600 1.00 93.06 316 ALA A CA 1
ATOM 2457 C C . ALA A 1 316 ? -14.764 36.572 -17.671 1.00 93.06 316 ALA A C 1
ATOM 2459 O O . ALA A 1 316 ? -14.433 36.458 -16.492 1.00 93.06 316 ALA A O 1
ATOM 2460 N N . TRP A 1 317 ? -15.161 37.737 -18.191 1.00 91.88 317 TRP A N 1
ATOM 2461 C CA . TRP A 1 317 ? -15.333 38.947 -17.376 1.00 91.88 317 TRP A CA 1
ATOM 2462 C C . TRP A 1 317 ? -16.384 38.723 -16.280 1.00 91.88 317 TRP A C 1
ATOM 2464 O O . TRP A 1 317 ? -16.125 38.963 -15.103 1.00 91.88 317 TRP A O 1
ATOM 2474 N N . HIS A 1 318 ? -17.544 38.185 -16.658 1.00 91.19 318 HIS A N 1
ATOM 2475 C CA . HIS A 1 318 ? -18.634 37.863 -15.745 1.00 91.19 318 HIS A CA 1
ATOM 2476 C C . HIS A 1 318 ? -18.796 36.337 -15.677 1.00 91.19 318 HIS A C 1
ATOM 2478 O O . HIS A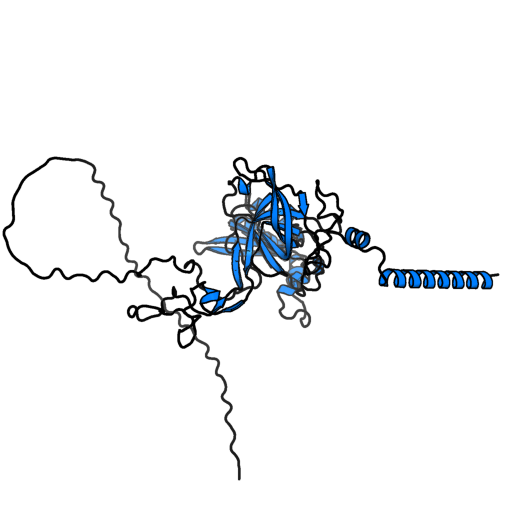 1 318 ? -18.964 35.706 -16.723 1.00 91.19 318 HIS A O 1
ATOM 2484 N N . PRO A 1 319 ? -18.727 35.710 -14.488 1.00 93.25 319 PRO A N 1
ATOM 2485 C CA . PRO A 1 319 ? -18.585 36.313 -13.158 1.00 93.25 319 PRO A CA 1
ATOM 2486 C C . PRO A 1 319 ? -17.162 36.832 -12.879 1.00 93.25 319 PRO A C 1
ATOM 2488 O O . PRO A 1 319 ? -16.189 36.159 -13.213 1.00 93.25 319 PRO A O 1
ATOM 2491 N N . ALA A 1 320 ? -17.049 37.972 -12.185 1.00 94.44 320 ALA A N 1
ATOM 2492 C CA . ALA A 1 320 ? -15.785 38.653 -11.856 1.00 94.44 320 ALA A CA 1
ATOM 2493 C C . ALA A 1 320 ? -14.978 37.948 -10.743 1.00 94.44 320 ALA A C 1
ATOM 2495 O O . ALA A 1 320 ? -14.543 38.544 -9.760 1.00 94.44 320 ALA A O 1
ATOM 2496 N N . ARG A 1 321 ? -14.811 36.629 -10.868 1.00 93.75 321 ARG A N 1
ATOM 2497 C CA . ARG A 1 321 ? -14.039 35.777 -9.962 1.00 93.75 321 ARG A CA 1
ATOM 2498 C C . ARG A 1 321 ? -13.487 34.577 -10.715 1.00 93.75 321 ARG A C 1
ATOM 2500 O O . ARG A 1 321 ? -14.155 33.992 -11.566 1.00 93.75 321 ARG A O 1
ATOM 2507 N N . VAL A 1 322 ? -12.291 34.138 -10.339 1.00 92.69 322 VAL A N 1
ATOM 2508 C CA . VAL A 1 322 ? -11.738 32.884 -10.863 1.00 92.69 322 VAL A CA 1
ATOM 2509 C C . VAL A 1 322 ? -12.516 31.719 -10.259 1.00 92.69 322 VAL A C 1
ATOM 2511 O O . VAL A 1 322 ? -12.560 31.549 -9.041 1.00 92.69 322 VAL A O 1
ATOM 2514 N N . MET A 1 323 ? -13.135 30.904 -11.110 1.00 90.69 323 MET A N 1
ATOM 2515 C CA . MET A 1 323 ? -13.874 29.731 -10.654 1.00 90.69 323 MET A CA 1
ATOM 2516 C C . MET A 1 323 ? -12.918 28.645 -10.150 1.00 90.69 323 MET A C 1
ATOM 2518 O O . MET A 1 323 ? -11.830 28.442 -10.689 1.00 90.69 323 MET A O 1
ATOM 2522 N N . TYR A 1 324 ? -13.356 27.877 -9.152 1.00 89.31 324 TYR A N 1
ATOM 2523 C CA . TYR A 1 324 ? -12.591 26.743 -8.618 1.00 89.31 324 TYR A CA 1
ATOM 2524 C C . TYR A 1 324 ? -12.353 25.626 -9.653 1.00 89.31 324 TYR A C 1
ATOM 2526 O O . TYR A 1 324 ? -11.477 24.783 -9.468 1.00 89.31 324 TYR A O 1
ATOM 2534 N N . THR A 1 325 ? -13.147 25.608 -10.726 1.00 88.69 325 THR A N 1
ATOM 2535 C CA . THR A 1 325 ? -13.056 24.664 -11.846 1.00 88.69 325 THR A CA 1
ATOM 2536 C C . THR A 1 325 ? -11.850 24.933 -12.748 1.00 88.69 325 THR A C 1
ATOM 2538 O O . THR A 1 325 ? -11.429 24.051 -13.497 1.00 88.69 325 THR A O 1
ATOM 2541 N N . VAL A 1 326 ? -11.273 26.136 -12.678 1.00 90.62 326 VAL A N 1
ATOM 2542 C CA . VAL A 1 326 ? -10.152 26.559 -13.516 1.00 90.62 326 VAL A CA 1
ATOM 2543 C C . VAL A 1 326 ? -8.872 25.868 -13.054 1.00 90.62 326 VAL A C 1
ATOM 2545 O O . VAL A 1 326 ? -8.517 25.877 -11.875 1.00 90.62 326 VAL A O 1
ATOM 2548 N N . ALA A 1 327 ? -8.128 25.301 -14.002 1.00 92.19 327 ALA A N 1
ATOM 2549 C CA . ALA A 1 327 ? -6.849 24.661 -13.725 1.00 92.19 327 ALA A CA 1
ATOM 2550 C C . ALA A 1 327 ? -5.815 25.678 -13.202 1.00 92.19 327 ALA A C 1
ATOM 2552 O O . ALA A 1 327 ? -5.441 26.633 -13.886 1.00 92.19 327 ALA A O 1
ATOM 2553 N N . ARG A 1 328 ? -5.303 25.451 -11.986 1.00 93.56 328 ARG A N 1
ATOM 2554 C CA . ARG A 1 328 ? -4.285 26.300 -11.333 1.00 93.56 328 ARG A CA 1
ATOM 2555 C C . ARG A 1 328 ? -3.074 25.491 -10.881 1.00 93.56 328 ARG A C 1
ATOM 2557 O O . ARG A 1 328 ? -3.190 24.308 -10.558 1.00 93.56 328 ARG A O 1
ATOM 2564 N N . ALA A 1 329 ? -1.900 26.114 -10.841 1.00 95.06 329 ALA A N 1
ATOM 2565 C CA . ALA A 1 329 ? -0.702 25.484 -10.285 1.00 95.06 329 ALA A CA 1
ATOM 2566 C C . ALA A 1 329 ? -0.892 25.168 -8.789 1.00 95.06 329 ALA A C 1
ATOM 2568 O O . ALA A 1 329 ? -1.771 25.732 -8.135 1.00 95.06 329 ALA A O 1
ATOM 2569 N N . GLY A 1 330 ? -0.116 24.229 -8.255 1.00 94.81 330 GLY A N 1
ATOM 2570 C CA . GLY A 1 330 ? -0.187 23.856 -6.841 1.00 94.81 330 GLY A CA 1
ATOM 2571 C C . GLY A 1 330 ? 0.252 22.421 -6.589 1.00 94.81 330 GLY A C 1
ATOM 2572 O O . GLY A 1 330 ? 0.908 21.809 -7.429 1.00 94.81 330 GLY A O 1
ATOM 2573 N N . GLN A 1 331 ? -0.135 21.875 -5.436 1.00 94.00 331 GLN A N 1
ATOM 2574 C CA . GLN A 1 331 ? 0.245 20.523 -5.031 1.00 94.00 331 GLN A CA 1
ATOM 2575 C C . GLN A 1 331 ? -0.184 19.471 -6.067 1.00 94.00 331 GLN A C 1
ATOM 2577 O O . GLN A 1 331 ? -1.361 19.373 -6.435 1.00 94.00 331 GLN A O 1
ATOM 2582 N N . HIS A 1 332 ? 0.775 18.650 -6.494 1.00 94.25 332 HIS A N 1
ATOM 2583 C CA . HIS A 1 332 ? 0.553 17.469 -7.314 1.00 94.25 332 HIS A CA 1
ATOM 2584 C C . H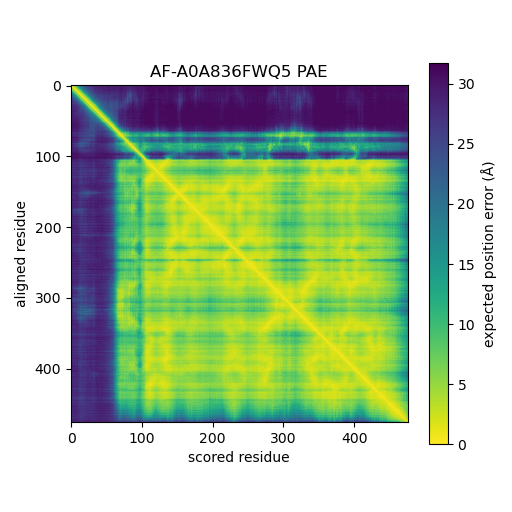IS A 1 332 ? 1.121 16.222 -6.630 1.00 94.25 332 HIS A C 1
ATOM 2586 O O . HIS A 1 332 ? 2.277 16.155 -6.200 1.00 94.25 332 HIS A O 1
ATOM 2592 N N . GLY A 1 333 ? 0.284 15.193 -6.535 1.00 93.31 333 GLY A N 1
ATOM 2593 C CA . GLY A 1 333 ? 0.638 13.955 -5.858 1.00 93.31 333 GLY A CA 1
ATOM 2594 C C . GLY A 1 333 ? 0.617 14.069 -4.332 1.00 93.31 333 GLY A C 1
ATOM 2595 O O . GLY A 1 333 ? 0.346 15.120 -3.760 1.00 93.31 333 GLY A O 1
ATOM 2596 N N . TYR A 1 334 ? 0.897 12.956 -3.653 1.00 94.19 334 TYR A N 1
ATOM 2597 C CA . TYR A 1 334 ? 0.625 12.795 -2.219 1.00 94.19 334 TYR A CA 1
ATOM 2598 C C . TYR A 1 334 ? -0.868 12.920 -1.873 1.00 94.19 334 TYR A C 1
ATOM 2600 O O . TYR A 1 334 ? -1.248 13.403 -0.813 1.00 94.19 334 TYR A O 1
ATOM 2608 N N . HIS A 1 335 ? -1.729 12.456 -2.777 1.00 92.44 335 HIS A N 1
ATOM 2609 C CA . HIS A 1 335 ? -3.176 12.445 -2.593 1.00 92.44 335 HIS A CA 1
ATOM 2610 C C . HIS A 1 335 ? -3.646 11.061 -2.144 1.00 92.44 335 HIS A C 1
ATOM 2612 O O . HIS A 1 335 ? -3.095 10.045 -2.576 1.00 92.44 335 HIS A O 1
ATOM 2618 N N . HIS A 1 336 ? -4.700 11.008 -1.333 1.00 90.00 336 HIS A N 1
ATOM 2619 C CA . HIS A 1 336 ? -5.366 9.750 -1.008 1.00 90.00 336 HIS A CA 1
ATOM 2620 C C . HIS A 1 336 ? -6.145 9.227 -2.222 1.00 90.00 336 HIS A C 1
ATOM 2622 O O . HIS A 1 336 ? -6.920 9.970 -2.834 1.00 90.00 336 HIS A O 1
ATOM 2628 N N . ARG A 1 337 ? -5.936 7.964 -2.601 1.00 90.31 337 ARG A N 1
ATOM 2629 C CA . ARG A 1 337 ? -6.622 7.312 -3.723 1.00 90.31 337 ARG A CA 1
ATOM 2630 C C . ARG A 1 337 ? -6.968 5.870 -3.375 1.00 90.31 337 ARG A C 1
ATOM 2632 O O . ARG A 1 337 ? -6.185 5.163 -2.745 1.00 90.31 337 ARG A O 1
ATOM 2639 N N . THR A 1 338 ? -8.117 5.433 -3.873 1.00 90.44 338 THR A N 1
ATOM 2640 C CA . THR A 1 338 ? -8.530 4.032 -3.844 1.00 90.44 338 THR A CA 1
ATOM 2641 C C . THR A 1 338 ? -8.559 3.524 -5.275 1.00 90.44 338 THR A C 1
ATOM 2643 O O . THR A 1 338 ? -9.266 4.077 -6.115 1.00 90.44 338 THR A O 1
ATOM 2646 N N . GLN A 1 339 ? -7.756 2.506 -5.568 1.00 92.75 339 GLN A N 1
ATOM 2647 C CA . GLN A 1 339 ? -7.776 1.816 -6.854 1.00 92.75 339 GLN A CA 1
ATOM 2648 C C . GLN A 1 339 ? -8.602 0.546 -6.699 1.00 92.75 339 GLN A C 1
ATOM 2650 O O . GLN A 1 339 ? -8.217 -0.331 -5.931 1.00 92.75 339 GLN A O 1
ATOM 2655 N N . LEU A 1 340 ? -9.732 0.473 -7.396 1.00 93.38 340 LEU A N 1
ATOM 2656 C CA . LEU A 1 340 ? -10.646 -0.662 -7.310 1.00 93.38 340 LEU A CA 1
ATOM 2657 C C . LEU A 1 340 ? -10.186 -1.823 -8.202 1.00 93.38 340 LEU A C 1
ATOM 2659 O O . LEU A 1 340 ? -9.426 -1.611 -9.153 1.00 93.38 340 LEU A O 1
ATOM 2663 N N . ASN A 1 341 ? -10.698 -3.023 -7.924 1.00 94.31 341 ASN A N 1
ATOM 2664 C CA . ASN A 1 341 ? -10.603 -4.196 -8.805 1.00 94.31 341 ASN A CA 1
ATOM 2665 C C . ASN A 1 341 ? -9.161 -4.613 -9.166 1.00 94.31 341 ASN A C 1
ATOM 2667 O O . ASN A 1 341 ? -8.863 -5.004 -10.297 1.00 94.31 341 ASN A O 1
ATOM 2671 N N . LYS A 1 342 ? -8.234 -4.540 -8.207 1.00 95.44 342 LYS A N 1
ATOM 2672 C CA . LYS A 1 342 ? -6.874 -5.070 -8.363 1.00 95.44 342 LYS A CA 1
ATOM 2673 C C . LYS A 1 342 ? -6.872 -6.561 -8.058 1.00 95.44 342 LYS A C 1
ATOM 2675 O O . LYS A 1 342 ? -7.037 -6.963 -6.913 1.00 95.44 342 LYS A O 1
ATOM 2680 N N . LYS A 1 343 ? -6.688 -7.378 -9.093 1.00 96.00 343 LYS A N 1
ATOM 2681 C CA . LYS A 1 343 ? -6.651 -8.842 -8.992 1.00 96.00 343 LYS A CA 1
ATOM 2682 C C . LYS A 1 343 ? -5.382 -9.315 -8.268 1.00 96.00 343 LYS A C 1
ATOM 2684 O O . LYS A 1 343 ? -4.286 -8.852 -8.594 1.00 96.00 343 LYS A O 1
ATOM 2689 N N . ILE A 1 344 ? -5.545 -10.227 -7.314 1.00 96.31 344 ILE A N 1
ATOM 2690 C CA . ILE A 1 344 ? -4.479 -10.941 -6.608 1.00 96.31 344 ILE A CA 1
ATOM 2691 C C . ILE A 1 344 ? -4.099 -12.167 -7.435 1.00 96.31 344 ILE A C 1
ATOM 2693 O O . ILE A 1 344 ? -4.950 -12.991 -7.755 1.00 96.31 344 ILE A O 1
ATOM 2697 N N . TYR A 1 345 ? -2.824 -12.287 -7.793 1.00 96.25 345 TYR A N 1
ATOM 2698 C CA . TYR A 1 345 ? -2.313 -13.398 -8.606 1.00 96.25 345 TYR A CA 1
ATOM 2699 C C . TYR A 1 345 ? -1.709 -14.507 -7.758 1.00 96.25 345 TYR A C 1
ATOM 2701 O O . TYR A 1 345 ? -1.934 -15.684 -8.022 1.00 96.25 345 TYR A O 1
ATOM 2709 N N . GLN A 1 346 ? -0.993 -14.131 -6.705 1.00 95.19 346 GLN A N 1
ATOM 2710 C CA . GLN A 1 346 ? -0.361 -15.069 -5.791 1.00 95.19 346 GLN A CA 1
ATOM 2711 C C . GLN A 1 346 ? -0.285 -14.446 -4.399 1.00 95.19 346 GLN A C 1
ATOM 2713 O O . GLN A 1 346 ? 0.010 -13.254 -4.258 1.00 95.19 346 GLN A O 1
ATOM 2718 N N . ILE A 1 347 ? -0.531 -15.267 -3.383 1.00 95.25 347 ILE A N 1
ATOM 2719 C CA . ILE A 1 347 ? -0.199 -14.969 -1.992 1.00 95.25 347 ILE A CA 1
ATOM 2720 C C . ILE A 1 347 ? 0.976 -15.879 -1.649 1.00 95.25 347 ILE A C 1
ATOM 2722 O O . ILE A 1 347 ? 0.829 -17.095 -1.609 1.00 95.25 347 ILE A O 1
ATOM 2726 N N . GLY A 1 348 ? 2.159 -15.294 -1.498 1.00 93.31 348 GLY A N 1
ATOM 2727 C CA . GLY A 1 348 ? 3.376 -16.036 -1.204 1.00 93.31 348 GLY A CA 1
ATOM 2728 C C . GLY A 1 348 ? 3.648 -16.127 0.290 1.00 93.31 348 GLY A C 1
ATOM 2729 O O . GLY A 1 348 ? 3.292 -15.226 1.056 1.00 93.31 348 GLY A O 1
ATOM 2730 N N . ARG A 1 349 ? 4.313 -17.211 0.692 1.00 93.62 349 ARG A N 1
ATOM 2731 C CA . ARG A 1 349 ? 4.725 -17.465 2.075 1.00 93.62 349 ARG A CA 1
ATOM 2732 C C . ARG A 1 349 ? 6.112 -16.899 2.360 1.00 93.62 349 ARG A C 1
ATOM 2734 O O . ARG A 1 349 ? 6.894 -16.692 1.441 1.00 93.62 349 ARG A O 1
ATOM 2741 N N . THR A 1 350 ? 6.433 -16.671 3.631 1.00 92.94 350 THR A N 1
ATOM 2742 C CA . THR A 1 350 ? 7.773 -16.263 4.095 1.00 92.94 350 THR A CA 1
ATOM 2743 C C . THR A 1 350 ? 8.893 -17.139 3.519 1.00 92.94 350 THR A C 1
ATOM 2745 O O . THR A 1 350 ? 8.726 -18.352 3.411 1.00 92.94 350 THR A O 1
ATOM 2748 N N . VAL A 1 351 ? 10.068 -16.542 3.279 1.00 92.38 351 VAL A N 1
ATOM 2749 C CA . VAL A 1 351 ? 11.264 -17.243 2.757 1.00 92.38 351 VAL A CA 1
ATOM 2750 C C . VAL A 1 351 ? 11.742 -18.359 3.693 1.00 92.38 351 VAL A C 1
ATOM 2752 O O . VAL A 1 351 ? 12.353 -19.320 3.246 1.00 92.38 351 VAL A O 1
ATOM 2755 N N . ALA A 1 352 ? 11.479 -18.236 4.997 1.00 91.31 352 ALA A N 1
ATOM 2756 C CA . ALA A 1 352 ? 11.872 -19.242 5.983 1.00 91.31 352 ALA A CA 1
ATOM 2757 C C . ALA A 1 352 ? 11.021 -20.520 5.912 1.00 91.31 352 ALA A C 1
ATOM 2759 O O . ALA A 1 352 ? 11.454 -21.553 6.403 1.00 91.31 352 ALA A O 1
ATOM 2760 N N . VAL A 1 353 ? 9.816 -20.430 5.340 1.00 92.62 353 VAL A N 1
ATOM 2761 C CA . VAL A 1 353 ? 8.918 -21.578 5.143 1.00 92.62 353 VAL A CA 1
ATOM 2762 C C . VAL A 1 353 ? 9.085 -22.099 3.723 1.00 92.62 353 VAL A C 1
ATOM 2764 O O . VAL A 1 353 ? 9.351 -23.273 3.527 1.00 92.62 353 VAL A O 1
ATOM 2767 N N . GLU A 1 354 ? 8.998 -21.196 2.746 1.00 91.69 354 GLU A N 1
ATOM 2768 C CA . GLU A 1 354 ? 9.114 -21.516 1.329 1.00 91.69 354 GLU A CA 1
ATOM 2769 C C . GLU A 1 354 ? 10.344 -20.812 0.743 1.00 91.69 354 GLU A C 1
ATOM 2771 O O . GLU A 1 354 ? 10.271 -19.617 0.430 1.00 91.69 354 GLU A O 1
ATOM 2776 N N . PRO A 1 355 ? 11.485 -21.502 0.562 1.00 91.44 355 PRO A N 1
ATOM 2777 C CA . PRO A 1 355 ? 12.649 -20.912 -0.099 1.00 91.44 355 PRO A CA 1
ATOM 2778 C C . PRO A 1 355 ? 12.413 -20.705 -1.606 1.00 91.44 355 PRO A C 1
ATOM 2780 O O . PRO A 1 355 ? 13.035 -19.841 -2.223 1.00 91.44 355 PRO A O 1
ATOM 2783 N N . ASN A 1 356 ? 11.466 -21.440 -2.193 1.00 93.75 356 ASN A N 1
ATOM 2784 C CA . ASN A 1 356 ? 11.234 -21.541 -3.635 1.00 93.75 356 ASN A CA 1
ATOM 2785 C C . ASN A 1 356 ? 9.986 -20.762 -4.096 1.00 93.75 356 ASN A C 1
ATOM 2787 O O . ASN A 1 356 ? 9.233 -21.221 -4.948 1.00 93.75 356 ASN A O 1
ATOM 2791 N N . GLN A 1 357 ? 9.774 -19.563 -3.549 1.00 92.25 357 GLN A N 1
ATOM 2792 C CA . GLN A 1 357 ? 8.538 -18.770 -3.692 1.00 92.25 357 GLN A CA 1
ATOM 2793 C C . GLN A 1 357 ? 8.105 -18.437 -5.133 1.00 92.25 357 GLN A C 1
ATOM 2795 O O . GLN A 1 357 ? 6.914 -18.262 -5.394 1.00 92.25 357 GLN A O 1
ATOM 2800 N N . ALA A 1 358 ? 9.070 -18.247 -6.037 1.00 93.94 358 ALA A N 1
ATOM 2801 C CA . ALA A 1 358 ? 8.838 -17.822 -7.420 1.00 93.94 358 ALA A CA 1
ATOM 2802 C C . ALA A 1 358 ? 9.021 -18.962 -8.437 1.00 93.94 358 ALA A C 1
ATOM 2804 O O . ALA A 1 358 ? 9.072 -18.710 -9.640 1.00 93.94 358 ALA A O 1
ATOM 2805 N N . THR A 1 359 ? 9.096 -20.194 -7.939 1.00 94.50 359 THR A N 1
ATOM 2806 C CA . THR A 1 359 ? 8.983 -21.422 -8.733 1.00 94.50 359 THR A CA 1
ATOM 2807 C C . THR A 1 359 ? 7.507 -21.635 -9.061 1.00 94.50 359 THR A C 1
ATOM 2809 O O . THR A 1 359 ? 6.642 -21.383 -8.217 1.00 94.50 359 THR A O 1
ATOM 2812 N N . THR A 1 360 ? 7.195 -22.066 -10.277 1.00 94.06 360 THR A N 1
ATOM 2813 C CA . THR A 1 360 ? 5.820 -22.385 -10.693 1.00 94.06 360 THR A CA 1
ATOM 2814 C C . THR A 1 360 ? 5.742 -23.855 -11.102 1.00 94.06 360 THR A C 1
ATOM 2816 O O . THR A 1 360 ? 6.753 -24.549 -11.154 1.00 94.06 360 THR A O 1
ATOM 2819 N N . THR A 1 361 ? 4.547 -24.347 -11.431 1.00 94.19 361 THR A N 1
ATOM 2820 C CA . THR A 1 361 ? 4.376 -25.705 -11.973 1.00 94.19 361 THR A CA 1
ATOM 2821 C C . THR A 1 361 ? 5.119 -25.907 -13.300 1.00 94.19 361 THR A C 1
ATOM 2823 O O . THR A 1 361 ? 5.545 -27.015 -13.597 1.00 94.19 361 THR A O 1
ATOM 2826 N N . TYR A 1 362 ? 5.285 -24.839 -14.086 1.00 95.00 362 TYR A N 1
ATOM 2827 C CA . TYR A 1 362 ? 5.893 -24.885 -15.421 1.00 95.00 362 TYR A CA 1
ATOM 2828 C C . TYR A 1 362 ? 7.361 -24.441 -15.430 1.00 95.00 362 TYR A C 1
ATOM 2830 O O . TYR A 1 362 ? 8.116 -24.813 -16.321 1.00 95.00 362 TYR A O 1
ATOM 2838 N N . ASP A 1 363 ? 7.771 -23.647 -14.442 1.00 94.38 363 ASP A N 1
ATOM 2839 C CA . ASP A 1 363 ? 9.132 -23.156 -14.268 1.00 94.38 363 ASP A CA 1
ATOM 2840 C C . ASP A 1 363 ? 9.716 -23.728 -12.973 1.00 94.38 363 ASP A C 1
ATOM 2842 O O . ASP A 1 363 ? 9.470 -23.213 -11.879 1.00 94.38 363 ASP A O 1
ATOM 2846 N N . LEU A 1 364 ? 10.509 -24.792 -13.130 1.00 94.56 364 LEU A N 1
ATOM 2847 C CA . LEU A 1 364 ? 11.140 -25.553 -12.046 1.00 94.56 364 LEU A CA 1
ATOM 2848 C C . LEU A 1 364 ? 12.385 -24.864 -11.456 1.00 94.56 364 LEU A C 1
ATOM 2850 O O . LEU A 1 364 ? 13.063 -25.430 -10.595 1.00 94.56 364 LEU A O 1
ATOM 2854 N N . THR A 1 365 ? 12.736 -23.657 -11.914 1.00 94.31 365 THR A N 1
ATOM 2855 C CA . THR A 1 365 ? 13.909 -22.950 -11.391 1.00 94.31 365 THR A CA 1
ATOM 2856 C C . THR A 1 365 ? 13.699 -22.553 -9.928 1.00 94.31 365 THR A C 1
ATOM 2858 O O . THR A 1 365 ? 12.842 -21.741 -9.596 1.00 94.31 365 THR A O 1
ATOM 2861 N N . ALA A 1 366 ? 14.522 -23.102 -9.028 1.00 94.69 366 ALA A N 1
ATOM 2862 C CA . ALA A 1 366 ? 14.455 -22.800 -7.600 1.00 94.69 366 ALA A CA 1
ATOM 2863 C C . ALA A 1 366 ? 14.878 -21.346 -7.324 1.00 94.69 366 ALA A C 1
ATOM 2865 O O . ALA A 1 366 ? 16.070 -21.011 -7.299 1.00 94.69 366 ALA A O 1
ATOM 2866 N N . LYS A 1 367 ? 13.892 -20.463 -7.132 1.00 95.12 367 LYS A N 1
ATOM 2867 C CA . LYS A 1 367 ? 14.119 -19.028 -6.916 1.00 95.12 367 LYS A CA 1
ATOM 2868 C C . LYS A 1 367 ? 13.108 -18.397 -5.958 1.00 95.12 367 LYS A C 1
ATOM 2870 O O . LYS A 1 367 ? 11.943 -18.780 -5.877 1.00 95.12 367 LYS A O 1
ATOM 2875 N N . THR A 1 368 ? 13.572 -17.376 -5.238 1.00 95.94 368 THR A N 1
ATOM 2876 C CA . THR A 1 368 ? 12.726 -16.524 -4.378 1.00 95.94 368 THR A CA 1
ATOM 2877 C C . THR A 1 368 ? 12.110 -15.382 -5.182 1.00 95.94 368 THR A C 1
ATOM 2879 O O . THR A 1 368 ? 12.634 -15.010 -6.229 1.00 95.94 368 THR A O 1
ATOM 2882 N N . ILE A 1 369 ? 11.072 -14.730 -4.650 1.00 96.19 369 ILE A N 1
ATOM 2883 C CA . ILE A 1 369 ? 10.449 -13.568 -5.309 1.00 96.19 369 ILE A CA 1
ATOM 2884 C C . ILE A 1 369 ? 11.375 -12.343 -5.396 1.00 96.19 369 ILE A C 1
ATOM 2886 O O . ILE A 1 369 ? 11.128 -11.398 -6.148 1.00 96.19 369 ILE A O 1
ATOM 2890 N N . THR A 1 370 ? 12.434 -12.315 -4.583 1.00 96.31 370 THR A N 1
ATOM 2891 C CA . THR A 1 370 ? 13.377 -11.201 -4.551 1.00 96.31 370 THR A CA 1
ATOM 2892 C C . THR A 1 370 ? 14.308 -11.282 -5.764 1.00 96.31 370 THR A C 1
ATOM 2894 O O . THR A 1 370 ? 15.046 -12.259 -5.886 1.00 96.31 370 THR A O 1
ATOM 2897 N N . PRO A 1 371 ? 14.352 -10.249 -6.627 1.00 96.56 371 PRO A N 1
ATOM 2898 C CA . PRO A 1 371 ? 15.192 -10.274 -7.813 1.00 96.56 371 PRO A CA 1
ATOM 2899 C C . PRO A 1 371 ? 16.681 -10.241 -7.467 1.00 96.56 371 PRO A C 1
ATOM 2901 O O . PRO A 1 371 ? 17.079 -9.861 -6.359 1.00 96.56 371 PRO A O 1
ATOM 2904 N N . MET A 1 372 ? 17.532 -10.569 -8.440 1.00 96.19 372 MET A N 1
ATOM 2905 C CA . MET A 1 372 ? 18.983 -10.440 -8.285 1.00 96.19 372 MET A CA 1
ATOM 2906 C C . MET A 1 372 ? 19.375 -9.011 -7.871 1.00 96.19 372 MET A C 1
ATOM 2908 O O . MET A 1 372 ? 19.001 -8.035 -8.515 1.00 96.19 372 MET A O 1
ATOM 2912 N N . GLY A 1 373 ? 20.130 -8.883 -6.774 1.00 94.19 373 GLY A N 1
ATOM 2913 C CA . GLY A 1 373 ? 20.495 -7.579 -6.195 1.00 94.19 373 GLY A CA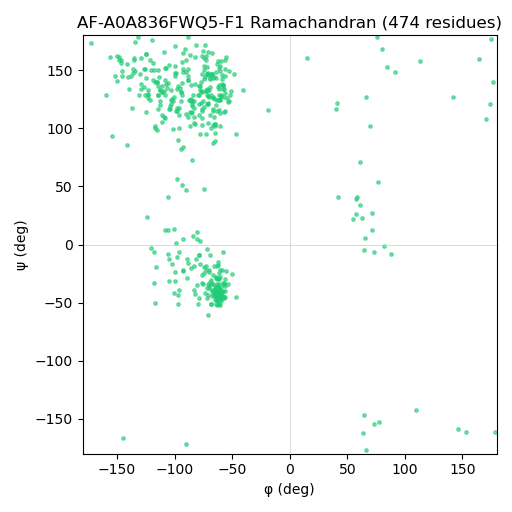 1
ATOM 2914 C C . GLY A 1 373 ? 19.414 -6.940 -5.306 1.00 94.19 373 GLY A C 1
ATOM 2915 O O . GLY A 1 373 ? 19.658 -5.894 -4.707 1.00 94.19 373 GLY A O 1
ATOM 2916 N N . GLY A 1 374 ? 18.254 -7.584 -5.155 1.00 95.81 374 GLY A N 1
ATOM 2917 C CA . GLY A 1 374 ? 17.120 -7.087 -4.382 1.00 95.81 374 GLY A CA 1
ATOM 2918 C C . GLY A 1 374 ? 16.278 -6.051 -5.128 1.00 95.81 374 GLY A C 1
ATOM 2919 O O . GLY A 1 374 ? 16.658 -5.513 -6.167 1.00 95.81 374 GLY A O 1
ATOM 2920 N N . PHE A 1 375 ? 15.104 -5.734 -4.582 1.00 96.50 375 PHE A N 1
ATOM 2921 C CA . PHE A 1 375 ? 14.269 -4.664 -5.119 1.00 96.50 375 PHE A CA 1
ATOM 2922 C C . PHE A 1 375 ? 14.950 -3.307 -4.939 1.00 96.50 375 PHE A C 1
ATOM 2924 O O . PHE A 1 375 ? 15.316 -2.913 -3.824 1.00 96.50 375 PHE A O 1
ATOM 2931 N N . VAL A 1 376 ? 15.065 -2.558 -6.037 1.00 96.06 376 VAL A N 1
ATOM 2932 C CA . VAL A 1 376 ? 15.770 -1.271 -6.087 1.00 96.06 376 VAL A CA 1
ATOM 2933 C C . VAL A 1 376 ? 15.211 -0.300 -5.053 1.00 96.06 376 VAL A C 1
ATOM 2935 O O . VAL A 1 376 ? 14.067 0.147 -5.143 1.00 96.06 376 VAL A O 1
ATOM 2938 N N . GLY A 1 377 ? 16.037 0.060 -4.070 1.00 93.81 377 GLY A N 1
ATOM 2939 C CA . GLY A 1 377 ? 15.678 0.988 -2.996 1.00 93.81 377 GLY A CA 1
ATOM 2940 C C . GLY A 1 377 ? 14.680 0.443 -1.964 1.00 93.81 377 GLY A C 1
ATOM 2941 O O . GLY A 1 377 ? 14.169 1.235 -1.168 1.00 93.81 377 GLY A O 1
ATOM 2942 N N . TYR A 1 378 ? 14.411 -0.865 -1.964 1.00 95.25 378 TYR A N 1
ATOM 2943 C CA . TYR A 1 378 ? 13.643 -1.564 -0.930 1.00 95.25 378 TYR A CA 1
ATOM 2944 C C . TYR A 1 378 ? 14.495 -2.610 -0.204 1.00 95.25 378 TYR A C 1
ATOM 2946 O O . TYR A 1 378 ? 14.579 -2.565 1.019 1.00 95.25 378 TYR A O 1
ATOM 2954 N N . GLY A 1 379 ? 15.180 -3.487 -0.943 1.00 94.56 379 GLY A N 1
ATOM 2955 C CA . GLY A 1 379 ? 15.933 -4.615 -0.392 1.00 94.56 379 GLY A CA 1
ATOM 2956 C C . GLY A 1 379 ? 15.275 -5.953 -0.717 1.00 94.56 379 GLY A C 1
ATOM 2957 O O . GLY A 1 379 ? 14.760 -6.137 -1.818 1.00 94.56 379 GLY A O 1
ATOM 2958 N N . THR A 1 380 ? 15.313 -6.891 0.224 1.00 94.56 380 THR A N 1
ATOM 2959 C CA . THR A 1 380 ? 14.767 -8.239 0.038 1.00 94.56 380 THR A CA 1
ATOM 2960 C C . THR A 1 380 ? 13.390 -8.374 0.682 1.00 94.56 380 THR A C 1
ATOM 2962 O O . THR A 1 380 ? 13.134 -7.766 1.720 1.00 94.56 380 THR A O 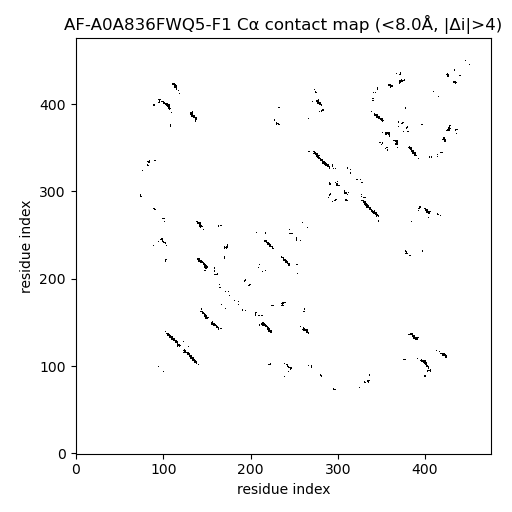1
ATOM 2965 N N . VAL A 1 381 ? 12.509 -9.153 0.054 1.00 95.06 381 VAL A N 1
ATOM 2966 C CA . VAL A 1 381 ? 11.216 -9.557 0.626 1.00 95.06 381 VAL A CA 1
ATOM 2967 C C . VAL A 1 381 ? 11.465 -10.815 1.446 1.00 95.06 381 VAL A C 1
ATOM 2969 O O . VAL A 1 381 ? 12.050 -11.767 0.932 1.00 95.06 381 VAL A O 1
ATOM 2972 N N . ARG A 1 382 ? 11.098 -10.800 2.730 1.00 92.81 382 ARG A N 1
ATOM 2973 C CA . ARG A 1 382 ? 11.391 -11.902 3.667 1.00 92.81 382 ARG A CA 1
ATOM 2974 C C . ARG A 1 382 ? 10.132 -12.557 4.214 1.00 92.81 382 ARG A C 1
ATOM 2976 O O . ARG A 1 382 ? 10.139 -13.753 4.495 1.00 92.81 382 ARG A O 1
ATOM 2983 N N . ASN A 1 383 ? 9.086 -11.761 4.387 1.00 93.19 383 ASN A N 1
ATOM 2984 C CA . ASN A 1 383 ? 7.818 -12.195 4.955 1.00 93.19 383 ASN A CA 1
ATOM 2985 C C . ASN A 1 383 ? 6.872 -12.687 3.853 1.00 93.19 383 ASN A C 1
ATOM 2987 O O . ASN A 1 383 ? 7.279 -12.838 2.699 1.00 93.19 383 ASN A O 1
ATOM 2991 N N . ASP A 1 384 ? 5.619 -12.948 4.223 1.00 94.12 384 ASP A N 1
ATOM 2992 C CA . ASP A 1 384 ? 4.567 -13.212 3.245 1.00 94.12 384 ASP A CA 1
ATOM 2993 C C . ASP A 1 384 ? 4.457 -12.040 2.265 1.00 94.12 384 ASP A C 1
ATOM 2995 O O . ASP A 1 384 ? 4.882 -10.918 2.553 1.00 94.12 384 ASP A O 1
ATOM 2999 N N . TYR A 1 385 ? 3.880 -12.269 1.093 1.00 95.00 385 TYR A N 1
ATOM 3000 C CA . TYR A 1 385 ? 3.650 -11.199 0.131 1.00 95.00 385 TYR A CA 1
ATOM 3001 C C . TYR A 1 385 ? 2.376 -11.419 -0.670 1.00 95.00 385 TYR A C 1
ATOM 3003 O O . TYR A 1 385 ? 1.919 -12.541 -0.861 1.00 95.00 385 TYR A O 1
ATOM 3011 N N . VAL A 1 386 ? 1.826 -10.323 -1.180 1.00 95.38 386 VAL A N 1
ATOM 3012 C CA . VAL A 1 386 ? 0.708 -10.329 -2.118 1.00 95.38 386 VAL A CA 1
ATOM 3013 C C . VAL A 1 386 ? 1.196 -9.787 -3.450 1.00 95.38 386 VAL A C 1
ATOM 3015 O O . VAL A 1 386 ? 1.808 -8.716 -3.525 1.00 95.38 386 VAL A O 1
ATOM 3018 N N . MET A 1 387 ? 0.918 -10.538 -4.508 1.00 95.75 387 MET A N 1
ATO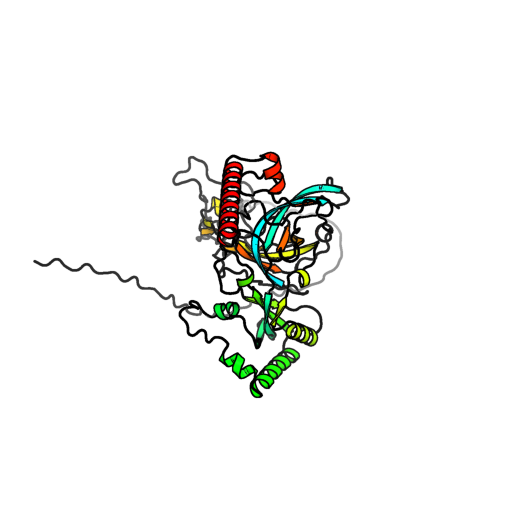M 3019 C CA . MET A 1 387 ? 1.194 -10.161 -5.883 1.00 95.75 387 MET A CA 1
ATOM 3020 C C . MET A 1 387 ? -0.079 -9.603 -6.519 1.00 95.75 387 MET A C 1
ATOM 3022 O O . MET A 1 387 ? -1.058 -10.328 -6.690 1.00 95.75 387 MET A O 1
ATOM 3026 N N . LEU A 1 388 ? -0.067 -8.317 -6.873 1.00 96.25 388 LEU A N 1
ATOM 3027 C CA . LEU A 1 388 ? -1.207 -7.640 -7.491 1.00 96.25 388 LEU A CA 1
ATOM 3028 C C . LEU A 1 388 ? -0.960 -7.332 -8.960 1.00 96.25 388 LEU A C 1
ATOM 3030 O O . LEU A 1 388 ? 0.120 -6.872 -9.337 1.00 96.25 388 LEU A O 1
ATOM 3034 N N . LYS A 1 389 ? -2.007 -7.489 -9.772 1.00 96.81 389 LYS A N 1
ATOM 3035 C CA . LYS A 1 389 ? -1.996 -7.096 -11.180 1.00 96.81 389 LYS A CA 1
ATOM 3036 C C . LYS A 1 389 ? -1.758 -5.592 -11.345 1.00 96.81 389 LYS A C 1
ATOM 3038 O O . LYS A 1 389 ? -2.501 -4.752 -10.824 1.00 96.81 389 LYS A O 1
ATOM 3043 N N . GLY A 1 390 ? -0.790 -5.254 -12.189 1.00 96.06 390 GLY A N 1
ATOM 3044 C CA . GLY A 1 390 ? -0.499 -3.897 -12.624 1.00 96.06 390 GLY A CA 1
ATOM 3045 C C . GLY A 1 390 ? 0.158 -3.041 -11.546 1.00 96.06 390 GLY A C 1
ATOM 3046 O O . GLY A 1 390 ? 0.841 -3.526 -10.644 1.00 96.06 390 GLY A O 1
ATOM 3047 N N . SER A 1 391 ? -0.020 -1.726 -11.664 1.00 96.06 391 SER A N 1
ATOM 3048 C CA . SER A 1 391 ? 0.552 -0.755 -10.736 1.00 96.06 391 SER A CA 1
ATOM 3049 C C . SER A 1 391 ? -0.384 -0.462 -9.565 1.00 96.06 391 SER A C 1
ATOM 3051 O O . SER A 1 391 ? -1.610 -0.443 -9.710 1.00 96.06 391 SER A O 1
ATOM 3053 N N . VAL A 1 392 ? 0.223 -0.161 -8.416 1.00 94.88 392 VAL A N 1
ATOM 3054 C CA . VAL A 1 392 ? -0.456 0.392 -7.242 1.00 94.88 392 VAL A CA 1
ATOM 3055 C C . VAL A 1 392 ? 0.055 1.797 -6.944 1.00 94.88 392 VAL A C 1
ATOM 3057 O O . VAL A 1 392 ? 1.260 2.066 -7.048 1.00 94.88 392 VAL A O 1
ATOM 3060 N N . SER A 1 393 ? -0.857 2.691 -6.566 1.00 93.88 393 SER A N 1
ATOM 3061 C CA . SER A 1 393 ? -0.563 4.085 -6.221 1.00 93.88 393 SER A CA 1
ATOM 3062 C C . SER A 1 393 ? 0.421 4.213 -5.053 1.00 93.88 393 SER A C 1
ATOM 3064 O O . SER A 1 393 ? 0.218 3.654 -3.988 1.00 93.88 393 SER A O 1
ATOM 3066 N N . GLY A 1 394 ? 1.494 4.987 -5.242 1.00 93.94 394 GLY A N 1
ATOM 3067 C CA . GLY A 1 394 ? 2.498 5.257 -4.207 1.00 93.94 394 GLY A CA 1
ATOM 3068 C C . GLY A 1 394 ? 3.886 4.662 -4.494 1.00 93.94 394 GLY A C 1
ATOM 3069 O O . GLY A 1 394 ? 4.037 3.740 -5.308 1.00 93.94 394 GLY A O 1
ATOM 3070 N N . PRO A 1 395 ? 4.937 5.216 -3.862 1.00 95.06 395 PRO A N 1
ATOM 3071 C CA . PRO A 1 395 ? 6.303 4.739 -4.015 1.00 95.06 395 PRO A CA 1
ATOM 3072 C C . PRO A 1 395 ? 6.544 3.434 -3.242 1.00 95.06 395 PRO A C 1
ATOM 3074 O O . PRO A 1 395 ? 5.775 3.054 -2.360 1.00 95.06 395 PRO A O 1
ATOM 3077 N N . ARG A 1 396 ? 7.671 2.779 -3.538 1.00 94.12 396 ARG A N 1
ATOM 3078 C CA . ARG A 1 396 ? 8.231 1.702 -2.705 1.00 94.12 396 ARG A CA 1
ATOM 3079 C C . ARG A 1 396 ? 8.384 2.145 -1.243 1.00 94.12 396 ARG A C 1
ATOM 3081 O O . ARG A 1 396 ? 8.670 3.320 -1.000 1.00 94.12 396 ARG A O 1
ATOM 3088 N N . ARG A 1 397 ? 8.268 1.208 -0.295 1.00 93.94 397 ARG A N 1
ATOM 3089 C CA . ARG A 1 397 ? 8.283 1.395 1.177 1.00 93.94 397 ARG A CA 1
ATOM 3090 C C . ARG A 1 397 ? 7.027 2.033 1.770 1.00 93.94 397 ARG A C 1
ATOM 3092 O O . ARG A 1 397 ? 6.926 2.138 2.988 1.00 93.94 397 ARG A O 1
ATOM 3099 N N . ARG A 1 398 ? 6.081 2.481 0.943 1.00 92.06 398 ARG A N 1
ATOM 3100 C CA . ARG A 1 398 ? 4.826 3.044 1.436 1.00 92.06 398 ARG A CA 1
ATOM 3101 C C . ARG A 1 398 ? 3.874 1.935 1.848 1.00 92.06 398 ARG A C 1
ATOM 3103 O O . ARG A 1 398 ? 3.707 0.971 1.110 1.00 92.06 398 ARG A O 1
ATOM 3110 N N . VAL A 1 399 ? 3.238 2.143 2.992 1.00 91.00 399 VAL A N 1
ATOM 3111 C CA . VAL A 1 399 ? 2.178 1.294 3.520 1.00 91.00 399 VAL A CA 1
ATOM 3112 C C . VAL A 1 399 ? 0.905 1.472 2.702 1.00 91.00 399 VAL A C 1
ATOM 3114 O O . VAL A 1 399 ? 0.484 2.599 2.434 1.00 91.00 399 VAL A O 1
ATOM 3117 N N . MET A 1 400 ? 0.303 0.356 2.317 1.00 91.06 400 MET A N 1
ATOM 3118 C CA . MET A 1 400 ? -0.917 0.292 1.517 1.00 91.06 400 MET A CA 1
ATOM 3119 C C . MET A 1 400 ? -1.956 -0.537 2.248 1.00 91.06 400 MET A C 1
ATOM 3121 O O . MET A 1 400 ? -1.605 -1.524 2.882 1.00 91.06 400 MET A O 1
ATOM 3125 N N . ILE A 1 401 ? -3.223 -0.154 2.161 1.00 90.75 401 ILE A N 1
ATOM 3126 C CA . ILE A 1 401 ? -4.311 -0.929 2.755 1.00 90.75 401 ILE A CA 1
ATOM 3127 C C . ILE A 1 401 ? -5.014 -1.672 1.633 1.00 90.75 401 ILE A C 1
ATOM 3129 O O . ILE A 1 401 ? -5.472 -1.052 0.671 1.00 90.75 401 ILE A O 1
ATOM 3133 N N . LEU A 1 402 ? -5.096 -2.992 1.776 1.00 91.44 402 LEU A N 1
ATOM 3134 C CA . LEU A 1 402 ? -5.914 -3.820 0.909 1.00 91.44 402 LEU A CA 1
ATOM 3135 C C . LEU A 1 402 ? -7.277 -3.987 1.571 1.00 91.44 402 LEU A C 1
ATOM 3137 O O . LEU A 1 402 ? -7.397 -4.352 2.740 1.00 91.44 402 LEU A O 1
ATOM 3141 N N . ARG A 1 403 ? -8.333 -3.709 0.823 1.00 88.62 403 ARG A N 1
ATOM 3142 C CA . ARG A 1 403 ? -9.712 -3.890 1.259 1.00 88.62 403 ARG A CA 1
ATOM 3143 C C . ARG A 1 403 ? -10.374 -4.894 0.327 1.00 88.62 403 ARG A C 1
ATOM 3145 O O . ARG A 1 403 ? -10.145 -4.841 -0.878 1.00 88.62 403 ARG A O 1
ATOM 3152 N N . ARG A 1 404 ? -11.218 -5.783 0.853 1.00 89.12 404 ARG A N 1
ATOM 3153 C CA . ARG A 1 404 ? -12.095 -6.585 -0.011 1.00 89.12 404 ARG A CA 1
ATOM 3154 C C . ARG A 1 404 ? -12.957 -5.679 -0.889 1.00 89.12 404 ARG A C 1
ATOM 3156 O O . ARG A 1 404 ? -13.320 -4.596 -0.431 1.00 89.12 404 ARG A O 1
ATOM 3163 N N . PRO A 1 405 ? -13.255 -6.071 -2.130 1.00 90.25 405 PRO A N 1
ATOM 3164 C CA . PRO A 1 405 ? -13.837 -5.177 -3.114 1.00 90.25 405 PRO A CA 1
ATOM 3165 C C . PRO A 1 405 ? -15.254 -4.756 -2.717 1.00 90.25 405 PRO A C 1
ATOM 3167 O O . PRO A 1 405 ? -16.010 -5.545 -2.157 1.00 90.25 405 PRO A O 1
ATOM 3170 N N . MET A 1 406 ? -15.607 -3.501 -3.004 1.00 87.19 406 MET A N 1
ATOM 3171 C CA . MET A 1 406 ? -16.998 -3.026 -2.886 1.00 87.19 406 MET A CA 1
ATOM 3172 C C . MET A 1 406 ? -17.788 -3.226 -4.177 1.00 87.19 406 MET A C 1
ATOM 3174 O O . MET A 1 406 ? -19.004 -3.375 -4.136 1.00 87.19 406 MET A O 1
ATOM 3178 N N . ALA A 1 407 ? -17.103 -3.200 -5.321 1.00 89.12 407 ALA A N 1
ATOM 3179 C CA . ALA A 1 407 ? -17.736 -3.427 -6.610 1.00 89.12 407 ALA A CA 1
ATOM 3180 C C . ALA A 1 407 ? -18.151 -4.905 -6.752 1.00 89.12 407 ALA A C 1
ATOM 3182 O O . ALA A 1 407 ? -17.422 -5.782 -6.271 1.00 89.12 407 ALA A O 1
ATOM 3183 N N . PRO A 1 408 ? -19.269 -5.201 -7.438 1.00 92.31 408 PRO A N 1
ATOM 3184 C CA . PRO A 1 408 ? -19.701 -6.573 -7.675 1.00 92.31 408 PRO A CA 1
ATOM 3185 C C . PRO A 1 408 ? -18.646 -7.341 -8.482 1.00 92.31 408 PRO A C 1
ATOM 3187 O O . PRO A 1 408 ? -18.257 -6.941 -9.578 1.00 92.31 408 PRO A O 1
ATOM 3190 N N . GLN A 1 409 ? -18.184 -8.469 -7.940 1.00 92.75 409 GLN A N 1
ATOM 3191 C CA . GLN A 1 409 ? -17.161 -9.326 -8.557 1.00 92.75 409 GLN A CA 1
ATOM 3192 C C . GLN A 1 409 ? -17.797 -10.388 -9.464 1.00 92.75 409 GLN A C 1
ATOM 3194 O O . GLN A 1 409 ? -17.513 -11.581 -9.375 1.00 92.75 409 GLN A O 1
ATOM 3199 N N . THR A 1 410 ? -18.727 -9.959 -10.315 1.00 94.12 410 THR A N 1
ATOM 3200 C CA . THR A 1 410 ? -19.517 -10.858 -11.165 1.00 94.12 410 THR A CA 1
ATOM 3201 C C . THR A 1 410 ? -18.905 -11.067 -12.546 1.00 94.12 410 THR A C 1
ATOM 3203 O O . THR A 1 410 ? -19.177 -12.095 -13.170 1.00 94.12 410 THR A O 1
ATOM 3206 N N . SER A 1 411 ? -18.065 -10.135 -13.009 1.00 94.06 411 SER A N 1
ATOM 3207 C CA . SER A 1 411 ? -17.500 -10.163 -14.359 1.00 94.06 411 SER A CA 1
ATOM 3208 C C . SER A 1 411 ? -16.529 -11.329 -14.565 1.00 94.06 411 SER A C 1
ATOM 3210 O O . SER A 1 411 ? -15.785 -11.720 -13.662 1.00 94.06 411 SER A O 1
ATOM 3212 N N . ARG A 1 412 ? -16.496 -11.871 -15.791 1.00 91.62 412 ARG A N 1
ATOM 3213 C CA . ARG A 1 412 ? -15.634 -13.014 -16.150 1.00 91.62 412 ARG A CA 1
ATOM 3214 C C . ARG A 1 412 ? -14.156 -12.738 -15.872 1.00 91.62 412 ARG A C 1
ATOM 3216 O O . ARG A 1 412 ? -13.472 -13.586 -15.314 1.00 91.62 412 ARG A O 1
ATOM 3223 N N . GLN A 1 413 ? -13.689 -11.523 -16.163 1.00 91.75 413 GLN A N 1
ATOM 3224 C CA . GLN A 1 413 ? -12.313 -11.100 -15.884 1.00 91.75 413 GLN A CA 1
ATOM 3225 C C . GLN A 1 413 ? -11.972 -11.143 -14.383 1.00 91.75 413 GLN A C 1
ATOM 3227 O O . GLN A 1 413 ? -10.839 -11.440 -14.009 1.00 91.75 413 GLN A O 1
ATOM 3232 N N . LEU A 1 414 ? -12.940 -10.847 -13.511 1.00 93.25 414 LEU A N 1
ATOM 3233 C CA . LEU A 1 414 ? -12.750 -10.860 -12.060 1.00 93.25 414 LEU A CA 1
ATOM 3234 C C . LEU A 1 414 ? -12.950 -12.252 -11.455 1.00 93.25 414 LEU A C 1
ATOM 3236 O O . LEU A 1 414 ? -12.405 -12.501 -10.386 1.00 93.25 414 LEU A O 1
ATOM 3240 N N . LYS A 1 415 ? -13.633 -13.173 -12.142 1.00 94.00 415 LYS A N 1
ATOM 3241 C CA . LYS A 1 415 ? -13.780 -14.587 -11.745 1.00 94.00 415 LYS A CA 1
ATOM 3242 C C . LYS A 1 415 ? -12.677 -15.511 -12.279 1.00 94.00 415 LYS A C 1
ATOM 3244 O O . LYS A 1 415 ? -12.557 -16.634 -11.807 1.00 94.00 415 LYS A O 1
ATOM 3249 N N . GLU A 1 416 ? -11.863 -15.035 -13.221 1.00 93.94 416 GLU A N 1
ATOM 3250 C CA . GLU A 1 416 ? -10.747 -15.779 -13.826 1.00 93.94 416 GLU A CA 1
ATOM 3251 C C . GLU A 1 416 ? -9.807 -16.345 -12.744 1.00 93.94 416 GLU A C 1
ATOM 3253 O O . GLU A 1 416 ? -9.301 -15.590 -11.903 1.00 93.94 416 GLU A O 1
ATOM 3258 N N . LYS A 1 417 ? -9.588 -17.666 -12.747 1.00 95.19 417 LYS A N 1
ATOM 3259 C CA . LYS A 1 417 ? -8.587 -18.322 -11.894 1.00 95.19 417 LYS A CA 1
ATOM 3260 C C . LYS A 1 417 ? -7.210 -18.113 -12.516 1.00 95.19 417 LYS A C 1
ATOM 3262 O O . LYS A 1 417 ? -7.041 -18.284 -13.718 1.00 95.19 417 LYS A O 1
ATOM 3267 N N . ILE A 1 418 ? -6.238 -17.711 -11.706 1.00 95.38 418 ILE A N 1
ATOM 3268 C CA . ILE A 1 418 ? -4.900 -17.361 -12.178 1.00 95.38 418 ILE A CA 1
ATOM 3269 C C . ILE A 1 418 ? -3.933 -18.491 -11.844 1.00 95.38 418 ILE A C 1
ATOM 3271 O O . ILE A 1 418 ? -3.699 -18.784 -10.673 1.00 95.38 418 ILE A O 1
ATOM 3275 N N . VAL A 1 419 ? -3.342 -19.072 -12.885 1.00 95.06 419 VAL A N 1
ATOM 3276 C CA . VAL A 1 419 ? -2.210 -19.999 -12.794 1.00 95.06 419 VAL A CA 1
ATOM 3277 C C . VAL A 1 419 ? -1.014 -19.329 -13.459 1.00 95.06 419 VAL A C 1
ATOM 3279 O O . VAL A 1 419 ? -1.130 -18.790 -14.559 1.00 95.06 419 VAL A O 1
ATOM 3282 N N . LEU A 1 420 ? 0.120 -19.291 -12.763 1.00 96.12 420 LEU A N 1
ATOM 3283 C CA . LEU A 1 420 ? 1.332 -18.629 -13.241 1.00 96.12 420 LEU A CA 1
ATOM 3284 C C . LEU A 1 420 ? 2.237 -19.631 -13.952 1.00 96.12 420 LEU A C 1
ATOM 3286 O O . LEU A 1 420 ? 2.428 -20.740 -13.459 1.00 96.12 420 LEU A O 1
ATOM 3290 N N . LYS A 1 421 ? 2.837 -19.211 -15.068 1.00 96.88 421 LYS A N 1
ATOM 3291 C CA . LYS A 1 421 ? 3.868 -19.980 -15.774 1.00 96.88 421 LYS A CA 1
ATOM 3292 C C . LYS A 1 421 ? 5.267 -19.526 -15.409 1.00 96.88 421 LYS A C 1
ATOM 3294 O O . LYS A 1 421 ? 6.118 -20.357 -15.136 1.00 96.88 421 LYS A O 1
ATOM 3299 N N . PHE A 1 422 ? 5.497 -18.221 -15.334 1.00 97.50 422 PHE A N 1
ATOM 3300 C CA . PHE A 1 422 ? 6.824 -17.676 -15.068 1.00 97.50 422 PHE A CA 1
ATOM 3301 C C . PHE A 1 422 ? 6.747 -16.402 -14.234 1.00 97.50 422 PHE A C 1
ATOM 3303 O O . PHE A 1 422 ? 5.843 -15.584 -14.420 1.00 97.50 422 PHE A O 1
ATOM 3310 N N . ILE A 1 423 ? 7.728 -16.214 -13.352 1.00 97.75 423 ILE A N 1
ATOM 3311 C CA . ILE A 1 423 ? 7.936 -14.983 -12.588 1.00 97.75 423 ILE A CA 1
ATOM 3312 C C . ILE A 1 423 ? 9.354 -14.477 -12.862 1.00 97.75 423 ILE A C 1
ATOM 3314 O O . ILE A 1 423 ? 10.335 -15.194 -12.650 1.00 97.75 423 ILE A O 1
ATOM 3318 N N . ASP A 1 424 ? 9.464 -13.215 -13.281 1.00 97.50 424 ASP A N 1
ATOM 3319 C CA . ASP A 1 424 ? 10.756 -12.595 -13.563 1.00 97.50 424 ASP A CA 1
ATOM 3320 C C . ASP A 1 424 ? 11.475 -12.155 -12.275 1.00 97.50 424 ASP A C 1
ATOM 3322 O O . ASP A 1 424 ? 11.085 -11.189 -11.604 1.00 97.50 424 ASP A O 1
ATOM 3326 N N . THR A 1 425 ? 12.580 -12.825 -11.957 1.00 97.00 425 THR A N 1
ATOM 3327 C CA . THR A 1 425 ? 13.477 -12.537 -10.824 1.00 97.00 425 THR A CA 1
ATOM 3328 C C . THR A 1 425 ? 14.816 -11.954 -11.279 1.00 97.00 425 THR A C 1
ATOM 3330 O O . THR A 1 425 ? 15.749 -11.810 -10.481 1.00 97.00 425 THR A O 1
ATOM 3333 N N . SER A 1 426 ? 14.918 -11.548 -12.544 1.00 97.12 426 SER A N 1
ATOM 3334 C CA . SER A 1 426 ? 16.094 -10.855 -13.060 1.00 97.12 426 SER A CA 1
ATOM 3335 C C . SER A 1 426 ? 16.384 -9.544 -12.321 1.00 97.12 426 SER A C 1
ATOM 3337 O O . SER A 1 426 ? 15.504 -8.938 -11.692 1.00 97.12 426 SER A O 1
ATOM 3339 N N . SER A 1 427 ? 17.636 -9.083 -12.393 1.00 97.00 427 SER A N 1
ATOM 3340 C CA . SER A 1 427 ? 18.039 -7.800 -11.803 1.00 97.00 427 SER A CA 1
ATOM 3341 C C . SER A 1 427 ? 17.183 -6.654 -12.338 1.00 97.00 427 SER A C 1
ATOM 3343 O O . SER A 1 427 ? 17.056 -6.467 -13.542 1.00 97.00 427 SER A O 1
ATOM 3345 N N . LYS A 1 428 ? 16.649 -5.839 -11.424 1.00 96.31 428 LYS A N 1
ATOM 3346 C CA . LYS A 1 428 ? 15.930 -4.596 -11.759 1.00 96.31 428 LYS A CA 1
ATOM 3347 C C . LYS A 1 428 ? 16.847 -3.366 -11.754 1.00 96.31 428 LYS A C 1
ATOM 3349 O O . LYS A 1 428 ? 16.376 -2.239 -11.878 1.00 96.31 428 LYS A O 1
ATOM 3354 N N . ILE A 1 429 ? 18.148 -3.580 -11.552 1.00 95.38 429 ILE A N 1
ATOM 3355 C CA . ILE A 1 429 ? 19.207 -2.586 -11.740 1.00 95.38 429 ILE A CA 1
ATOM 3356 C C . ILE A 1 429 ? 19.772 -2.808 -13.144 1.00 95.38 429 ILE A C 1
ATOM 3358 O O . ILE A 1 429 ? 20.312 -3.884 -13.409 1.00 95.38 429 ILE A O 1
ATOM 3362 N N . GLY A 1 430 ? 19.640 -1.805 -14.015 1.00 95.31 430 GLY A N 1
ATOM 3363 C CA . GLY A 1 430 ? 19.980 -1.931 -15.433 1.00 95.31 430 GLY A CA 1
ATOM 3364 C C . GLY A 1 430 ? 19.076 -2.935 -16.156 1.00 95.31 430 GLY A C 1
ATOM 3365 O O . GLY A 1 430 ? 17.904 -3.083 -15.808 1.00 95.31 430 GLY A O 1
ATOM 3366 N N . HIS A 1 431 ? 19.639 -3.637 -17.139 1.00 96.06 431 HIS A N 1
ATOM 3367 C CA . HIS A 1 431 ? 18.960 -4.704 -17.875 1.00 96.06 431 HIS A CA 1
ATOM 3368 C C . HIS A 1 431 ? 19.308 -6.069 -17.269 1.00 96.06 431 HIS A C 1
ATOM 3370 O O . HIS A 1 431 ? 20.453 -6.522 -17.319 1.00 96.06 431 HIS A O 1
ATOM 3376 N N . GLY A 1 432 ? 18.325 -6.721 -16.648 1.00 95.06 432 GLY A N 1
ATOM 3377 C CA . GLY A 1 432 ? 18.492 -8.047 -16.063 1.00 95.06 432 GLY A CA 1
ATOM 3378 C C . GLY A 1 432 ? 18.547 -9.136 -17.134 1.00 95.06 432 GLY A C 1
ATOM 3379 O O . GLY A 1 432 ? 17.575 -9.326 -17.852 1.00 95.06 432 GLY A O 1
ATOM 3380 N N . ARG A 1 433 ? 19.669 -9.862 -17.219 1.00 95.69 433 ARG A N 1
ATOM 3381 C CA . ARG A 1 433 ? 19.872 -10.959 -18.190 1.00 95.69 433 ARG A CA 1
ATOM 3382 C C . ARG A 1 433 ? 19.658 -12.363 -17.614 1.00 95.69 433 ARG A C 1
ATOM 3384 O O . ARG A 1 433 ? 19.241 -13.254 -18.335 1.00 95.69 433 ARG A O 1
ATOM 3391 N N . PHE A 1 434 ? 19.950 -12.555 -16.331 1.00 97.31 434 PHE A N 1
ATOM 3392 C CA . PHE A 1 434 ? 19.881 -13.857 -15.656 1.00 97.31 434 PHE A CA 1
ATOM 3393 C C . PHE A 1 434 ? 18.769 -13.842 -14.614 1.00 97.31 434 PHE A C 1
ATOM 3395 O O . PHE A 1 434 ? 18.575 -12.813 -13.958 1.00 97.31 434 PHE A O 1
ATOM 3402 N N . GLN A 1 435 ? 18.073 -14.964 -14.440 1.00 96.44 435 GLN A N 1
ATOM 3403 C CA . GLN A 1 435 ? 17.027 -15.123 -13.429 1.00 96.44 435 GLN A CA 1
ATOM 3404 C C . GLN A 1 435 ? 17.625 -15.488 -12.074 1.00 96.44 435 GLN A C 1
ATOM 3406 O O . GLN A 1 435 ? 17.203 -14.962 -11.038 1.00 96.44 435 GLN A O 1
ATOM 3411 N N . THR A 1 436 ? 18.651 -16.339 -12.084 1.00 96.50 436 THR A N 1
ATOM 3412 C CA . THR A 1 436 ? 19.328 -16.811 -10.877 1.00 96.50 436 THR A CA 1
ATOM 3413 C C . THR A 1 436 ? 20.823 -16.491 -10.874 1.00 96.50 436 THR A C 1
ATOM 3415 O O . THR A 1 436 ? 21.477 -16.287 -11.899 1.00 96.50 436 THR A O 1
ATOM 3418 N N . LYS A 1 437 ? 21.416 -16.473 -9.672 1.00 95.44 437 LYS A N 1
ATOM 3419 C CA . LYS A 1 437 ? 22.880 -16.379 -9.529 1.00 95.44 437 LYS A CA 1
ATOM 3420 C C . LYS A 1 437 ? 23.592 -17.600 -10.122 1.00 95.44 437 LYS A C 1
ATOM 3422 O O . LYS A 1 437 ? 24.727 -17.458 -10.562 1.00 95.44 437 LYS A O 1
ATOM 3427 N N . LYS A 1 438 ? 22.935 -18.766 -10.129 1.00 95.62 438 LYS A N 1
ATOM 3428 C CA . LYS A 1 438 ? 23.470 -20.012 -10.689 1.00 95.62 438 LYS A CA 1
ATOM 3429 C C . LYS A 1 438 ? 23.679 -19.872 -12.197 1.00 95.62 438 LYS A C 1
ATOM 3431 O O . LYS A 1 438 ? 24.803 -20.058 -12.647 1.00 95.62 438 LYS A O 1
ATOM 3436 N N . GLU A 1 439 ? 22.657 -19.425 -12.926 1.00 95.81 439 GLU A N 1
ATOM 3437 C CA . GLU A 1 439 ? 22.754 -19.131 -14.366 1.00 95.81 439 GLU A CA 1
ATOM 3438 C C . GLU A 1 439 ? 23.867 -18.123 -14.670 1.00 95.81 439 GLU A C 1
ATOM 3440 O O . GLU A 1 439 ? 24.682 -18.336 -15.562 1.00 95.81 439 GLU A O 1
ATOM 3445 N N . LYS A 1 440 ? 23.952 -17.038 -13.884 1.00 96.75 440 LYS A N 1
ATOM 3446 C CA . LYS A 1 440 ? 24.995 -16.019 -14.064 1.00 96.75 440 LYS A CA 1
ATOM 3447 C C . LYS A 1 440 ? 26.406 -16.597 -13.908 1.00 96.75 440 LYS A C 1
ATOM 3449 O O . LYS A 1 440 ? 27.294 -16.245 -14.678 1.00 96.75 440 LYS A O 1
ATOM 3454 N N . ASN A 1 441 ? 26.620 -17.441 -12.902 1.00 96.62 441 ASN A N 1
ATOM 3455 C CA . ASN A 1 441 ? 27.925 -18.050 -12.649 1.00 96.62 441 ASN A CA 1
ATOM 3456 C C . ASN A 1 441 ? 28.282 -19.103 -13.707 1.00 96.62 441 ASN A C 1
ATOM 3458 O O . ASN A 1 441 ? 29.450 -19.227 -14.050 1.00 96.62 441 ASN A O 1
ATOM 3462 N N . GLN A 1 442 ? 27.295 -19.832 -14.235 1.00 96.94 442 GLN A N 1
ATOM 3463 C CA . GLN A 1 442 ? 27.505 -20.773 -15.339 1.00 96.94 442 GLN A CA 1
ATOM 3464 C C . GLN A 1 442 ? 27.888 -20.046 -16.631 1.00 96.94 442 GLN A C 1
ATOM 3466 O O . GLN A 1 442 ? 28.822 -20.463 -17.300 1.00 96.94 442 GLN A O 1
ATOM 3471 N N . TRP A 1 443 ? 27.222 -18.930 -16.941 1.00 97.00 443 TRP A N 1
ATOM 3472 C CA . TRP A 1 443 ? 27.519 -18.138 -18.135 1.00 97.00 443 TRP A CA 1
ATOM 3473 C C . TRP A 1 443 ? 28.915 -17.506 -18.108 1.00 97.00 443 TRP A C 1
ATOM 3475 O O . TRP A 1 443 ? 29.637 -17.561 -19.094 1.00 97.00 443 TRP A O 1
ATOM 3485 N N . PHE A 1 444 ? 29.292 -16.862 -16.997 1.00 96.69 444 PHE A N 1
ATOM 3486 C CA . PHE A 1 444 ? 30.585 -16.172 -16.907 1.00 96.69 444 PHE A CA 1
ATOM 3487 C C . PHE A 1 444 ? 31.758 -17.090 -16.553 1.00 96.69 444 PHE A C 1
ATOM 3489 O O . PHE A 1 444 ? 32.903 -16.690 -16.746 1.00 96.69 444 PHE A O 1
ATOM 3496 N N . GLY A 1 445 ? 31.495 -18.276 -16.002 1.00 95.94 445 GLY A N 1
ATOM 3497 C CA . GLY A 1 445 ? 32.540 -19.156 -15.495 1.00 95.94 445 GLY A CA 1
ATOM 3498 C C . GLY A 1 445 ? 33.320 -18.551 -14.314 1.00 95.94 445 GLY A C 1
ATOM 3499 O O . GLY A 1 445 ? 32.845 -17.625 -13.641 1.00 95.94 445 GLY A O 1
ATOM 3500 N N . PRO A 1 446 ? 34.510 -19.095 -14.003 1.00 95.31 446 PRO A N 1
ATOM 3501 C CA . PRO A 1 446 ? 35.366 -18.567 -12.951 1.00 95.31 446 PRO A CA 1
ATOM 3502 C C . PRO A 1 446 ? 35.999 -17.238 -13.386 1.00 95.31 446 PRO A C 1
ATOM 3504 O O . PRO A 1 446 ? 36.726 -17.160 -14.371 1.00 95.31 446 PRO A O 1
ATOM 3507 N N . LEU A 1 447 ? 35.740 -16.174 -12.625 1.00 96.50 447 LEU A N 1
ATOM 3508 C CA . LEU A 1 447 ? 36.333 -14.860 -12.871 1.00 96.50 447 LEU A CA 1
ATOM 3509 C C . LEU A 1 447 ? 37.619 -14.681 -12.055 1.00 96.50 447 LEU A C 1
ATOM 3511 O O . LEU A 1 447 ? 37.835 -15.358 -11.050 1.00 96.50 447 LEU A O 1
ATOM 3515 N N . LYS A 1 448 ? 38.434 -13.678 -12.402 1.00 96.75 448 LYS A N 1
ATOM 3516 C CA . LYS A 1 448 ? 39.687 -13.341 -11.690 1.00 96.75 448 LYS A CA 1
ATOM 3517 C C . LYS A 1 448 ? 39.535 -13.284 -10.160 1.00 96.75 448 LYS A C 1
ATOM 3519 O O . LYS A 1 448 ? 40.331 -13.861 -9.430 1.00 96.75 448 LYS A O 1
ATOM 3524 N N . LYS A 1 449 ? 38.480 -12.635 -9.658 1.00 96.38 449 LYS A N 1
ATOM 3525 C CA . LYS A 1 449 ? 38.196 -12.537 -8.210 1.00 96.38 449 LYS A CA 1
ATOM 3526 C C . LYS A 1 449 ? 37.919 -13.892 -7.545 1.00 96.38 449 LYS A C 1
ATOM 3528 O O . LYS A 1 449 ? 38.168 -14.053 -6.354 1.00 96.38 449 LYS A O 1
ATOM 3533 N N . ASP A 1 450 ? 37.370 -14.842 -8.299 1.00 94.31 450 ASP A N 1
ATOM 3534 C CA . ASP A 1 450 ? 37.044 -16.176 -7.804 1.00 94.31 450 ASP A CA 1
ATOM 3535 C C . ASP A 1 450 ? 38.306 -17.049 -7.776 1.00 94.31 450 ASP A C 1
ATOM 3537 O O . ASP A 1 450 ? 38.473 -17.819 -6.832 1.00 94.31 450 ASP A O 1
ATOM 3541 N N . HIS A 1 451 ? 39.224 -16.863 -8.737 1.00 93.69 451 HIS A N 1
ATOM 3542 C CA . HIS A 1 451 ? 40.573 -17.445 -8.704 1.00 93.69 451 HIS A CA 1
ATOM 3543 C C . HIS A 1 451 ? 41.367 -16.964 -7.487 1.00 93.69 451 HIS A C 1
ATOM 3545 O O . HIS A 1 451 ? 41.787 -17.794 -6.687 1.00 93.69 451 HIS A O 1
ATOM 3551 N N . ILE A 1 452 ? 41.452 -15.647 -7.268 1.00 96.25 452 ILE A N 1
ATOM 3552 C CA . ILE A 1 452 ? 42.151 -15.071 -6.104 1.00 96.25 452 ILE A CA 1
ATOM 3553 C C . ILE A 1 452 ? 41.562 -15.615 -4.792 1.00 96.25 452 ILE A C 1
ATOM 3555 O O . ILE A 1 452 ? 42.286 -16.088 -3.921 1.00 96.25 452 ILE A O 1
ATOM 3559 N N . ARG A 1 453 ? 40.228 -15.645 -4.660 1.00 94.62 453 ARG A N 1
ATOM 3560 C CA . ARG A 1 453 ? 39.569 -16.204 -3.467 1.00 94.62 453 ARG A CA 1
ATOM 3561 C C . ARG A 1 453 ? 39.855 -17.698 -3.283 1.00 94.62 453 ARG A C 1
ATOM 3563 O O . ARG A 1 453 ? 39.947 -18.171 -2.150 1.00 94.62 453 ARG A O 1
ATOM 3570 N N . ARG A 1 454 ? 39.950 -18.458 -4.376 1.00 94.00 454 ARG A N 1
ATOM 3571 C CA . ARG A 1 454 ? 40.286 -19.886 -4.344 1.00 94.00 454 ARG A CA 1
ATOM 3572 C C . ARG A 1 454 ? 41.727 -20.090 -3.887 1.00 94.00 454 ARG A C 1
ATOM 3574 O O . ARG A 1 454 ? 41.954 -20.938 -3.032 1.00 94.00 454 ARG A O 1
ATOM 3581 N N . GLU A 1 455 ? 42.665 -19.304 -4.398 1.00 95.12 455 GLU A N 1
ATOM 3582 C CA . GLU A 1 455 ? 44.073 -19.333 -3.994 1.00 95.12 455 GLU A CA 1
ATOM 3583 C C . GLU A 1 455 ? 44.251 -18.953 -2.523 1.00 95.12 455 GLU A C 1
ATOM 3585 O O . GLU A 1 455 ? 44.920 -19.671 -1.784 1.00 95.12 455 GLU A O 1
ATOM 3590 N N . GLU A 1 456 ? 43.583 -17.897 -2.054 1.00 95.38 456 GLU A N 1
ATOM 3591 C CA . GLU A 1 456 ? 43.571 -17.528 -0.634 1.00 95.38 456 GLU A CA 1
ATOM 3592 C C . GLU A 1 456 ? 43.013 -18.651 0.246 1.00 95.38 456 GLU A C 1
ATOM 3594 O O . GLU A 1 456 ? 43.554 -18.926 1.320 1.00 95.38 456 GLU A O 1
ATOM 3599 N N . ARG A 1 457 ? 41.943 -19.322 -0.200 1.00 95.00 457 ARG A N 1
ATOM 3600 C CA . ARG A 1 457 ? 41.369 -20.467 0.514 1.00 95.00 457 ARG A CA 1
ATOM 3601 C C . ARG A 1 457 ? 42.366 -21.624 0.588 1.00 95.00 457 ARG A C 1
ATOM 3603 O O . ARG A 1 457 ? 42.610 -22.127 1.679 1.00 95.00 457 ARG A O 1
ATOM 3610 N N . LEU A 1 458 ? 42.996 -21.982 -0.532 1.00 95.19 458 LEU A N 1
ATOM 3611 C CA . LEU A 1 458 ? 44.027 -23.024 -0.584 1.00 95.19 458 LEU A CA 1
ATOM 3612 C C . LEU A 1 458 ? 45.244 -22.667 0.280 1.00 95.19 458 LEU A C 1
ATOM 3614 O O . LEU A 1 458 ? 45.791 -23.530 0.962 1.00 95.19 458 LEU A O 1
ATOM 3618 N N . ARG A 1 459 ? 45.653 -21.393 0.308 1.00 94.38 459 ARG A N 1
ATOM 3619 C CA . ARG A 1 459 ? 46.737 -20.902 1.170 1.00 94.38 459 ARG A CA 1
ATOM 3620 C C . ARG A 1 459 ? 46.383 -21.045 2.651 1.00 94.38 459 ARG A C 1
ATOM 3622 O O . ARG A 1 459 ? 47.210 -21.531 3.419 1.00 94.38 459 ARG A O 1
ATOM 3629 N N . LYS A 1 460 ? 45.158 -20.679 3.047 1.00 93.94 460 LYS A N 1
ATOM 3630 C CA . LYS A 1 460 ? 44.659 -20.855 4.424 1.00 93.94 460 LYS A CA 1
ATOM 3631 C C . LYS A 1 460 ? 44.570 -22.329 4.817 1.00 93.94 460 LYS A C 1
ATOM 3633 O O . LYS A 1 460 ? 44.993 -22.681 5.911 1.00 93.94 460 LYS A O 1
ATOM 3638 N N . GLU A 1 461 ? 44.087 -23.191 3.926 1.00 93.56 461 GLU A N 1
ATOM 3639 C CA . GLU A 1 461 ? 44.024 -24.641 4.153 1.00 93.56 461 GLU A CA 1
ATOM 3640 C C . GLU A 1 461 ? 45.423 -25.259 4.308 1.00 93.56 461 GLU A C 1
ATOM 3642 O O . GLU A 1 461 ? 45.649 -26.047 5.226 1.00 93.56 461 GLU A O 1
ATOM 3647 N N . ARG A 1 462 ? 46.392 -24.871 3.464 1.00 93.31 462 ARG A N 1
ATOM 3648 C CA . ARG A 1 462 ? 47.796 -25.304 3.588 1.00 93.31 462 ARG A CA 1
ATOM 3649 C C . ARG A 1 462 ? 48.417 -24.848 4.910 1.00 93.31 462 ARG A C 1
ATOM 3651 O O . ARG A 1 462 ? 49.072 -25.649 5.571 1.00 93.31 462 ARG A O 1
ATOM 3658 N N . ALA A 1 463 ? 48.179 -23.600 5.316 1.00 91.56 463 ALA A N 1
ATOM 3659 C CA . ALA A 1 463 ? 48.656 -23.076 6.594 1.00 91.56 463 ALA A CA 1
ATOM 3660 C C . ALA A 1 463 ? 48.032 -23.817 7.790 1.00 91.56 463 ALA A C 1
ATOM 3662 O O . ALA A 1 463 ? 48.756 -24.226 8.694 1.00 91.56 463 ALA A O 1
ATOM 3663 N N . ALA A 1 464 ? 46.718 -24.068 7.768 1.00 91.75 464 ALA A N 1
ATOM 3664 C CA . ALA A 1 464 ? 46.028 -24.824 8.815 1.00 91.75 464 ALA A CA 1
ATOM 3665 C C . ALA A 1 464 ? 46.574 -26.258 8.944 1.00 91.75 464 ALA A C 1
ATOM 3667 O O . ALA A 1 464 ? 46.883 -26.700 10.048 1.00 91.75 464 ALA A O 1
ATOM 3668 N N . ARG A 1 465 ? 46.791 -26.952 7.817 1.00 91.31 465 ARG A N 1
ATOM 3669 C CA . ARG A 1 465 ? 47.414 -28.288 7.802 1.00 91.31 465 ARG A CA 1
ATOM 3670 C C . ARG A 1 465 ? 48.851 -28.273 8.328 1.00 91.31 465 ARG A C 1
ATOM 3672 O O . ARG A 1 465 ? 49.263 -29.220 8.990 1.00 91.31 465 ARG A O 1
ATOM 3679 N N . ALA A 1 466 ? 49.622 -27.222 8.048 1.00 88.88 466 ALA A N 1
ATOM 3680 C CA . ALA A 1 466 ? 50.981 -27.079 8.572 1.00 88.88 466 ALA A CA 1
ATOM 3681 C C . ALA A 1 466 ? 50.995 -26.871 10.097 1.00 88.88 466 ALA A C 1
ATOM 3683 O O . ALA A 1 466 ? 51.826 -27.467 10.781 1.00 88.88 466 ALA A O 1
ATOM 3684 N N . VAL A 1 467 ? 50.057 -26.084 10.637 1.00 90.19 467 VAL A N 1
ATOM 3685 C CA . VAL A 1 467 ? 49.876 -25.913 12.090 1.00 90.19 467 VAL A CA 1
ATOM 3686 C C . VAL A 1 467 ? 49.468 -27.230 12.748 1.00 90.19 467 VAL A C 1
ATOM 3688 O O . VAL A 1 467 ? 50.065 -27.618 13.747 1.00 90.19 467 VAL A O 1
ATOM 3691 N N . GLU A 1 468 ? 48.516 -27.959 12.161 1.00 88.56 468 GLU A N 1
ATOM 3692 C CA . GLU A 1 468 ? 48.087 -29.265 12.673 1.00 88.56 468 GLU A CA 1
ATOM 3693 C C . GLU A 1 468 ? 49.241 -30.282 12.686 1.00 88.56 468 GLU A C 1
ATOM 3695 O O . GLU A 1 468 ? 49.410 -31.018 13.656 1.00 88.56 468 GLU A O 1
ATOM 3700 N N . ARG A 1 469 ? 50.081 -30.291 11.641 1.00 86.75 469 ARG A N 1
ATOM 3701 C CA . ARG A 1 469 ? 51.293 -31.122 11.595 1.00 86.75 469 ARG A CA 1
ATOM 3702 C C . ARG A 1 469 ? 52.280 -30.747 12.698 1.00 86.75 469 ARG A C 1
ATOM 3704 O O . ARG A 1 469 ? 52.693 -31.634 13.432 1.00 86.75 469 ARG A O 1
ATOM 3711 N N . LYS A 1 470 ? 52.597 -29.458 12.875 1.00 84.56 470 LYS A N 1
ATOM 3712 C CA . LYS A 1 470 ? 53.490 -28.994 13.954 1.00 84.56 470 LYS A CA 1
ATOM 3713 C C . LYS A 1 470 ? 52.960 -29.355 15.346 1.00 84.56 470 LYS A C 1
ATOM 3715 O O . LYS A 1 470 ? 53.733 -29.795 16.187 1.00 84.56 470 LYS A O 1
ATOM 3720 N N . ALA A 1 471 ? 51.652 -29.236 15.575 1.00 80.81 471 ALA A N 1
ATOM 3721 C CA . ALA A 1 471 ? 51.026 -29.616 16.842 1.00 80.81 471 ALA A CA 1
ATOM 3722 C C . ALA A 1 471 ? 51.068 -31.133 17.106 1.00 80.81 471 ALA A C 1
ATOM 3724 O O . ALA A 1 471 ? 51.193 -31.547 18.255 1.00 80.81 471 ALA A O 1
ATOM 3725 N N . LYS A 1 472 ? 50.981 -31.968 16.060 1.00 80.19 472 LYS A N 1
ATOM 3726 C CA . LYS A 1 472 ? 51.153 -33.427 16.177 1.00 80.19 472 LYS A CA 1
ATOM 3727 C C . LYS A 1 472 ? 52.606 -33.815 16.445 1.00 80.19 472 LYS A C 1
ATOM 3729 O O . LYS A 1 472 ? 52.836 -34.723 17.231 1.00 80.19 472 LYS A O 1
ATOM 3734 N N . THR A 1 473 ? 53.566 -33.121 15.835 1.00 76.31 473 THR A N 1
ATOM 3735 C CA . THR A 1 473 ? 54.997 -33.348 16.085 1.00 76.31 473 THR A CA 1
ATOM 3736 C C . THR A 1 473 ? 55.419 -32.896 17.482 1.00 76.31 473 THR A C 1
ATOM 3738 O O . THR A 1 473 ? 56.265 -33.545 18.059 1.00 76.31 473 THR A O 1
ATOM 3741 N N . ALA A 1 474 ? 54.813 -31.848 18.050 1.00 71.00 474 ALA A N 1
ATOM 3742 C CA . ALA A 1 474 ? 55.109 -31.381 19.412 1.00 71.00 474 ALA A CA 1
ATOM 3743 C C . ALA A 1 474 ? 54.443 -32.206 20.537 1.00 71.00 474 ALA A C 1
ATOM 3745 O O . ALA A 1 474 ? 54.703 -31.961 21.710 1.00 71.00 474 ALA A O 1
ATOM 3746 N N . LYS A 1 475 ? 53.532 -33.128 20.194 1.00 65.19 475 LYS A N 1
ATOM 3747 C CA . LYS A 1 475 ? 52.889 -34.071 21.131 1.00 65.19 475 LYS A CA 1
ATOM 3748 C C . LYS A 1 475 ? 53.549 -35.456 21.149 1.00 65.19 475 LYS A C 1
ATOM 3750 O O . LYS A 1 475 ? 53.165 -36.279 21.976 1.00 65.19 475 LYS A O 1
ATOM 3755 N N . LYS A 1 476 ? 54.448 -35.717 20.202 1.00 53.88 476 LYS A N 1
ATOM 3756 C CA . LYS A 1 476 ? 55.363 -36.859 20.189 1.00 53.88 476 LYS A CA 1
ATOM 3757 C C . LYS A 1 476 ? 56.688 -36.391 20.763 1.00 53.88 476 LYS A C 1
ATOM 3759 O O . LYS A 1 476 ? 57.342 -37.240 21.395 1.00 53.88 476 LYS A O 1
#

Organism: NCBI:txid1580590